Protein AF-A0A9E7KTZ8-F1 (afdb_monomer_lite)

Foldseek 3Di:
DDDDDDPDDDDDDDDDDDPPPPPPPDDDDDDDDDLVRVQVVLVVVQCCVLVVVVVVPDPDPDDPPPPCPDRDDPVRLVVVLVCCVPPNPDDDDFDKDWQAFCVVVNDPFDEDDPVPPDDPPCSNVPCPNLQNVAPLPQVDQQTQANGKGKMWAGRFAWDDQVDHDDPVVCVVVVHDDDDDDDDPPDDDDADQVRDDIDHDRGTDMDIDYHYDPLLCLVVVVVVLVVLLVVLHADSDASVSSLLSLLLVLVCCVQPNVPDPVNVVSLCQFAPPHSSLVSLVVVLVVVVVLCVLLVQQPAEDEDDPCNPVVHFQAAPGRRRTAPAKWKAFPVDPSHIHDSVCNCVSDVDGSPRMYMYGNDDSQQSVLSSVVRNPPVVSDDPVCSVSSVDDDDPVVVVVPDPPDPDPDDDDDDDDD

Structure (mmCIF, N/CA/C/O backbone):
data_AF-A0A9E7KTZ8-F1
#
_entry.id   AF-A0A9E7KTZ8-F1
#
loop_
_atom_site.group_PDB
_atom_site.id
_atom_site.type_symbol
_atom_site.label_atom_id
_atom_site.label_alt_id
_atom_site.label_comp_id
_atom_site.label_asym_id
_atom_site.label_entity_id
_atom_site.label_seq_id
_atom_site.pdbx_PDB_ins_code
_atom_site.Cartn_x
_atom_site.Cartn_y
_atom_site.Cartn_z
_atom_site.occupancy
_atom_site.B_iso_or_equiv
_atom_site.auth_seq_id
_atom_site.auth_comp_id
_atom_site.auth_asym_id
_atom_site.auth_atom_id
_atom_site.pdbx_PDB_model_num
ATOM 1 N N . MET A 1 1 ? -7.143 15.656 16.847 1.00 32.66 1 MET A N 1
ATOM 2 C CA . MET A 1 1 ? -6.149 16.078 15.829 1.00 32.66 1 MET A CA 1
ATOM 3 C C . MET A 1 1 ? -6.207 15.216 14.568 1.00 32.66 1 MET A C 1
ATOM 5 O O . MET A 1 1 ? -5.741 14.086 14.588 1.00 32.66 1 MET A O 1
ATOM 9 N N . THR A 1 2 ? -6.684 15.764 13.451 1.00 24.86 2 THR A N 1
ATOM 10 C CA . THR A 1 2 ? -6.459 15.197 12.108 1.00 24.86 2 THR A CA 1
ATOM 11 C C . THR A 1 2 ? -6.113 16.344 11.170 1.00 24.86 2 THR A C 1
ATOM 13 O O . THR A 1 2 ? -6.972 17.123 10.769 1.00 24.86 2 THR A O 1
ATOM 16 N N . ARG A 1 3 ? -4.831 16.477 10.813 1.00 25.67 3 ARG A N 1
ATOM 17 C CA . ARG A 1 3 ? -4.403 17.374 9.736 1.00 25.67 3 ARG A CA 1
ATOM 18 C C . ARG A 1 3 ? -4.077 16.524 8.519 1.00 25.67 3 ARG A C 1
ATOM 20 O O . ARG A 1 3 ? -2.969 16.015 8.376 1.00 25.67 3 ARG A O 1
ATOM 27 N N . ARG A 1 4 ? -5.057 16.394 7.622 1.00 29.83 4 ARG A N 1
ATOM 28 C CA . ARG A 1 4 ? -4.813 15.981 6.234 1.00 29.83 4 ARG A CA 1
ATOM 29 C C . ARG A 1 4 ? -3.711 16.886 5.674 1.00 29.83 4 ARG A C 1
ATOM 31 O O . ARG A 1 4 ? -3.813 18.109 5.769 1.00 29.83 4 ARG A O 1
ATOM 38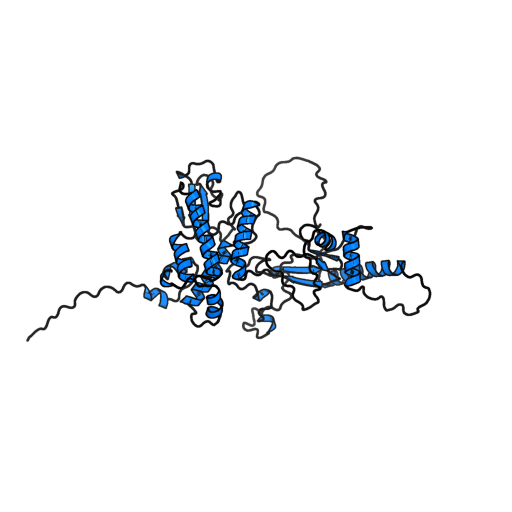 N N . ARG A 1 5 ? -2.640 16.290 5.139 1.00 27.23 5 ARG A N 1
ATOM 39 C CA . ARG A 1 5 ? -1.545 17.009 4.470 1.00 27.23 5 ARG A CA 1
ATOM 40 C C . ARG A 1 5 ? -2.126 18.015 3.472 1.00 27.23 5 ARG A C 1
ATOM 42 O O . ARG A 1 5 ? -2.857 17.628 2.563 1.00 27.23 5 ARG A O 1
ATOM 49 N N . ASN A 1 6 ? -1.763 19.286 3.639 1.00 26.58 6 ASN A N 1
ATOM 50 C CA . ASN A 1 6 ? -1.981 20.319 2.635 1.00 26.58 6 ASN A CA 1
ATOM 51 C C . ASN A 1 6 ? -1.314 19.866 1.333 1.00 26.58 6 ASN A C 1
ATOM 53 O O . ASN A 1 6 ? -0.091 19.734 1.275 1.00 26.58 6 ASN A O 1
ATOM 57 N N . ALA A 1 7 ? -2.112 19.658 0.287 1.00 28.48 7 ALA A N 1
ATOM 58 C CA . ALA A 1 7 ? -1.608 19.785 -1.066 1.00 28.48 7 ALA A CA 1
ATOM 59 C C . ALA A 1 7 ? -1.117 21.230 -1.210 1.00 28.48 7 ALA A C 1
ATOM 61 O O . ALA A 1 7 ? -1.880 22.179 -1.038 1.00 28.48 7 ALA A O 1
ATOM 62 N N . SER A 1 8 ? 0.181 21.396 -1.441 1.00 30.05 8 SER A N 1
ATOM 63 C CA . SER A 1 8 ? 0.780 22.673 -1.802 1.00 30.05 8 SER A CA 1
ATOM 64 C C . SER A 1 8 ? 0.129 23.171 -3.093 1.00 30.05 8 SER A C 1
ATOM 66 O O . SER A 1 8 ? 0.445 22.675 -4.175 1.00 30.05 8 SER A O 1
ATOM 68 N N . ALA A 1 9 ? -0.790 24.126 -2.978 1.00 28.95 9 ALA A N 1
ATOM 69 C CA . ALA A 1 9 ? -1.303 24.865 -4.116 1.00 28.95 9 ALA A CA 1
ATOM 70 C C . ALA A 1 9 ? -0.390 26.064 -4.361 1.00 28.95 9 ALA A C 1
ATOM 72 O O . ALA A 1 9 ? -0.300 26.993 -3.556 1.00 28.95 9 ALA A O 1
ATOM 73 N N . ALA A 1 10 ? 0.299 25.992 -5.496 1.00 27.09 10 ALA A N 1
ATOM 74 C CA . ALA A 1 10 ? 0.719 27.159 -6.235 1.00 27.09 10 ALA A CA 1
ATOM 75 C C . ALA A 1 10 ? -0.471 28.115 -6.419 1.00 27.09 10 ALA A C 1
ATOM 77 O O . ALA A 1 10 ? -1.625 27.696 -6.501 1.00 27.09 10 ALA A O 1
ATOM 78 N N . SER A 1 11 ? -0.148 29.401 -6.452 1.00 29.22 11 SER A N 1
ATOM 79 C CA . SER A 1 11 ? -1.066 30.506 -6.678 1.00 29.22 11 SER A CA 1
ATOM 80 C C . SER A 1 11 ? -1.941 30.292 -7.909 1.00 29.22 11 SER A C 1
ATOM 82 O O . SER A 1 11 ? -1.402 30.121 -8.997 1.00 29.22 11 SER A O 1
ATOM 84 N N . GLU A 1 12 ? -3.251 30.443 -7.758 1.00 28.06 12 GLU A N 1
ATOM 85 C CA . GLU A 1 12 ? -4.104 31.015 -8.798 1.00 28.06 12 GLU A CA 1
ATOM 86 C C . GLU A 1 12 ? -5.336 31.628 -8.124 1.00 28.06 12 GLU A C 1
ATOM 88 O O . GLU A 1 12 ? -6.202 30.955 -7.572 1.00 28.06 12 GLU A O 1
ATOM 93 N N . THR A 1 13 ? -5.333 32.956 -8.089 1.00 30.38 13 THR A N 1
ATOM 94 C CA . THR A 1 13 ? -6.441 33.813 -7.681 1.00 30.38 13 THR A CA 1
ATOM 95 C C . THR A 1 13 ? -7.567 33.703 -8.700 1.00 30.38 13 THR A C 1
ATOM 97 O O . THR A 1 13 ? -7.355 34.027 -9.868 1.00 30.38 13 THR A O 1
ATOM 100 N N . ASN A 1 14 ? -8.768 33.334 -8.260 1.00 27.38 14 ASN A N 1
ATOM 101 C CA . ASN A 1 14 ? -9.985 33.794 -8.916 1.00 27.38 14 ASN A CA 1
ATOM 102 C C . ASN A 1 14 ? -11.131 33.859 -7.902 1.00 27.38 14 ASN A C 1
ATOM 104 O O . ASN A 1 14 ? -11.622 32.839 -7.422 1.00 27.38 14 ASN A O 1
ATOM 108 N N . ASP A 1 15 ? -11.512 35.091 -7.574 1.00 31.25 15 ASP A N 1
ATOM 109 C CA . ASP A 1 15 ? -12.682 35.438 -6.781 1.00 31.25 15 ASP A CA 1
ATOM 110 C C . ASP A 1 15 ? -13.959 34.982 -7.492 1.00 31.25 15 ASP A C 1
ATOM 112 O O . ASP A 1 15 ? -14.276 35.469 -8.577 1.00 31.25 15 ASP A O 1
ATOM 116 N N . CYS A 1 16 ? -14.731 34.104 -6.854 1.00 29.17 16 CYS A N 1
ATOM 117 C CA . CYS A 1 16 ? -16.164 33.952 -7.092 1.00 29.17 16 CYS A CA 1
ATOM 118 C C . CYS A 1 16 ? -16.833 33.577 -5.765 1.00 29.17 16 CYS A C 1
ATOM 120 O O . CYS A 1 16 ? -16.740 32.446 -5.295 1.00 29.17 16 CYS A O 1
ATOM 122 N N . LEU A 1 17 ? -17.488 34.568 -5.158 1.00 37.81 17 LEU A N 1
ATOM 123 C CA . LEU A 1 17 ? -18.383 34.433 -4.012 1.00 37.81 17 LEU A CA 1
ATOM 124 C C . LEU A 1 17 ? -19.572 33.534 -4.391 1.00 37.81 17 LEU A C 1
ATOM 126 O O . LEU A 1 17 ? -20.539 33.998 -4.992 1.00 37.81 17 LEU A O 1
ATOM 130 N N . GLY A 1 18 ? -19.485 32.254 -4.040 1.00 30.06 18 GLY A N 1
ATOM 131 C CA . GLY A 1 18 ? -20.598 31.310 -4.001 1.00 30.06 18 GLY A CA 1
ATOM 132 C C . GLY A 1 18 ? -20.691 30.730 -2.593 1.00 30.06 18 GLY A C 1
ATOM 133 O O . GLY A 1 18 ? -19.709 30.207 -2.071 1.00 30.06 18 GLY A O 1
ATOM 134 N N . SER A 1 19 ? -21.841 30.890 -1.944 1.00 40.06 19 SER A N 1
ATOM 135 C CA . SER A 1 19 ? -22.131 30.330 -0.625 1.00 40.06 19 SER A CA 1
ATOM 136 C C . SER A 1 19 ? -22.322 28.812 -0.725 1.00 40.06 19 SER A C 1
ATOM 138 O O . SER A 1 19 ? -23.448 28.345 -0.876 1.00 40.06 19 SER A O 1
ATOM 140 N N . ASP A 1 20 ? -21.230 28.055 -0.646 1.00 36.09 20 ASP A N 1
ATOM 141 C CA . ASP A 1 20 ? -21.261 26.599 -0.469 1.00 36.09 20 ASP A CA 1
ATOM 142 C C . ASP A 1 20 ? -21.366 26.278 1.029 1.00 36.09 20 ASP A C 1
ATOM 144 O O . ASP A 1 20 ? -20.363 26.104 1.722 1.00 36.09 20 ASP A O 1
ATOM 148 N N . THR A 1 21 ? -22.592 26.196 1.547 1.00 42.41 21 THR A N 1
ATOM 149 C CA . THR A 1 21 ? -22.893 25.474 2.795 1.00 42.41 21 THR A CA 1
ATOM 150 C C . THR A 1 21 ? -23.325 24.044 2.472 1.00 42.41 21 THR A C 1
ATOM 152 O O . THR A 1 21 ? -24.366 23.590 2.936 1.00 42.41 21 THR A O 1
ATOM 155 N N . ASP A 1 22 ? -22.547 23.346 1.645 1.00 45.19 22 ASP A N 1
ATOM 156 C CA . ASP A 1 22 ? -22.623 21.890 1.552 1.00 45.19 22 ASP A CA 1
ATOM 157 C C . ASP A 1 22 ? -21.689 21.332 2.627 1.00 45.19 22 ASP A C 1
ATOM 159 O O . ASP A 1 22 ? -20.459 21.374 2.491 1.00 45.19 22 ASP A O 1
ATOM 163 N N . GLU A 1 23 ? -22.264 20.845 3.727 1.00 56.47 23 GLU A N 1
ATOM 164 C CA . GLU A 1 23 ? -21.538 20.065 4.727 1.00 56.47 23 GLU A CA 1
ATOM 165 C C . GLU A 1 23 ? -20.926 18.838 4.043 1.00 56.47 23 GLU A C 1
ATOM 167 O O . GLU A 1 23 ? -21.575 17.823 3.787 1.00 56.47 23 GLU A O 1
ATOM 172 N N . LYS A 1 24 ? -19.648 18.938 3.676 1.00 66.81 24 LYS A N 1
ATOM 173 C CA . LYS A 1 24 ? -18.916 17.822 3.082 1.00 66.81 24 LYS A CA 1
ATOM 174 C C . LYS A 1 24 ? -18.808 16.710 4.119 1.00 66.81 24 LYS A C 1
ATOM 176 O O . LYS A 1 24 ? -18.088 16.860 5.102 1.00 66.81 24 LYS A O 1
ATOM 181 N N . PHE A 1 25 ? -19.477 15.588 3.853 1.00 79.69 25 PHE A N 1
ATOM 182 C CA . PHE A 1 25 ? -19.383 14.371 4.656 1.00 79.69 25 PHE A CA 1
ATOM 183 C C . PHE A 1 25 ? -17.913 13.994 4.910 1.00 79.69 25 PHE A C 1
ATOM 185 O O . PHE A 1 25 ? -17.135 13.766 3.976 1.00 79.69 25 PHE A O 1
ATOM 192 N N . GLY A 1 26 ? -17.531 13.946 6.185 1.00 83.50 26 GLY A N 1
ATOM 193 C CA . GLY A 1 26 ? -16.177 13.647 6.634 1.00 83.50 26 GLY A CA 1
ATOM 194 C C . GLY A 1 26 ? -15.982 13.960 8.116 1.00 83.50 26 GLY A C 1
ATOM 195 O O . GLY 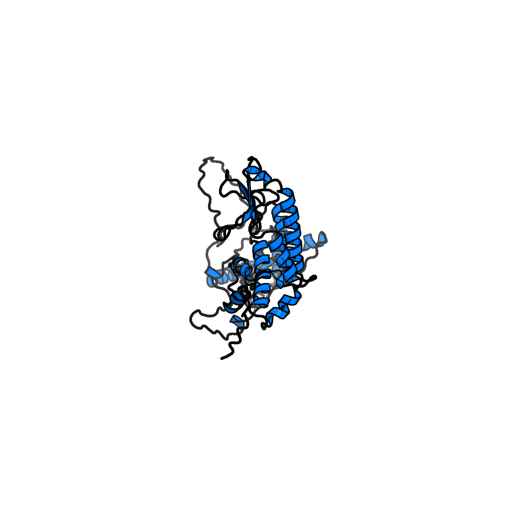A 1 26 ? -16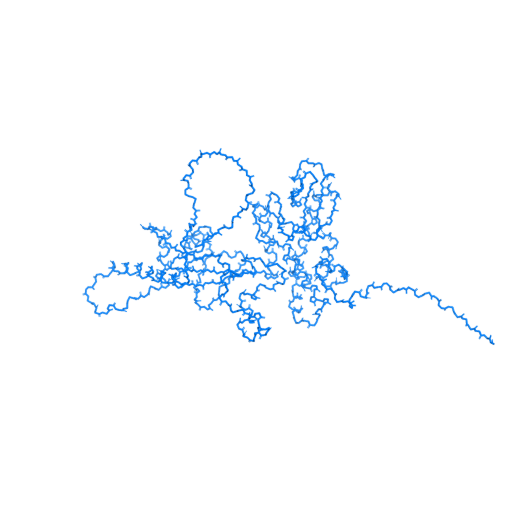.781 14.663 8.727 1.00 83.50 26 GLY A O 1
ATOM 196 N N . PHE A 1 27 ? -14.905 13.434 8.699 1.00 87.06 27 PHE A N 1
ATOM 197 C CA . PHE A 1 27 ? -14.573 13.707 10.096 1.00 87.06 27 PHE A CA 1
ATOM 198 C C . PHE A 1 27 ? -14.069 15.141 10.269 1.00 87.06 27 PHE A C 1
ATOM 200 O O . PHE A 1 27 ? -13.162 15.580 9.553 1.00 87.06 27 PHE A O 1
ATOM 207 N N . GLN A 1 28 ? -14.638 15.847 11.242 1.00 89.50 28 GLN A N 1
ATOM 208 C CA . GLN A 1 28 ? -14.207 17.186 11.621 1.00 89.50 28 GLN A CA 1
ATOM 209 C C . GLN A 1 28 ? -13.019 17.129 12.591 1.00 89.50 28 GLN A C 1
ATOM 211 O O . GLN A 1 28 ? -12.773 16.124 13.263 1.00 89.50 28 GLN A O 1
ATOM 216 N N . SER A 1 29 ? -12.254 18.218 12.659 1.00 89.56 29 SER A N 1
ATOM 217 C CA . SER A 1 29 ? -11.135 18.328 13.596 1.00 89.56 29 SER A CA 1
ATOM 218 C C . SER A 1 29 ? -11.648 18.423 15.032 1.00 89.56 29 SER A C 1
ATOM 220 O O . SER A 1 29 ? -12.210 19.441 15.418 1.00 89.56 29 SER A O 1
ATOM 222 N N . GLY A 1 30 ? -11.402 17.385 15.830 1.00 88.94 30 GLY A N 1
ATOM 223 C CA . GLY A 1 30 ? -11.607 17.427 17.280 1.00 88.94 30 GLY A CA 1
ATOM 224 C C . GLY A 1 30 ? -10.440 18.071 18.039 1.00 88.94 30 GLY A C 1
ATOM 225 O O . GLY A 1 30 ? -9.367 18.301 17.469 1.00 88.94 30 GLY A O 1
ATOM 226 N N . SER A 1 31 ? -10.648 18.289 19.339 1.00 91.00 31 SER A N 1
ATOM 227 C CA . SER A 1 31 ? -9.674 18.870 20.271 1.00 91.00 31 SER A CA 1
ATOM 228 C C . SER A 1 31 ? -8.379 18.056 20.413 1.00 91.00 31 SER A C 1
ATOM 230 O O . SER A 1 31 ? -8.281 16.884 20.027 1.00 91.00 31 SER A O 1
ATOM 232 N N . ASP A 1 32 ? -7.378 18.707 20.996 1.00 94.31 32 ASP A N 1
ATOM 233 C CA . ASP A 1 32 ? -6.067 18.140 21.291 1.00 94.31 32 ASP A CA 1
ATOM 234 C C . ASP A 1 32 ? -6.066 17.486 22.676 1.00 94.31 32 ASP A C 1
ATOM 236 O O . ASP A 1 32 ? -6.599 18.048 23.633 1.00 94.31 32 ASP A O 1
ATOM 240 N N . TYR A 1 33 ? -5.441 16.313 22.795 1.00 95.44 33 TYR A N 1
ATOM 241 C CA . TYR A 1 33 ? -5.371 15.555 24.045 1.00 95.44 33 TYR A CA 1
ATOM 242 C C . TYR A 1 33 ? -3.982 14.953 24.263 1.00 95.44 33 TYR A C 1
ATOM 244 O 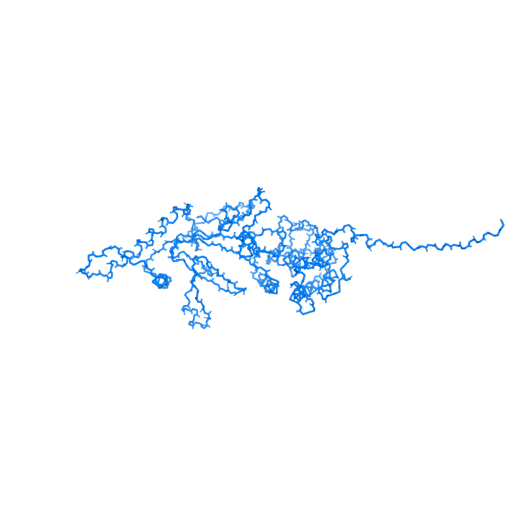O . TYR A 1 33 ? -3.259 14.656 23.310 1.00 95.44 33 TYR A O 1
ATOM 252 N N . THR A 1 34 ? -3.636 14.716 25.529 1.00 96.69 34 THR A N 1
ATOM 253 C CA . THR A 1 34 ? -2.596 13.750 25.902 1.00 96.69 34 THR A CA 1
ATOM 254 C C . THR A 1 34 ? -3.240 12.370 26.062 1.00 96.69 34 THR A C 1
ATOM 256 O O . THR A 1 34 ? -4.462 12.257 26.154 1.00 96.69 34 THR A O 1
ATOM 259 N N . LEU A 1 35 ? -2.444 11.297 26.126 1.00 96.88 35 LEU A N 1
ATOM 260 C CA . LEU A 1 35 ? -2.993 9.959 26.399 1.00 96.88 35 LEU A CA 1
ATOM 261 C C . LEU A 1 35 ? -3.736 9.901 27.742 1.00 96.88 35 LEU A C 1
ATOM 263 O O . LEU A 1 35 ? -4.757 9.231 27.844 1.00 96.88 35 LEU A O 1
ATOM 267 N N . GLU A 1 36 ? -3.234 10.618 28.748 1.00 97.56 36 GLU A N 1
ATOM 268 C CA . GLU A 1 36 ? -3.837 10.695 30.080 1.00 97.56 36 GLU A CA 1
ATOM 269 C C . GLU A 1 36 ? -5.204 11.387 30.030 1.00 97.56 36 GLU A C 1
ATOM 271 O O . GLU A 1 36 ? -6.209 10.777 30.394 1.00 97.56 36 GLU A O 1
ATOM 276 N N . THR A 1 37 ? -5.276 12.603 29.477 1.00 97.94 37 THR A N 1
ATOM 277 C CA . THR A 1 37 ? -6.542 13.350 29.421 1.00 97.94 37 THR A CA 1
ATOM 278 C C . THR A 1 37 ? -7.557 12.702 28.481 1.00 97.94 37 THR A C 1
ATOM 280 O O . THR A 1 37 ? -8.760 12.753 28.735 1.00 97.94 37 THR A O 1
ATOM 283 N N . PHE A 1 38 ? -7.097 12.048 27.407 1.00 98.19 38 PHE A N 1
ATOM 284 C CA . PHE A 1 38 ? -7.984 11.302 26.515 1.00 98.19 38 PHE A CA 1
ATOM 285 C C . PHE A 1 38 ? -8.559 10.056 27.187 1.00 98.19 38 PHE A C 1
ATOM 287 O O . PHE A 1 38 ? -9.734 9.746 26.999 1.00 98.19 38 PHE A O 1
ATOM 294 N N . LYS A 1 39 ? -7.755 9.352 27.995 1.00 98.06 39 LYS A N 1
ATOM 295 C CA . LYS A 1 39 ? -8.224 8.200 28.765 1.00 98.06 39 LYS A CA 1
ATOM 296 C C . LYS A 1 39 ? -9.308 8.599 29.760 1.00 98.06 39 LYS A C 1
ATOM 298 O O . LYS A 1 39 ? -10.340 7.938 29.813 1.00 98.06 39 LYS A O 1
ATOM 303 N N . GLU A 1 40 ? -9.089 9.671 30.516 1.00 97.81 40 GLU A N 1
ATOM 304 C CA . GLU A 1 40 ? -10.078 10.182 31.473 1.00 97.81 40 GLU A CA 1
ATOM 305 C C . GLU A 1 40 ? -11.407 10.506 30.784 1.00 97.81 40 GLU A C 1
ATOM 307 O O . GLU A 1 40 ? -12.465 10.066 31.241 1.00 97.81 40 GLU A O 1
ATOM 312 N N . TYR A 1 41 ? -11.342 11.204 29.646 1.00 97.62 41 TYR A N 1
ATOM 313 C CA . TYR A 1 41 ? -12.508 11.523 28.826 1.00 97.62 41 TYR A CA 1
ATOM 314 C C . TYR A 1 41 ? -13.219 10.264 28.307 1.00 97.62 41 TYR A C 1
ATOM 316 O O . TYR A 1 41 ? -14.432 10.133 28.453 1.00 97.62 41 TYR A O 1
ATOM 324 N N . ALA A 1 42 ? -12.474 9.317 27.733 1.00 97.50 42 ALA A N 1
ATOM 325 C CA . ALA A 1 42 ? -13.017 8.086 27.164 1.00 97.50 42 ALA A CA 1
ATOM 326 C C . ALA A 1 42 ? -13.685 7.191 28.221 1.00 97.50 42 ALA A C 1
ATOM 328 O O . ALA A 1 42 ? -14.752 6.621 27.971 1.00 97.50 42 ALA A O 1
ATOM 329 N N . ASP A 1 43 ? -13.067 7.076 29.397 1.00 95.81 43 ASP A N 1
ATOM 330 C CA . ASP A 1 43 ? -13.609 6.300 30.507 1.00 95.81 43 ASP A CA 1
ATOM 331 C C . ASP A 1 43 ? -14.878 6.964 31.070 1.00 95.81 43 ASP A C 1
ATOM 333 O O . ASP A 1 43 ? -15.849 6.269 31.375 1.00 95.81 43 ASP A O 1
ATOM 337 N N . GLU A 1 44 ? -14.906 8.298 31.186 1.00 95.38 44 GLU A N 1
ATOM 338 C CA . GLU A 1 44 ? -16.097 9.030 31.633 1.00 95.38 44 GLU A CA 1
ATOM 339 C C . GLU A 1 44 ? -17.244 8.928 30.628 1.00 95.38 44 GLU A C 1
ATOM 341 O O . GLU A 1 44 ? -18.365 8.604 31.019 1.00 95.38 44 GLU A O 1
ATOM 346 N N . TYR A 1 45 ? -16.958 9.102 29.336 1.00 95.25 45 TYR A N 1
ATOM 347 C CA . TYR A 1 45 ? -17.934 8.915 28.265 1.00 95.25 45 TYR A CA 1
ATOM 348 C C . TYR A 1 45 ? -18.600 7.536 28.355 1.00 95.25 45 TYR A C 1
ATOM 350 O O . TYR A 1 45 ? -19.826 7.429 28.387 1.00 95.25 45 TYR A O 1
ATOM 358 N N . LYS A 1 46 ? -17.798 6.467 28.466 1.00 94.50 46 LYS A N 1
ATOM 359 C CA . LYS A 1 46 ? -18.313 5.094 28.547 1.00 94.50 46 LYS A CA 1
ATOM 360 C C . LYS A 1 46 ? -19.164 4.881 29.805 1.00 94.50 46 LYS A C 1
ATOM 362 O O . LYS A 1 46 ? -20.236 4.280 29.719 1.00 94.50 46 LYS A O 1
ATOM 367 N N . ARG A 1 47 ? -18.729 5.404 30.960 1.00 91.44 47 ARG A N 1
ATOM 368 C CA . ARG A 1 47 ? -19.499 5.338 32.216 1.00 91.44 47 ARG A CA 1
ATOM 369 C C . ARG A 1 47 ? -20.841 6.054 32.116 1.00 91.44 47 ARG A C 1
ATOM 371 O O . ARG A 1 47 ? -21.828 5.531 32.630 1.00 91.44 47 ARG A O 1
ATOM 378 N N . GLN A 1 48 ? -20.883 7.232 31.499 1.00 91.38 48 GLN A N 1
ATOM 379 C CA . GLN A 1 48 ? -22.117 7.998 31.332 1.00 91.38 48 GLN A CA 1
ATOM 380 C C . GLN A 1 48 ? -23.066 7.297 30.363 1.00 91.38 48 GLN A C 1
ATOM 382 O O . GLN A 1 48 ? -24.216 7.056 30.718 1.00 91.38 48 GLN A O 1
ATOM 387 N N . TYR A 1 49 ? -22.572 6.888 29.194 1.00 91.56 49 TYR A N 1
ATOM 388 C CA . TYR A 1 49 ? -23.385 6.269 28.151 1.00 91.56 49 TYR A CA 1
ATOM 389 C C . TYR A 1 49 ? -24.123 5.015 28.654 1.00 91.56 49 TYR A C 1
ATOM 391 O O . TYR A 1 49 ? -25.354 4.949 28.645 1.00 91.56 49 TYR A O 1
ATOM 399 N N . PHE A 1 50 ? -23.381 4.041 29.190 1.00 89.69 50 PHE A N 1
ATOM 400 C CA . PHE A 1 50 ? -23.967 2.785 29.672 1.00 89.69 50 PHE A CA 1
ATOM 401 C C . PHE A 1 50 ? -24.577 2.905 31.076 1.00 89.69 50 PHE A C 1
ATOM 403 O O . PHE A 1 50 ? -25.510 2.178 31.415 1.00 89.69 50 PHE A O 1
ATOM 410 N N . GLY A 1 51 ? -24.101 3.846 31.898 1.00 79.00 51 GLY A N 1
ATOM 411 C CA . GLY A 1 51 ? -24.659 4.107 33.225 1.00 79.00 51 GLY A CA 1
ATOM 412 C C . GLY A 1 51 ? -26.025 4.796 33.198 1.00 79.00 51 GLY A C 1
ATOM 413 O O . GLY A 1 51 ? -26.806 4.602 34.130 1.00 79.00 51 GLY A O 1
ATOM 414 N N . VAL A 1 52 ? -26.319 5.578 32.154 1.00 63.41 52 VAL A N 1
ATOM 415 C CA . VAL A 1 52 ? -27.629 6.210 31.937 1.00 63.41 52 VAL A CA 1
ATOM 416 C C . VAL A 1 52 ? -28.621 5.210 31.336 1.00 63.41 52 VAL A C 1
ATOM 418 O O . VAL A 1 52 ? -29.719 5.081 31.875 1.00 63.41 52 VAL A O 1
ATOM 421 N N . LYS A 1 53 ? -28.233 4.432 30.311 1.00 58.38 53 LYS A N 1
ATOM 422 C CA . LYS A 1 53 ? -29.120 3.418 29.701 1.00 58.38 53 LYS A CA 1
ATOM 423 C C . LYS A 1 53 ? -29.508 2.283 30.661 1.00 58.38 53 LYS A C 1
ATOM 425 O O . LYS A 1 53 ? -30.665 1.870 30.688 1.00 58.38 53 LYS A O 1
ATOM 430 N N . GLY A 1 54 ? -28.589 1.827 31.517 1.00 54.00 54 GLY A N 1
ATOM 431 C CA . GLY A 1 54 ? -28.895 0.794 32.518 1.00 54.00 54 GLY A CA 1
ATOM 432 C C . GLY A 1 54 ? -29.894 1.240 33.597 1.00 54.00 54 GLY A C 1
ATOM 433 O O . GLY A 1 54 ? -30.571 0.407 34.191 1.00 54.00 54 GLY A O 1
ATOM 434 N N . ALA A 1 55 ? -30.031 2.548 33.845 1.00 52.03 55 ALA A N 1
ATOM 435 C CA . ALA A 1 55 ? -30.990 3.078 34.817 1.00 52.03 55 ALA A CA 1
ATOM 436 C C . ALA A 1 55 ? -32.431 3.134 34.274 1.00 52.03 55 ALA A C 1
ATOM 438 O O . ALA A 1 55 ? -33.377 3.115 35.061 1.00 52.03 55 ALA A O 1
ATOM 439 N N . THR A 1 56 ? -32.608 3.187 32.951 1.00 52.28 56 THR A N 1
ATOM 440 C CA . THR A 1 56 ? -33.928 3.196 32.302 1.00 52.28 56 THR A CA 1
ATOM 441 C C . THR A 1 56 ? -34.578 1.812 32.198 1.00 52.28 56 THR A C 1
ATOM 443 O O . THR A 1 56 ? -35.797 1.748 32.058 1.00 52.28 56 THR A O 1
ATOM 446 N N . GLU A 1 57 ? -33.820 0.716 32.332 1.00 50.88 57 GLU A N 1
ATOM 447 C CA . GLU A 1 57 ? -34.339 -0.655 32.155 1.00 50.88 57 GLU A CA 1
ATOM 448 C C . GLU A 1 57 ? -34.597 -1.436 33.459 1.00 50.88 57 GLU A C 1
ATOM 450 O O . GLU A 1 57 ? -35.269 -2.465 33.424 1.00 50.88 57 GLU A O 1
ATOM 455 N N . SER A 1 58 ? -34.156 -0.956 34.631 1.00 48.16 58 SER A N 1
ATOM 456 C CA . SER A 1 58 ? -34.377 -1.658 35.908 1.00 48.16 58 SER A CA 1
ATOM 457 C C . SER A 1 58 ? -34.985 -0.761 36.992 1.00 48.16 58 SER A C 1
ATOM 459 O O . SER A 1 58 ? -34.282 -0.236 37.860 1.00 48.16 58 SER A O 1
ATOM 461 N N . ILE A 1 59 ? -36.315 -0.625 36.992 1.00 43.00 59 ILE A N 1
ATOM 462 C CA . ILE A 1 59 ? -37.063 -0.235 38.197 1.00 43.00 59 ILE A CA 1
ATOM 463 C C . ILE A 1 59 ? -37.454 -1.525 38.919 1.00 43.00 59 ILE A C 1
ATOM 465 O O . ILE A 1 59 ? -38.580 -1.994 38.796 1.00 43.00 59 ILE A O 1
ATOM 469 N N . ASP A 1 60 ? -36.519 -2.090 39.681 1.00 41.19 60 ASP A N 1
ATOM 470 C CA . ASP A 1 60 ? -36.866 -3.014 40.757 1.00 41.19 60 ASP A CA 1
ATOM 471 C C . ASP A 1 60 ? -36.241 -2.506 42.059 1.00 41.19 60 ASP A C 1
ATOM 473 O O . ASP A 1 60 ? -35.025 -2.451 42.255 1.00 41.19 60 ASP A O 1
ATOM 477 N N . PHE A 1 61 ? -37.111 -2.026 42.946 1.00 45.81 61 PHE A N 1
ATOM 478 C CA . PHE A 1 61 ? -36.740 -1.532 44.262 1.00 45.81 61 PHE A CA 1
ATOM 479 C C . PHE A 1 61 ? -36.397 -2.727 45.150 1.00 45.81 61 PHE A C 1
ATOM 481 O O . PHE A 1 61 ? -37.318 -3.317 45.715 1.00 45.81 61 PHE A O 1
ATOM 488 N N . ARG A 1 62 ? -35.101 -3.048 45.286 1.00 46.81 62 ARG A N 1
ATOM 489 C CA . ARG A 1 62 ? -34.406 -3.578 46.489 1.00 46.81 62 ARG A CA 1
ATOM 490 C C . ARG A 1 62 ? -33.175 -4.396 46.080 1.00 46.81 62 ARG A C 1
ATOM 492 O O . ARG A 1 62 ? -33.268 -5.610 45.951 1.00 46.81 62 ARG A O 1
ATOM 499 N N . ASP A 1 63 ? -32.014 -3.757 45.991 1.00 41.53 63 ASP A N 1
ATOM 500 C CA . ASP A 1 63 ? -30.772 -4.422 46.398 1.00 41.53 63 ASP A CA 1
ATOM 501 C C . ASP A 1 63 ? -29.737 -3.379 46.837 1.00 41.53 63 ASP A C 1
ATOM 503 O O . ASP A 1 63 ? -29.465 -2.404 46.132 1.00 41.53 63 ASP A O 1
ATOM 507 N N . ASP A 1 64 ? -29.183 -3.567 48.031 1.00 41.44 64 ASP A N 1
ATOM 508 C CA . ASP A 1 64 ? -28.288 -2.638 48.739 1.00 41.44 64 ASP A CA 1
ATOM 509 C C . ASP A 1 64 ? -26.820 -2.795 48.277 1.00 41.44 64 ASP A C 1
ATOM 511 O O . ASP A 1 64 ? -25.870 -2.541 49.011 1.00 41.44 64 ASP A O 1
ATOM 515 N N . ASN A 1 65 ? -26.624 -3.219 47.025 1.00 43.44 65 ASN A N 1
ATOM 516 C CA . ASN A 1 65 ? -25.331 -3.579 46.435 1.00 43.44 65 ASN A CA 1
ATOM 517 C C . ASN A 1 65 ? -24.962 -2.646 45.264 1.00 43.44 65 ASN A C 1
ATOM 519 O O . ASN A 1 65 ? -24.600 -3.071 44.167 1.00 43.44 65 ASN A O 1
ATOM 523 N N . ARG A 1 66 ? -25.058 -1.331 45.498 1.00 46.38 66 ARG A N 1
ATOM 524 C CA . ARG A 1 66 ? -24.880 -0.255 44.497 1.00 46.38 66 ARG A CA 1
ATOM 525 C C . ARG A 1 66 ? -23.471 -0.109 43.886 1.00 46.38 66 ARG A C 1
ATOM 527 O O . ARG A 1 66 ? -23.237 0.852 43.160 1.00 46.38 66 ARG A O 1
ATOM 534 N N . GLU A 1 67 ? -22.544 -1.037 44.118 1.00 45.12 67 GLU A N 1
ATOM 535 C CA . GLU A 1 67 ? -21.118 -0.860 43.786 1.00 45.12 67 GLU A CA 1
ATOM 536 C C . GLU A 1 67 ? -20.552 -1.809 42.718 1.00 45.12 67 GLU A C 1
ATOM 538 O O . GLU A 1 67 ? -19.353 -1.810 42.454 1.00 45.12 67 GLU A O 1
ATOM 543 N N . LYS A 1 68 ? -21.399 -2.574 42.023 1.00 47.62 68 LYS A N 1
ATOM 544 C CA . LYS A 1 68 ? -20.997 -3.268 40.790 1.00 47.62 68 LYS A CA 1
ATOM 545 C C . LYS A 1 68 ? -21.952 -2.927 39.657 1.00 47.62 68 LYS A C 1
ATOM 547 O O . LYS A 1 68 ? -22.741 -3.763 39.231 1.00 47.62 68 LYS A O 1
ATOM 552 N N . ARG A 1 69 ? -21.862 -1.697 39.136 1.00 56.78 69 ARG A N 1
ATOM 553 C CA . ARG A 1 69 ? -22.244 -1.475 37.733 1.00 56.78 69 ARG A CA 1
ATOM 554 C C . ARG A 1 69 ? -21.370 -2.426 36.921 1.00 56.78 69 ARG A C 1
ATOM 556 O O . ARG A 1 69 ? -20.152 -2.261 36.918 1.00 56.78 69 ARG A O 1
ATOM 563 N N . LEU A 1 70 ? -21.959 -3.479 36.356 1.00 65.50 70 LEU A N 1
ATOM 564 C CA . LEU A 1 70 ? -21.213 -4.364 35.474 1.00 65.50 70 LEU A CA 1
ATOM 565 C C . LEU A 1 70 ? -20.735 -3.516 34.296 1.00 65.50 70 LEU A C 1
ATOM 567 O O . LEU A 1 70 ? -21.543 -2.901 33.605 1.00 65.50 70 LEU A O 1
ATOM 571 N N . GLU A 1 71 ? -19.419 -3.450 34.115 1.00 82.12 71 GLU A N 1
ATOM 572 C CA . GLU A 1 71 ? -18.833 -2.944 32.879 1.00 82.12 71 GLU A CA 1
ATOM 573 C C . GLU A 1 71 ? -19.488 -3.679 31.698 1.00 82.12 71 GLU A C 1
ATOM 575 O O . GLU A 1 71 ? -19.587 -4.912 31.748 1.00 82.12 71 GLU A O 1
ATOM 580 N N . PRO A 1 72 ? -19.950 -2.959 30.660 1.00 92.00 72 PRO A N 1
ATOM 581 C CA . PRO A 1 72 ? -20.625 -3.585 29.532 1.00 92.00 72 PRO A CA 1
ATOM 582 C C . PRO A 1 72 ? -19.671 -4.564 28.846 1.00 92.00 72 PRO A C 1
ATOM 584 O O . PRO A 1 72 ? -18.487 -4.264 28.633 1.00 92.00 72 PRO A O 1
ATOM 587 N N . SER A 1 73 ? -20.177 -5.748 28.508 1.00 93.88 73 SER A N 1
ATOM 588 C CA . SER A 1 73 ? -19.389 -6.757 27.811 1.00 93.88 73 SER A CA 1
ATOM 589 C C . SER A 1 73 ? -19.110 -6.327 26.368 1.00 93.88 73 SER A C 1
ATOM 591 O O . SER A 1 73 ? -19.775 -5.456 25.811 1.00 93.88 73 SER A O 1
ATOM 593 N N . VAL A 1 74 ? -18.136 -6.970 25.717 1.00 95.38 74 VAL A N 1
ATOM 594 C CA . VAL A 1 74 ? -17.843 -6.724 24.290 1.00 95.38 74 VAL A CA 1
ATOM 595 C C . VAL A 1 74 ? -19.078 -6.959 23.412 1.00 95.38 74 VAL A C 1
ATOM 597 O O . VAL A 1 74 ? -19.260 -6.256 22.425 1.00 95.38 74 VAL A O 1
ATOM 600 N N . VAL A 1 75 ? -19.926 -7.927 23.774 1.00 95.69 75 VAL A N 1
ATOM 601 C CA . VAL A 1 75 ? -21.157 -8.239 23.034 1.00 95.69 75 VAL A CA 1
ATOM 602 C C . VAL A 1 75 ? -22.189 -7.125 23.200 1.00 95.69 75 VAL A C 1
ATOM 604 O O . VAL A 1 75 ? -22.810 -6.740 22.213 1.00 95.69 75 VAL A O 1
ATOM 607 N N . ASP A 1 76 ? -22.320 -6.565 24.406 1.00 94.62 76 ASP A N 1
ATOM 608 C CA . ASP A 1 76 ? -23.248 -5.456 24.672 1.00 94.62 76 ASP A CA 1
ATOM 609 C C . ASP A 1 76 ? -22.845 -4.209 23.873 1.00 94.62 76 ASP A C 1
ATOM 611 O O . ASP A 1 76 ? -23.671 -3.594 23.204 1.00 94.62 76 ASP A O 1
ATOM 615 N N . ILE A 1 77 ? -21.548 -3.877 23.877 1.00 96.56 77 ILE A N 1
ATOM 616 C CA . ILE A 1 77 ? -21.011 -2.729 23.131 1.00 96.56 77 ILE A CA 1
ATOM 617 C C . ILE A 1 77 ? -21.162 -2.936 21.619 1.00 96.56 77 ILE A C 1
ATOM 619 O O . ILE A 1 77 ? -21.459 -1.987 20.902 1.00 96.56 77 ILE A O 1
ATOM 623 N N . GLU A 1 78 ? -20.953 -4.155 21.115 1.00 97.06 78 GLU A N 1
ATOM 624 C CA . GLU A 1 78 ? -21.112 -4.461 19.690 1.00 97.06 78 GLU A CA 1
ATOM 625 C C . GLU A 1 78 ? -22.564 -4.371 19.225 1.00 97.06 78 GLU A C 1
ATOM 627 O O . GLU A 1 78 ? -22.815 -3.814 18.156 1.00 97.06 78 GLU A O 1
ATOM 632 N N . GLY A 1 79 ? -23.510 -4.889 20.014 1.00 95.19 79 GLY A N 1
ATOM 633 C CA . GLY A 1 79 ? -24.936 -4.772 19.712 1.00 95.19 79 GLY A CA 1
ATOM 634 C C . GLY A 1 79 ? -25.376 -3.312 19.652 1.00 95.19 79 GLY A C 1
ATOM 635 O O . GLY A 1 79 ? -25.999 -2.896 18.680 1.00 95.19 79 GLY A O 1
ATOM 636 N N . GLU A 1 80 ? -24.964 -2.525 20.643 1.00 94.88 80 GLU A N 1
ATOM 637 C CA . GLU A 1 80 ? -25.234 -1.091 20.704 1.00 94.88 80 GLU A CA 1
ATOM 638 C C . GLU A 1 80 ? -24.596 -0.328 19.534 1.00 94.88 80 GLU A C 1
ATOM 640 O O . GLU A 1 80 ? -25.255 0.465 18.872 1.00 94.88 80 GLU A O 1
ATOM 645 N N . TYR A 1 81 ? -23.329 -0.606 19.214 1.00 95.94 81 TYR A N 1
ATOM 646 C CA . TYR A 1 81 ? -22.648 0.026 18.085 1.00 95.94 81 TYR A CA 1
ATOM 647 C C . TYR A 1 81 ? -23.414 -0.163 16.771 1.00 95.94 81 TYR A C 1
ATOM 649 O O . TYR A 1 81 ? -23.620 0.795 16.026 1.00 95.94 81 TYR A O 1
ATOM 657 N N . TRP A 1 82 ? -23.848 -1.393 16.480 1.00 95.62 82 TRP A N 1
ATOM 658 C CA . TRP A 1 82 ? -24.606 -1.660 15.261 1.00 95.62 82 TRP A CA 1
ATOM 659 C C . TRP A 1 82 ? -26.022 -1.094 15.315 1.00 95.62 82 TRP A C 1
ATOM 661 O O . TRP A 1 82 ? -26.494 -0.639 14.280 1.00 95.62 82 TRP A O 1
ATOM 671 N N . GLN A 1 83 ? -26.657 -1.021 16.490 1.00 93.94 83 GLN A N 1
ATOM 672 C CA . GLN A 1 83 ? -27.927 -0.308 16.650 1.00 93.94 83 GLN A CA 1
ATOM 673 C C . GLN A 1 83 ? -27.784 1.166 16.241 1.00 93.94 83 GLN A C 1
ATOM 675 O O . GLN A 1 83 ? -28.572 1.649 15.437 1.00 93.94 83 GLN A O 1
ATOM 680 N N . ILE A 1 84 ? -26.739 1.852 16.718 1.00 93.56 84 ILE A N 1
ATOM 681 C CA . ILE A 1 84 ? -26.461 3.259 16.382 1.00 93.56 84 ILE A CA 1
ATOM 682 C C . ILE A 1 84 ? -26.251 3.441 14.871 1.00 93.56 84 ILE A C 1
ATOM 684 O O . ILE A 1 84 ? -26.696 4.427 14.293 1.00 93.56 84 ILE A O 1
ATOM 688 N N . VAL A 1 85 ? -25.551 2.505 14.224 1.00 92.44 85 VAL A N 1
ATOM 689 C CA . VAL A 1 85 ? -25.233 2.591 12.790 1.00 92.44 85 VAL A CA 1
ATOM 690 C C . VAL A 1 85 ? -26.435 2.248 11.903 1.00 92.44 85 VAL A C 1
ATOM 692 O O . VAL A 1 85 ? -26.583 2.838 10.834 1.00 92.44 85 VAL A O 1
ATOM 695 N N . GLU A 1 86 ? -27.255 1.273 12.296 1.00 92.50 86 GLU A N 1
ATOM 696 C CA . GLU A 1 86 ? -28.366 0.763 11.483 1.00 92.50 86 GLU A CA 1
ATOM 697 C C . GLU A 1 86 ? -29.671 1.545 11.684 1.00 92.50 86 GLU A C 1
ATOM 699 O O . GLU A 1 86 ? -30.391 1.766 10.710 1.00 92.50 86 GLU A O 1
ATOM 704 N N . ASP A 1 87 ? -29.969 1.963 12.916 1.00 91.56 87 ASP A N 1
ATOM 705 C CA . ASP A 1 87 ? -31.207 2.654 13.293 1.00 91.56 87 ASP A CA 1
ATOM 706 C C . ASP A 1 87 ? -30.924 3.728 14.366 1.00 91.56 87 ASP A C 1
ATOM 708 O O . ASP A 1 87 ? -31.176 3.520 15.561 1.00 91.56 87 ASP A O 1
ATOM 712 N N . PRO A 1 88 ? -30.325 4.871 13.971 1.00 88.19 88 PRO A N 1
ATOM 713 C CA . PRO A 1 88 ? -29.928 5.913 14.909 1.00 88.19 88 PRO A CA 1
ATOM 714 C C . PRO A 1 88 ? -31.153 6.588 15.536 1.00 88.19 88 PRO A C 1
ATOM 716 O O . PRO A 1 88 ? -31.937 7.245 14.851 1.00 88.19 88 PRO A O 1
ATOM 719 N N . THR A 1 89 ? -31.289 6.479 16.859 1.00 87.44 89 THR A N 1
ATOM 720 C CA . THR A 1 89 ? -32.313 7.208 17.628 1.00 87.44 89 THR A CA 1
ATOM 721 C C . THR A 1 89 ? -31.854 8.605 18.027 1.00 87.44 89 THR A C 1
ATOM 723 O O . THR A 1 89 ? -32.668 9.522 18.102 1.00 87.44 89 THR A O 1
ATOM 726 N N . ASP A 1 90 ? -30.552 8.755 18.263 1.00 86.19 90 ASP A N 1
ATOM 727 C CA . ASP A 1 90 ? -29.904 9.962 18.758 1.00 86.19 90 ASP A CA 1
ATOM 728 C C . ASP A 1 90 ? -28.589 10.192 18.010 1.00 86.19 90 ASP A C 1
ATOM 730 O O . ASP A 1 90 ? -27.946 9.252 17.532 1.00 86.19 90 ASP A O 1
ATOM 734 N N . GLU A 1 91 ? -28.170 11.451 17.934 1.00 89.50 91 GLU A N 1
ATOM 735 C CA . GLU A 1 91 ? -26.862 11.804 17.394 1.00 89.50 91 GLU A CA 1
ATOM 736 C C . GLU A 1 91 ? -25.770 11.499 18.423 1.00 89.50 91 GLU A C 1
ATOM 738 O O . GLU A 1 91 ? -25.838 11.921 19.581 1.00 89.50 91 GLU A O 1
ATOM 743 N N . ILE A 1 92 ? -24.760 10.739 17.998 1.00 91.00 92 ILE A N 1
ATOM 744 C CA . ILE A 1 92 ? -23.643 10.327 18.843 1.00 91.00 92 ILE A CA 1
ATOM 745 C C . ILE A 1 92 ? -22.341 10.759 18.190 1.00 91.00 92 ILE A C 1
ATOM 747 O O . ILE A 1 92 ? -22.014 10.356 17.073 1.00 91.00 92 ILE A O 1
ATOM 751 N N . GLU A 1 93 ? -21.560 11.521 18.946 1.00 93.50 93 GLU A N 1
ATOM 752 C CA . GLU A 1 93 ? -20.231 11.961 18.554 1.00 93.50 93 GLU A CA 1
ATOM 753 C C . GLU A 1 93 ? -19.167 11.262 19.395 1.00 93.50 93 GLU A C 1
ATOM 755 O O . GLU A 1 93 ? -19.267 11.159 20.619 1.00 93.50 93 GLU A O 1
ATOM 760 N N . VAL A 1 94 ? -18.107 10.807 18.728 1.00 95.81 94 VAL A N 1
ATOM 761 C CA . VAL A 1 94 ? -16.940 10.208 19.376 1.00 95.81 94 VAL A CA 1
ATOM 762 C C . VAL A 1 94 ? -15.659 10.737 18.759 1.00 95.81 94 VAL A C 1
ATOM 764 O O . VAL A 1 94 ? -15.608 11.128 17.593 1.00 95.81 94 VAL A O 1
ATOM 767 N N . LEU A 1 95 ? -14.591 10.721 19.548 1.00 96.94 95 LEU A N 1
ATOM 768 C CA . LEU A 1 95 ? -13.276 11.175 19.122 1.00 96.94 95 LEU A CA 1
ATOM 769 C C . LEU A 1 95 ? -12.415 9.993 18.677 1.00 96.94 95 LEU A C 1
ATOM 771 O O . LEU A 1 95 ? -12.577 8.870 19.148 1.00 96.94 95 LEU A O 1
ATOM 775 N N . TYR A 1 96 ? -11.468 10.231 17.771 1.00 97.19 96 TYR A N 1
ATOM 776 C CA . TYR A 1 96 ? -10.500 9.214 17.370 1.00 97.19 96 TYR A CA 1
ATOM 777 C C . TYR A 1 96 ? -9.173 9.854 16.960 1.00 97.19 96 TYR A C 1
ATOM 779 O O . TYR A 1 96 ? -9.139 10.741 16.106 1.00 97.19 96 TYR A O 1
ATOM 787 N N . GLY A 1 97 ? -8.074 9.419 17.578 1.00 96.06 97 GLY A N 1
ATOM 788 C CA . GLY A 1 97 ? -6.722 9.818 17.194 1.00 96.06 97 GLY A CA 1
ATOM 789 C C . GLY A 1 97 ? -6.143 8.828 16.192 1.00 96.06 97 GLY A C 1
ATOM 790 O O . GLY A 1 97 ? -5.431 7.921 16.604 1.00 96.06 97 GLY A O 1
ATOM 791 N N . ALA A 1 98 ? -6.464 8.970 14.907 1.00 93.69 98 ALA A N 1
ATOM 792 C CA . ALA A 1 98 ? -5.983 8.083 13.843 1.00 93.69 98 ALA A CA 1
ATOM 793 C C . ALA A 1 98 ? -4.770 8.656 13.094 1.00 93.69 98 ALA A C 1
ATOM 795 O O . ALA A 1 98 ? -4.563 9.870 13.080 1.00 93.69 98 ALA A O 1
ATOM 796 N N . ASP A 1 99 ? -4.017 7.776 12.427 1.00 91.31 99 ASP A N 1
ATOM 797 C CA . ASP A 1 99 ? -2.903 8.120 11.533 1.00 91.31 99 ASP A CA 1
ATOM 798 C C . ASP A 1 99 ? -1.818 8.992 12.201 1.00 91.31 99 ASP A C 1
ATOM 800 O O . ASP A 1 99 ? -1.248 9.904 11.594 1.00 91.31 99 ASP A O 1
ATOM 804 N N . LEU A 1 100 ? -1.536 8.728 13.482 1.00 92.06 100 LEU A N 1
ATOM 805 C CA . LEU A 1 100 ? -0.540 9.470 14.253 1.00 92.06 100 LEU A CA 1
ATOM 806 C C . LEU A 1 100 ? 0.869 8.948 13.931 1.00 92.06 100 LEU A C 1
ATOM 808 O O . LEU A 1 100 ? 1.187 7.782 14.165 1.00 92.06 100 LEU A O 1
ATOM 812 N N . ASP A 1 101 ? 1.733 9.816 13.402 1.00 88.19 101 ASP A N 1
ATOM 813 C CA . ASP A 1 101 ? 3.081 9.432 12.969 1.00 88.19 101 ASP A CA 1
ATOM 814 C C . ASP A 1 101 ? 3.991 9.095 14.168 1.00 88.19 101 ASP A C 1
ATOM 816 O O . ASP A 1 101 ? 4.313 9.965 14.988 1.00 88.19 101 ASP A O 1
ATOM 820 N N . THR A 1 102 ? 4.462 7.845 14.250 1.00 90.12 102 THR A N 1
ATOM 821 C CA . THR A 1 102 ? 5.380 7.398 15.315 1.00 90.12 102 THR A CA 1
ATOM 822 C C . THR A 1 102 ? 6.747 8.080 15.267 1.00 90.12 102 THR A C 1
ATOM 824 O O . THR A 1 102 ? 7.466 8.070 16.268 1.00 90.12 102 THR A O 1
ATOM 827 N N . ALA A 1 103 ? 7.129 8.707 14.151 1.00 85.94 103 ALA A N 1
ATOM 828 C CA . ALA A 1 103 ? 8.312 9.561 14.100 1.00 85.94 103 ALA A CA 1
ATOM 829 C C . ALA A 1 103 ? 8.134 10.840 14.936 1.00 85.94 103 ALA A C 1
ATOM 831 O O . ALA A 1 103 ? 9.113 11.374 15.451 1.00 85.94 103 ALA A O 1
ATOM 832 N N . THR A 1 104 ? 6.892 11.312 15.093 1.00 88.12 104 THR A N 1
ATOM 833 C CA . THR A 1 104 ? 6.558 12.500 15.894 1.00 88.12 104 THR A CA 1
ATOM 834 C C . THR A 1 104 ? 6.216 12.131 17.334 1.00 88.12 104 THR A C 1
ATOM 836 O O . THR A 1 104 ? 6.721 12.753 18.264 1.00 88.12 104 THR A O 1
ATOM 839 N N . PHE A 1 105 ? 5.369 11.117 17.523 1.00 90.69 105 PHE A N 1
ATOM 840 C CA . PHE A 1 105 ? 4.814 10.767 18.836 1.00 90.69 105 PHE A CA 1
ATOM 841 C C . PHE A 1 105 ? 5.573 9.648 19.562 1.00 90.69 105 PHE A C 1
ATOM 843 O O . PHE A 1 105 ? 5.308 9.383 20.732 1.00 90.69 105 PHE A O 1
ATOM 850 N N . GLY A 1 106 ? 6.535 9.009 18.894 1.00 91.75 106 GLY A N 1
ATOM 851 C CA . GLY A 1 106 ? 7.170 7.784 19.373 1.00 91.75 106 GLY A CA 1
ATOM 852 C C . GLY A 1 106 ? 6.373 6.537 18.987 1.00 91.75 106 GLY A C 1
ATOM 853 O O . GLY A 1 106 ? 5.211 6.616 18.611 1.00 91.75 106 GLY A O 1
ATOM 854 N N . SER A 1 107 ? 7.023 5.376 19.042 1.00 92.75 107 SER A N 1
ATOM 855 C CA . SER A 1 107 ? 6.378 4.065 18.867 1.00 92.75 107 SER A CA 1
ATOM 856 C C . SER A 1 107 ? 6.061 3.480 20.243 1.00 92.75 107 SER A C 1
ATOM 858 O O . SER A 1 107 ? 6.777 3.759 21.207 1.00 92.75 107 SER A O 1
ATOM 860 N N . GLY A 1 108 ? 5.021 2.649 20.331 1.00 93.38 108 GLY A N 1
ATOM 861 C CA . GLY A 1 108 ? 4.731 1.862 21.529 1.00 93.38 108 GLY A CA 1
ATOM 862 C C . GLY A 1 108 ? 5.739 0.729 21.751 1.00 93.38 108 GLY A C 1
ATOM 863 O O . GLY A 1 108 ? 5.861 0.214 22.861 1.00 93.38 108 GLY A O 1
ATOM 864 N N . PHE A 1 109 ? 6.497 0.356 20.716 1.00 92.56 109 PHE A N 1
ATOM 865 C CA . PHE A 1 109 ? 7.580 -0.612 20.826 1.00 92.56 109 PHE A CA 1
ATOM 866 C C . PHE A 1 109 ? 8.909 0.053 21.217 1.00 92.56 109 PHE A C 1
ATOM 868 O O . PHE A 1 109 ? 9.231 1.148 20.744 1.00 92.56 109 PHE A O 1
ATOM 875 N N . PRO A 1 110 ? 9.750 -0.631 22.014 1.00 90.12 110 PRO A N 1
ATOM 876 C CA . PRO A 1 110 ? 11.043 -0.094 22.409 1.00 90.12 110 PRO A CA 1
ATOM 877 C C . PRO A 1 110 ? 11.993 0.002 21.205 1.00 90.12 110 PRO A C 1
ATOM 879 O O . PRO A 1 110 ? 12.020 -0.869 20.328 1.00 90.12 110 PRO A O 1
ATOM 882 N N . LYS A 1 111 ? 12.812 1.060 21.190 1.00 84.06 111 LYS A N 1
ATOM 883 C CA . LYS A 1 111 ? 13.877 1.305 20.204 1.00 84.06 111 LYS A CA 1
ATOM 884 C C . LYS A 1 111 ? 15.238 1.283 20.903 1.00 84.06 111 LYS A C 1
ATOM 886 O O . LYS A 1 111 ? 15.347 1.672 22.064 1.00 84.06 111 LYS A O 1
ATOM 891 N N . ALA A 1 112 ? 16.284 0.832 20.208 1.00 75.56 112 ALA A N 1
ATOM 892 C CA . ALA A 1 112 ? 17.647 0.924 20.732 1.00 75.56 112 ALA A CA 1
ATOM 893 C C . ALA A 1 112 ? 18.032 2.403 20.906 1.00 75.56 112 ALA A C 1
ATOM 895 O O . ALA A 1 112 ? 17.807 3.205 19.998 1.00 75.56 112 ALA A O 1
ATOM 896 N N . SER A 1 113 ? 18.600 2.774 22.057 1.00 67.00 113 SER A N 1
ATOM 897 C CA . SER A 1 113 ? 19.083 4.141 22.255 1.00 67.00 113 SER A CA 1
ATOM 898 C C . SER A 1 113 ? 20.319 4.394 21.390 1.00 67.00 113 SER A C 1
ATOM 900 O O . SER A 1 113 ? 21.159 3.512 21.209 1.00 67.00 113 SER A O 1
ATOM 902 N N . ALA A 1 114 ? 20.461 5.616 20.870 1.00 61.41 114 ALA A N 1
ATOM 903 C CA . ALA A 1 114 ? 21.631 6.009 20.077 1.00 61.41 114 ALA A CA 1
ATOM 904 C C . ALA A 1 114 ? 22.956 5.903 20.869 1.00 61.41 114 ALA A C 1
ATOM 906 O O . ALA A 1 114 ? 24.032 5.795 20.281 1.00 61.41 114 ALA A O 1
ATOM 907 N N . GLU A 1 115 ? 22.869 5.906 22.201 1.00 57.78 115 GLU A N 1
ATOM 908 C CA . GLU A 1 115 ? 23.994 5.885 23.138 1.00 57.78 115 GLU A CA 1
ATOM 909 C C . GLU A 1 115 ? 24.457 4.457 23.485 1.00 57.78 115 GLU A C 1
ATOM 911 O O . GLU A 1 115 ? 25.655 4.232 23.654 1.00 57.78 115 GLU A O 1
ATOM 916 N N . ASN A 1 116 ? 23.553 3.465 23.492 1.00 53.25 116 ASN A N 1
ATOM 917 C CA . ASN A 1 116 ? 23.890 2.052 23.686 1.00 53.25 116 ASN A CA 1
ATOM 918 C C . ASN A 1 116 ? 23.771 1.293 22.363 1.00 53.25 116 ASN A C 1
ATOM 920 O O . ASN A 1 116 ? 22.741 0.704 22.040 1.00 53.25 116 ASN A O 1
ATOM 924 N N . LYS A 1 117 ? 24.880 1.251 21.615 1.00 55.19 117 LYS A N 1
ATOM 925 C CA . LYS A 1 117 ? 24.984 0.610 20.288 1.00 55.19 117 LYS A CA 1
ATOM 926 C C . LYS A 1 117 ? 24.623 -0.885 20.246 1.00 55.19 117 LYS A C 1
ATOM 928 O O . LYS A 1 117 ? 24.517 -1.438 19.156 1.00 55.19 117 LYS A O 1
ATOM 933 N N . ILE A 1 118 ? 24.444 -1.546 21.392 1.00 57.56 118 ILE A N 1
ATOM 934 C CA . ILE A 1 118 ? 24.021 -2.948 21.484 1.00 57.56 118 ILE A CA 1
ATOM 935 C C . ILE A 1 118 ? 22.939 -3.051 22.564 1.00 57.56 118 ILE A C 1
ATOM 937 O O . ILE A 1 118 ? 23.237 -3.256 23.739 1.00 57.56 118 ILE A O 1
ATOM 941 N N . SER A 1 119 ? 21.673 -2.897 22.171 1.00 62.19 119 SER A N 1
ATOM 942 C CA . SER A 1 119 ? 20.558 -3.327 23.018 1.00 62.19 119 SER A CA 1
ATOM 943 C C . SER A 1 119 ? 20.390 -4.838 22.865 1.00 62.19 119 SER A C 1
ATOM 945 O O . SER A 1 119 ? 20.144 -5.322 21.762 1.00 62.19 119 SER A O 1
ATOM 947 N N . LEU A 1 120 ? 20.556 -5.580 23.962 1.00 73.75 120 LEU A N 1
ATOM 948 C CA . LEU A 1 120 ? 20.304 -7.026 24.030 1.00 73.75 120 LEU A CA 1
ATOM 949 C C . LEU A 1 120 ? 18.848 -7.346 24.402 1.00 73.75 120 LEU A C 1
ATOM 951 O O . LEU A 1 120 ? 18.521 -8.515 24.595 1.00 73.75 120 LEU A O 1
ATOM 955 N N . ASP A 1 121 ? 17.987 -6.331 24.523 1.00 83.31 121 ASP A N 1
ATOM 956 C CA . ASP A 1 121 ? 16.577 -6.529 24.841 1.00 83.31 121 ASP A CA 1
ATOM 957 C C . ASP A 1 121 ? 15.895 -7.337 23.717 1.00 83.31 121 ASP A C 1
ATOM 959 O O . ASP A 1 121 ? 15.831 -6.867 22.569 1.00 83.31 121 ASP A O 1
ATOM 963 N N . PRO A 1 122 ? 15.363 -8.540 24.018 1.00 86.38 122 PRO A N 1
ATOM 964 C CA . PRO A 1 122 ? 14.663 -9.358 23.037 1.00 86.38 122 PRO A CA 1
ATOM 965 C C . PRO A 1 122 ? 13.505 -8.625 22.349 1.00 86.38 122 PRO A C 1
ATOM 967 O O . PRO A 1 122 ? 13.261 -8.869 21.171 1.00 86.38 122 PRO A O 1
ATOM 970 N N . CYS A 1 123 ? 12.820 -7.702 23.030 1.00 85.56 123 CYS A N 1
ATOM 971 C CA . CYS A 1 123 ? 11.714 -6.922 22.471 1.00 85.56 123 CYS A CA 1
ATOM 972 C C . CYS A 1 123 ? 12.192 -5.873 21.456 1.00 85.56 123 CYS A C 1
ATOM 974 O O . CYS A 1 123 ? 11.515 -5.622 20.456 1.00 85.56 123 CYS A O 1
ATOM 976 N N . VAL A 1 124 ? 13.380 -5.294 21.662 1.00 87.75 124 VAL A N 1
ATOM 977 C CA . VAL A 1 124 ? 14.003 -4.363 20.704 1.00 87.75 124 VAL A CA 1
ATOM 978 C C . VAL A 1 124 ? 14.467 -5.103 19.450 1.00 87.75 124 VAL A C 1
ATOM 980 O O . VAL A 1 124 ? 14.338 -4.585 18.343 1.00 87.75 124 VAL A O 1
ATOM 983 N N . LEU A 1 125 ? 14.984 -6.324 19.607 1.00 84.12 125 LEU A N 1
ATOM 984 C CA . LEU A 1 125 ? 15.516 -7.134 18.504 1.00 84.12 125 LEU A CA 1
ATOM 985 C C . LEU A 1 125 ? 14.463 -8.008 17.809 1.00 84.12 125 LEU A C 1
ATOM 987 O O . LEU A 1 125 ? 14.723 -8.537 16.726 1.00 84.12 125 LEU A O 1
ATOM 991 N N . SER A 1 126 ? 13.291 -8.180 18.421 1.00 87.75 126 SER A N 1
ATOM 992 C CA . SER A 1 126 ? 12.237 -9.054 17.913 1.00 87.75 126 SER A CA 1
ATOM 993 C C . SER A 1 126 ? 11.802 -8.650 16.507 1.00 87.75 126 SER A C 1
ATOM 995 O O . SER A 1 126 ? 11.586 -7.472 16.214 1.00 87.75 126 SER A O 1
ATOM 997 N N . GLY A 1 127 ? 11.600 -9.648 15.644 1.00 84.69 127 GLY A N 1
ATOM 998 C CA . GLY A 1 127 ? 10.993 -9.446 14.329 1.00 84.69 127 GLY A CA 1
ATOM 999 C C . GLY A 1 127 ? 9.523 -9.023 14.399 1.00 84.69 127 GLY A C 1
ATOM 1000 O O . GLY A 1 127 ? 9.027 -8.483 13.425 1.00 84.69 127 GLY A O 1
ATOM 1001 N N . TRP A 1 128 ? 8.851 -9.231 15.537 1.00 89.31 128 TRP A N 1
ATOM 1002 C CA . TRP A 1 128 ? 7.465 -8.806 15.781 1.00 89.31 128 TRP A CA 1
ATOM 1003 C C . TRP A 1 128 ? 7.349 -7.384 16.341 1.00 89.31 128 TRP A C 1
ATOM 1005 O O . TRP A 1 128 ? 6.244 -6.882 16.526 1.00 89.31 128 TRP A O 1
ATOM 1015 N N . ASN A 1 129 ? 8.475 -6.716 16.595 1.00 91.06 129 ASN A N 1
ATOM 1016 C CA . ASN A 1 129 ? 8.480 -5.276 16.810 1.00 91.06 129 ASN A CA 1
ATOM 1017 C C . ASN A 1 129 ? 8.158 -4.597 15.473 1.00 91.06 129 ASN A C 1
ATOM 1019 O O . ASN A 1 129 ? 8.880 -4.799 14.493 1.00 91.06 129 ASN A O 1
ATOM 1023 N N . LEU A 1 130 ? 7.087 -3.801 15.419 1.00 90.06 130 LEU A N 1
ATOM 1024 C CA . LEU A 1 130 ? 6.601 -3.228 14.158 1.00 90.06 130 LEU A CA 1
ATOM 1025 C C . LEU A 1 130 ? 7.606 -2.275 13.495 1.00 90.06 130 LEU A C 1
ATOM 1027 O O . LEU A 1 130 ? 7.559 -2.107 12.282 1.00 90.06 130 LEU A O 1
ATOM 1031 N N . ASN A 1 131 ? 8.582 -1.743 14.237 1.00 86.88 131 ASN A N 1
ATOM 1032 C CA . ASN A 1 131 ? 9.686 -0.958 13.669 1.00 86.88 131 ASN A CA 1
ATOM 1033 C C . ASN A 1 131 ? 10.736 -1.819 12.935 1.00 86.88 131 ASN A C 1
ATOM 1035 O O . ASN A 1 131 ? 11.570 -1.299 12.196 1.00 86.88 131 ASN A O 1
ATOM 1039 N N . ASN A 1 132 ? 10.744 -3.136 13.161 1.00 82.62 132 ASN A N 1
ATOM 1040 C CA . ASN A 1 132 ? 11.678 -4.082 12.545 1.00 82.62 132 ASN A CA 1
ATOM 1041 C C . ASN A 1 132 ? 11.039 -4.911 11.421 1.00 82.62 132 ASN A C 1
ATOM 1043 O O . ASN A 1 132 ? 11.763 -5.585 10.684 1.00 82.62 132 ASN A O 1
ATOM 1047 N N . LEU A 1 133 ? 9.708 -4.910 11.323 1.00 76.75 133 LEU A N 1
ATOM 1048 C CA . LEU A 1 133 ? 8.944 -5.793 10.443 1.00 76.75 133 LEU A CA 1
ATOM 1049 C C . LEU A 1 133 ? 9.015 -5.379 8.952 1.00 76.75 133 LEU A C 1
ATOM 1051 O O . LEU A 1 133 ? 9.190 -6.266 8.108 1.00 76.75 133 LEU A O 1
ATOM 1055 N N . PRO A 1 134 ? 8.984 -4.079 8.588 1.00 64.50 134 PRO A N 1
ATOM 1056 C CA . PRO A 1 134 ? 9.186 -3.618 7.215 1.00 64.50 134 PRO A CA 1
ATOM 1057 C C . PRO A 1 134 ? 10.677 -3.667 6.861 1.00 64.50 134 PRO A C 1
ATOM 1059 O O . PRO A 1 134 ? 11.396 -2.678 6.921 1.00 64.50 134 PRO A O 1
ATOM 1062 N N . ARG A 1 135 ? 11.193 -4.860 6.555 1.00 57.31 135 ARG A N 1
ATOM 1063 C CA . ARG A 1 135 ? 12.599 -5.051 6.156 1.00 57.31 135 ARG A CA 1
ATOM 1064 C C . ARG A 1 135 ? 12.746 -5.957 4.939 1.00 57.31 135 ARG A C 1
ATOM 1066 O O . ARG A 1 135 ? 13.563 -6.876 4.926 1.00 57.31 135 ARG A O 1
ATOM 1073 N N . LEU A 1 136 ? 12.001 -5.654 3.876 1.00 50.03 136 LEU A N 1
ATOM 1074 C CA . LEU A 1 136 ? 12.721 -5.553 2.607 1.00 50.03 136 LEU A CA 1
ATOM 1075 C C . LEU A 1 136 ? 13.606 -4.307 2.753 1.00 50.03 136 LEU A C 1
ATOM 1077 O O . LEU A 1 136 ? 13.076 -3.290 3.199 1.00 50.03 136 LEU A O 1
ATOM 1081 N N . PRO A 1 137 ? 14.922 -4.368 2.501 1.00 44.97 137 PRO A N 1
ATOM 1082 C CA . PRO A 1 137 ? 15.792 -3.204 2.610 1.00 44.97 137 PRO A CA 1
ATOM 1083 C C . PRO A 1 137 ? 15.475 -2.244 1.462 1.00 44.97 137 PRO A C 1
ATOM 1085 O O . PRO A 1 137 ? 16.180 -2.177 0.466 1.00 44.97 137 PRO A O 1
ATOM 1088 N N . CYS A 1 138 ? 14.357 -1.538 1.583 1.00 39.69 138 CYS A N 1
ATOM 1089 C CA . CYS A 1 138 ? 14.033 -0.396 0.757 1.00 39.69 138 CYS A CA 1
ATOM 1090 C C . CYS A 1 138 ? 14.716 0.818 1.383 1.00 39.69 138 CYS A C 1
ATOM 1092 O O . CYS A 1 138 ? 14.618 1.051 2.583 1.00 39.69 138 CYS A O 1
ATOM 1094 N N . SER A 1 139 ? 15.428 1.577 0.556 1.00 38.12 139 SER A N 1
ATOM 1095 C CA . SER A 1 139 ? 16.295 2.685 0.980 1.00 38.12 139 SER A CA 1
ATOM 1096 C C . SER A 1 139 ? 15.536 3.956 1.418 1.00 38.12 139 SER A C 1
ATOM 1098 O O . SER A 1 139 ? 16.171 4.957 1.736 1.00 38.12 139 SER A O 1
ATOM 1100 N N . GLU A 1 140 ? 14.199 3.953 1.384 1.00 46.31 140 GLU A N 1
ATOM 1101 C CA . GLU A 1 140 ? 13.348 5.135 1.579 1.00 46.31 140 GLU A CA 1
ATOM 1102 C C . GLU A 1 140 ? 12.257 4.832 2.618 1.00 46.31 140 GLU A C 1
ATOM 1104 O O . GLU A 1 140 ? 11.447 3.934 2.402 1.00 46.31 140 GLU A O 1
ATOM 1109 N N . ASP A 1 141 ? 12.212 5.584 3.723 1.00 51.97 141 ASP A N 1
ATOM 1110 C CA . ASP A 1 141 ? 11.180 5.469 4.764 1.00 51.97 141 ASP A CA 1
ATOM 1111 C C . ASP A 1 141 ? 9.866 6.124 4.298 1.00 51.97 141 ASP A C 1
ATOM 1113 O O . ASP A 1 141 ? 9.680 7.339 4.379 1.00 51.97 141 ASP A O 1
ATOM 1117 N N . ILE A 1 142 ? 8.919 5.323 3.805 1.00 56.81 142 ILE A N 1
ATOM 1118 C CA . ILE A 1 142 ? 7.583 5.805 3.422 1.00 56.81 142 ILE A CA 1
ATOM 1119 C C . ILE A 1 142 ? 6.668 5.776 4.659 1.00 56.81 142 ILE A C 1
ATOM 1121 O O . ILE A 1 142 ? 6.295 4.701 5.133 1.00 56.81 142 ILE A O 1
ATOM 1125 N N . SER A 1 143 ? 6.290 6.946 5.191 1.00 47.44 143 SER A N 1
ATOM 1126 C CA . SER A 1 143 ? 5.398 7.054 6.367 1.00 47.44 143 SER A CA 1
ATOM 1127 C C . SER A 1 143 ? 4.058 6.339 6.136 1.00 47.44 143 SER A C 1
ATOM 1129 O O . SER A 1 143 ? 3.450 6.485 5.074 1.00 47.44 143 SER A O 1
ATOM 1131 N N . GLY A 1 144 ? 3.631 5.516 7.100 1.00 54.41 144 GLY A N 1
ATOM 1132 C CA . GLY A 1 144 ? 2.418 4.687 7.030 1.00 54.41 144 GLY A CA 1
ATOM 1133 C C . GLY A 1 144 ? 2.575 3.393 6.227 1.00 54.41 144 GLY A C 1
ATOM 1134 O O . GLY A 1 144 ? 1.733 2.499 6.313 1.00 54.41 144 GLY A O 1
ATOM 1135 N N . VAL A 1 145 ? 3.660 3.248 5.461 1.00 65.50 145 VAL A N 1
ATOM 1136 C CA . VAL A 1 145 ? 3.979 2.020 4.718 1.00 65.50 145 VAL A CA 1
ATOM 1137 C C . VAL A 1 145 ? 5.132 1.270 5.382 1.00 65.50 145 VAL A C 1
ATOM 1139 O O . VAL A 1 145 ? 5.028 0.070 5.600 1.00 65.50 145 VAL A O 1
ATOM 1142 N N . LEU A 1 146 ? 6.203 1.981 5.733 1.00 70.94 146 LEU A N 1
ATOM 1143 C CA . LEU A 1 146 ? 7.423 1.450 6.348 1.00 70.94 146 LEU A CA 1
ATOM 1144 C C . LEU A 1 146 ? 7.654 1.999 7.763 1.00 70.94 146 LEU A C 1
ATOM 1146 O O . LEU A 1 146 ? 8.306 1.348 8.572 1.00 70.94 146 LEU A O 1
ATOM 1150 N N . VAL A 1 147 ? 7.081 3.163 8.078 1.00 80.56 147 VAL A N 1
ATOM 1151 C CA . VAL A 1 147 ? 7.048 3.714 9.441 1.00 80.56 147 VAL A CA 1
ATOM 1152 C C . VAL A 1 147 ? 5.667 3.435 10.040 1.00 80.56 147 VAL A C 1
ATOM 1154 O O . VAL A 1 147 ? 4.675 3.818 9.410 1.00 80.56 147 VAL A O 1
ATOM 1157 N N . PRO A 1 148 ? 5.570 2.782 11.214 1.00 88.12 148 PRO A N 1
ATOM 1158 C CA . PRO A 1 148 ? 4.282 2.491 11.832 1.00 88.12 148 PRO A CA 1
ATOM 1159 C C . PRO A 1 148 ? 3.493 3.754 12.197 1.00 88.12 148 PRO A C 1
ATOM 1161 O O . PRO A 1 148 ? 4.075 4.799 12.502 1.00 88.12 148 PRO A O 1
ATOM 1164 N N . TRP A 1 149 ? 2.167 3.642 12.214 1.00 92.12 149 TRP A N 1
ATOM 1165 C CA . TRP A 1 149 ? 1.247 4.678 12.695 1.00 92.12 149 TRP A CA 1
ATOM 1166 C C . TRP A 1 149 ? 0.531 4.229 13.964 1.00 92.12 149 TRP A C 1
ATOM 1168 O O . TRP A 1 149 ? 0.234 3.044 14.125 1.00 92.12 149 TRP A O 1
ATOM 1178 N N . LEU A 1 150 ? 0.244 5.191 14.840 1.00 95.19 150 LEU A N 1
ATOM 1179 C CA . LEU A 1 150 ? -0.516 5.005 16.070 1.00 95.19 150 LEU A CA 1
ATOM 1180 C C . LEU A 1 150 ? -1.985 5.386 15.890 1.00 95.19 150 LEU A C 1
ATOM 1182 O O . LEU A 1 150 ? -2.327 6.318 15.157 1.00 95.19 150 LEU A O 1
ATOM 1186 N N . TYR A 1 151 ? -2.831 4.676 16.628 1.00 97.25 151 TYR A N 1
ATOM 1187 C CA . TYR A 1 151 ? -4.274 4.849 16.664 1.00 97.25 151 TYR A CA 1
ATOM 1188 C C . TYR A 1 151 ? -4.737 4.834 18.118 1.00 97.25 151 TYR A C 1
ATOM 1190 O O . TYR A 1 151 ? -4.557 3.838 18.816 1.00 97.25 151 TYR A O 1
ATOM 1198 N N . VAL A 1 152 ? -5.327 5.931 18.580 1.00 97.94 152 VAL A N 1
ATOM 1199 C CA . VAL A 1 152 ? -5.820 6.089 19.953 1.00 97.94 152 VAL A CA 1
ATOM 1200 C C . VAL A 1 152 ? -7.341 6.167 19.919 1.00 97.94 152 VAL A C 1
ATOM 1202 O O . VAL A 1 152 ? -7.908 7.158 19.451 1.00 97.94 152 VAL A O 1
ATOM 1205 N N . GLY A 1 153 ? -7.993 5.096 20.369 1.00 97.69 153 GLY A N 1
ATOM 1206 C CA . GLY A 1 153 ? -9.444 4.926 20.342 1.00 97.69 153 GLY A CA 1
ATOM 1207 C C . GLY A 1 153 ? -10.116 5.192 21.683 1.00 97.69 153 GLY A C 1
ATOM 1208 O O . GLY A 1 153 ? -9.487 5.108 22.735 1.00 97.69 153 GLY A O 1
ATOM 1209 N N . MET A 1 154 ? -11.412 5.491 21.629 1.00 98.00 154 MET A N 1
ATOM 1210 C CA . MET A 1 154 ? -12.368 5.444 22.737 1.00 98.00 154 MET A CA 1
ATOM 1211 C C . MET A 1 154 ? -13.556 4.547 22.353 1.00 98.00 154 MET A C 1
ATOM 1213 O O . MET A 1 154 ? -13.578 3.956 21.275 1.00 98.00 154 MET A O 1
ATOM 1217 N N . CYS A 1 155 ? -14.556 4.413 23.228 1.00 97.56 155 CYS A N 1
ATOM 1218 C CA . CYS A 1 155 ? -15.746 3.623 22.905 1.00 97.56 155 CYS A CA 1
ATOM 1219 C C . CYS A 1 155 ? -16.410 4.137 21.614 1.00 97.56 155 CYS A C 1
ATOM 1221 O O . CYS A 1 155 ? -16.599 5.339 21.464 1.00 97.56 155 CYS A O 1
ATOM 1223 N N . PHE A 1 156 ? -16.735 3.223 20.698 1.00 97.19 156 PHE A N 1
ATOM 1224 C CA . PHE A 1 156 ? -17.321 3.464 19.371 1.00 97.19 156 PHE A CA 1
ATOM 1225 C C . PHE A 1 156 ? -16.436 4.189 18.338 1.00 97.19 156 PHE A C 1
ATOM 1227 O O . PHE A 1 156 ? -16.847 4.313 17.180 1.00 97.19 156 PHE A O 1
ATOM 1234 N N . SER A 1 157 ? -15.200 4.595 18.669 1.00 97.06 157 SER A N 1
ATOM 1235 C CA . SER A 1 157 ? -14.259 5.115 17.661 1.00 97.06 157 SER A CA 1
ATOM 1236 C C . SER A 1 157 ? -14.080 4.093 16.543 1.00 97.06 157 SER A C 1
ATOM 1238 O O . SER A 1 157 ? -13.752 2.939 16.823 1.00 97.06 157 SER A O 1
ATOM 1240 N N . SER A 1 158 ? -14.281 4.509 15.294 1.00 94.81 158 SER A N 1
ATOM 1241 C CA . SER A 1 158 ? -14.442 3.603 14.151 1.00 94.81 158 SER A CA 1
ATOM 1242 C C . SER A 1 158 ? -13.365 3.791 13.085 1.00 94.81 158 SER A C 1
ATOM 1244 O O . SER A 1 158 ? -12.919 4.908 12.828 1.00 94.81 158 SER A O 1
ATOM 1246 N N . PHE A 1 159 ? -13.002 2.700 12.410 1.00 90.56 159 PHE A N 1
ATOM 1247 C CA . PHE A 1 159 ? -12.235 2.714 11.164 1.00 90.56 159 PHE A CA 1
ATOM 1248 C C . PHE A 1 159 ? -13.031 1.991 10.073 1.00 90.56 159 PHE A C 1
ATOM 1250 O O . PHE A 1 159 ? -13.460 0.846 10.239 1.00 90.56 159 PHE A O 1
ATOM 1257 N N . CYS A 1 160 ? -13.268 2.692 8.964 1.00 86.25 160 CYS A N 1
ATOM 1258 C CA . CYS A 1 160 ? -14.297 2.334 7.988 1.00 86.25 160 CYS A CA 1
ATOM 1259 C C . CYS A 1 160 ? -13.710 1.895 6.641 1.00 86.25 160 CYS A C 1
ATOM 1261 O O . CYS A 1 160 ? -12.589 2.242 6.279 1.00 86.25 160 CYS A O 1
ATOM 1263 N N . TRP A 1 161 ? -14.539 1.208 5.856 1.00 67.12 161 TRP A N 1
ATOM 1264 C CA . TRP A 1 161 ? -14.290 0.848 4.458 1.00 67.12 161 TRP A CA 1
ATOM 1265 C C . TRP A 1 161 ? -14.120 2.068 3.545 1.00 67.12 161 TRP A C 1
ATOM 1267 O O . TRP A 1 161 ? -13.115 2.233 2.858 1.00 67.12 161 TRP A O 1
ATOM 1277 N N . VAL A 1 162 ? -15.166 2.891 3.554 1.00 61.31 162 VAL A N 1
ATOM 1278 C CA . VAL A 1 162 ? -15.367 4.205 2.923 1.00 61.31 162 VAL A CA 1
ATOM 1279 C C . VAL A 1 162 ? -16.483 4.884 3.730 1.00 61.31 162 VAL A C 1
ATOM 1281 O O . VAL A 1 162 ? -16.323 5.995 4.219 1.00 61.31 162 VAL A O 1
ATOM 1284 N N . THR A 1 163 ? -17.549 4.122 3.982 1.00 65.69 163 THR A N 1
ATOM 1285 C CA . THR A 1 163 ? -18.599 4.316 4.992 1.00 65.69 163 THR A CA 1
ATOM 1286 C C . THR A 1 163 ? -18.775 2.999 5.752 1.00 65.69 163 THR A C 1
ATOM 1288 O O . THR A 1 163 ? -18.353 1.947 5.259 1.00 65.69 163 THR A O 1
ATOM 1291 N N . GLN A 1 164 ? -19.332 3.034 6.965 1.00 82.00 164 GLN A N 1
ATOM 1292 C CA . GLN A 1 164 ? -19.583 1.802 7.711 1.00 82.00 164 GLN A CA 1
ATOM 1293 C C . GLN A 1 164 ? -20.831 1.105 7.156 1.00 82.00 164 GLN A C 1
ATOM 1295 O O . GLN A 1 164 ? -21.861 1.741 6.960 1.00 82.00 164 GLN A O 1
ATOM 1300 N N . LEU A 1 165 ? -20.721 -0.198 6.887 1.00 87.31 165 LEU A N 1
ATOM 1301 C CA . LEU A 1 165 ? -21.832 -1.046 6.458 1.00 87.31 165 LEU A CA 1
ATOM 1302 C C . LEU A 1 165 ? -21.890 -2.269 7.365 1.00 87.31 165 LEU A C 1
ATOM 1304 O O . LEU A 1 165 ? -20.859 -2.895 7.627 1.00 87.31 165 LEU A O 1
ATOM 1308 N N . SER A 1 166 ? -23.094 -2.610 7.818 1.00 91.81 166 SER A N 1
ATOM 1309 C CA . SER A 1 166 ? -23.300 -3.741 8.714 1.00 91.81 166 SER A CA 1
ATOM 1310 C C . SER A 1 166 ? -22.855 -5.075 8.098 1.00 91.81 166 SER A C 1
ATOM 1312 O O . SER A 1 166 ? -23.232 -5.398 6.962 1.00 91.81 166 SER A O 1
ATOM 1314 N N . PRO A 1 167 ? -22.119 -5.913 8.856 1.00 93.81 167 PRO A N 1
ATOM 1315 C CA . PRO A 1 167 ? -21.845 -7.301 8.507 1.00 93.81 167 PRO A CA 1
ATOM 1316 C C . PRO A 1 167 ? -23.095 -8.113 8.160 1.00 93.81 167 PRO A C 1
ATOM 1318 O O . PRO A 1 167 ? -23.001 -9.039 7.356 1.00 93.81 167 PRO A O 1
ATOM 1321 N N . SER A 1 168 ? -24.249 -7.792 8.753 1.00 92.56 168 SER A N 1
ATOM 1322 C CA . SER A 1 168 ? -25.515 -8.489 8.498 1.00 92.56 168 SER A CA 1
ATOM 1323 C C . SER A 1 168 ? -26.003 -8.259 7.069 1.00 92.56 168 SER A C 1
ATOM 1325 O O . SER A 1 168 ? -26.395 -9.217 6.403 1.00 92.56 168 SER A O 1
ATOM 1327 N N . VAL A 1 169 ? -25.875 -7.025 6.567 1.00 93.25 169 VAL A N 1
ATOM 1328 C CA . VAL A 1 169 ? -26.203 -6.667 5.177 1.00 93.25 169 VAL A CA 1
ATOM 1329 C C . VAL A 1 169 ? -25.251 -7.362 4.202 1.00 93.25 169 VAL A C 1
ATOM 1331 O O . VAL A 1 169 ? -25.670 -7.940 3.206 1.00 93.25 169 VAL A O 1
ATOM 1334 N N . LEU A 1 170 ? -23.953 -7.389 4.507 1.00 93.94 170 LEU A N 1
ATOM 1335 C CA . LEU A 1 170 ? -22.980 -8.107 3.677 1.00 93.94 170 LEU A CA 1
ATOM 1336 C C . LEU A 1 170 ? -23.296 -9.610 3.602 1.00 93.94 170 LEU A C 1
ATOM 1338 O O . LEU A 1 170 ? -23.260 -10.201 2.523 1.00 93.94 170 LEU A O 1
ATOM 1342 N N . LYS A 1 171 ? -23.649 -10.228 4.734 1.00 95.25 171 LYS A N 1
ATOM 1343 C CA . LYS A 1 171 ? -24.030 -11.644 4.779 1.00 95.25 171 LYS A CA 1
ATOM 1344 C C . LYS A 1 171 ? -25.320 -11.932 4.012 1.00 95.25 171 LYS A C 1
ATOM 1346 O O . LYS A 1 171 ? -25.377 -12.975 3.361 1.00 95.25 171 LYS A O 1
ATOM 1351 N N . SER A 1 172 ? -26.328 -11.053 4.060 1.00 96.38 172 SER A N 1
ATOM 1352 C CA . SER A 1 172 ? -27.563 -11.240 3.280 1.00 96.38 172 SER A CA 1
ATOM 1353 C C . SER A 1 172 ? -27.312 -11.178 1.773 1.00 96.38 172 SER A C 1
ATOM 1355 O O . SER A 1 172 ? -27.954 -11.906 1.024 1.00 96.38 172 SER A O 1
ATOM 1357 N N . GLU A 1 173 ? -26.316 -10.399 1.347 1.00 96.81 173 GLU A N 1
ATOM 1358 C CA . GLU A 1 173 ? -25.836 -10.335 -0.042 1.00 96.81 173 GLU A CA 1
ATOM 1359 C C . GLU A 1 173 ? -24.842 -11.462 -0.404 1.00 96.81 173 GLU A C 1
ATOM 1361 O O . GLU A 1 173 ? -24.239 -11.463 -1.478 1.00 96.81 173 GLU A O 1
ATOM 1366 N N . GLY A 1 174 ? -24.638 -12.442 0.483 1.00 96.69 174 GLY A N 1
ATOM 1367 C CA . GLY A 1 174 ? -23.763 -13.592 0.239 1.00 96.69 174 GLY A CA 1
ATOM 1368 C C . GLY A 1 174 ? -22.262 -13.296 0.340 1.00 96.69 174 GLY A C 1
ATOM 1369 O O . GLY A 1 174 ? -21.445 -14.123 -0.072 1.00 96.69 174 GLY A O 1
ATOM 1370 N N . ILE A 1 175 ? -21.871 -12.146 0.897 1.00 96.44 175 ILE A N 1
ATOM 1371 C CA . ILE A 1 175 ? -20.467 -11.775 1.101 1.00 96.44 175 ILE A CA 1
ATOM 1372 C C . ILE A 1 175 ? -19.969 -12.403 2.415 1.00 96.44 175 ILE A C 1
ATOM 1374 O O . ILE A 1 175 ? -20.567 -12.190 3.473 1.00 96.44 175 ILE A O 1
ATOM 1378 N N . PRO A 1 176 ? -18.865 -13.176 2.398 1.00 96.50 176 PRO A N 1
ATOM 1379 C CA . PRO A 1 176 ? -18.341 -13.797 3.606 1.00 96.50 176 PRO A CA 1
ATOM 1380 C C . PRO A 1 176 ? -17.721 -12.746 4.533 1.00 96.50 176 PRO A C 1
ATOM 1382 O O . PRO A 1 176 ? -16.777 -12.052 4.156 1.00 96.50 176 PRO A O 1
ATOM 1385 N N . VAL A 1 177 ? -18.218 -12.680 5.769 1.00 96.19 177 VAL A N 1
ATOM 1386 C CA . VAL A 1 177 ? -17.700 -11.789 6.816 1.00 96.19 177 VAL A CA 1
ATOM 1387 C C . VAL A 1 177 ? -17.265 -12.601 8.028 1.00 96.19 177 VAL A C 1
ATOM 1389 O O . VAL A 1 177 ? -18.013 -13.448 8.524 1.00 96.19 177 VAL A O 1
ATOM 1392 N N . TYR A 1 178 ? -16.065 -12.302 8.520 1.00 96.38 178 TYR A N 1
ATOM 1393 C CA . TYR A 1 178 ? -15.466 -12.918 9.699 1.00 96.38 178 TYR A CA 1
ATOM 1394 C C . TYR A 1 178 ? -15.255 -11.861 10.780 1.00 96.38 178 TYR A C 1
ATOM 1396 O O . TYR A 1 178 ? -14.970 -10.705 10.477 1.00 96.38 178 TYR A O 1
ATOM 1404 N N . ARG A 1 179 ? -15.394 -12.271 12.042 1.00 95.94 179 ARG A N 1
ATOM 1405 C CA . ARG A 1 179 ? -15.268 -11.405 13.217 1.00 95.94 179 ARG A CA 1
ATOM 1406 C C . ARG A 1 179 ? -14.036 -11.803 14.026 1.00 95.94 179 ARG A C 1
ATOM 1408 O O . ARG A 1 179 ? -13.835 -12.991 14.273 1.00 95.94 179 ARG A O 1
ATOM 1415 N N . ALA A 1 180 ? -13.267 -10.815 14.474 1.00 97.12 180 ALA A N 1
ATOM 1416 C CA . ALA A 1 180 ? -12.151 -10.980 15.400 1.00 97.12 180 ALA A CA 1
ATOM 1417 C C . ALA A 1 180 ? -12.253 -9.937 16.523 1.00 97.12 180 ALA A C 1
ATOM 1419 O O . ALA A 1 180 ? -12.675 -8.810 16.275 1.00 97.12 180 ALA A O 1
ATOM 1420 N N . VAL A 1 181 ? -11.873 -10.317 17.744 1.00 97.88 181 VAL A N 1
ATOM 1421 C CA . VAL A 1 181 ? -11.753 -9.406 18.893 1.00 97.88 181 VAL A CA 1
ATOM 1422 C C . VAL A 1 181 ? -10.281 -9.348 19.251 1.00 97.88 181 VAL A C 1
ATOM 1424 O O . VAL A 1 181 ? -9.707 -10.388 19.556 1.00 97.88 181 VAL A O 1
ATOM 1427 N N . GLN A 1 182 ? -9.686 -8.160 19.179 1.00 98.19 182 GLN A N 1
ATOM 1428 C CA . GLN A 1 182 ? -8.286 -7.942 19.528 1.00 98.19 182 GLN A CA 1
ATOM 1429 C C . GLN A 1 182 ? -8.183 -7.415 20.961 1.00 98.19 182 GLN A C 1
ATOM 1431 O O . GLN A 1 182 ? -8.694 -6.336 21.266 1.00 98.19 182 GLN A O 1
ATOM 1436 N N . ASN A 1 183 ? -7.497 -8.158 21.824 1.00 97.94 183 ASN A N 1
ATOM 1437 C CA . ASN A 1 183 ? -7.178 -7.761 23.193 1.00 97.94 183 ASN A CA 1
ATOM 1438 C C . ASN A 1 183 ? -5.764 -7.152 23.290 1.00 97.94 183 ASN A C 1
ATOM 1440 O O . ASN A 1 183 ? -4.937 -7.331 22.388 1.00 97.94 183 ASN A O 1
ATOM 1444 N N . PRO A 1 184 ? -5.441 -6.438 24.387 1.00 97.50 184 PRO A N 1
ATOM 1445 C CA . PRO A 1 184 ? -4.097 -5.912 24.608 1.00 97.50 184 PRO A CA 1
ATOM 1446 C C . PRO A 1 184 ? -3.023 -7.006 24.528 1.00 97.50 184 PRO A C 1
ATOM 1448 O O . PRO A 1 184 ? -3.128 -8.043 25.179 1.00 97.50 184 PRO A O 1
ATOM 1451 N N . GLY A 1 185 ? -1.972 -6.753 23.744 1.00 96.12 185 GLY A N 1
ATOM 1452 C CA . GLY A 1 185 ? -0.877 -7.704 23.514 1.00 96.12 185 GLY A CA 1
ATOM 1453 C C . GLY A 1 185 ? -1.094 -8.674 22.346 1.00 96.12 185 GLY A C 1
ATOM 1454 O O . GLY A 1 185 ? -0.197 -9.461 22.050 1.00 96.12 185 GLY A O 1
ATOM 1455 N N . GLU A 1 186 ? -2.235 -8.611 21.656 1.00 97.88 186 GLU A N 1
ATOM 1456 C CA . GLU A 1 186 ? -2.525 -9.438 20.481 1.00 97.88 186 GLU A CA 1
ATOM 1457 C C . GLU A 1 186 ? -2.252 -8.699 19.162 1.00 97.88 186 GLU A C 1
ATOM 1459 O O . GLU A 1 186 ? -2.390 -7.477 19.060 1.00 97.88 186 GLU A O 1
ATOM 1464 N N . PHE A 1 187 ? -1.914 -9.461 18.119 1.00 96.88 187 PHE A N 1
ATOM 1465 C CA . PHE A 1 187 ? -1.753 -8.959 16.753 1.00 96.88 187 PHE A CA 1
ATOM 1466 C C . PHE A 1 187 ? -2.950 -9.346 15.882 1.00 96.88 187 PHE A C 1
ATOM 1468 O O . PHE A 1 187 ? -3.448 -10.469 15.960 1.00 96.88 187 PHE A O 1
ATOM 1475 N N . VAL A 1 188 ? -3.336 -8.450 14.973 1.00 96.94 188 VAL A N 1
ATOM 1476 C CA . VAL A 1 188 ? -4.265 -8.732 13.871 1.00 96.94 188 VAL A CA 1
ATOM 1477 C C . VAL A 1 188 ? -3.503 -8.605 12.557 1.00 96.94 188 VAL A C 1
ATOM 1479 O O . VAL A 1 188 ? -2.818 -7.611 12.325 1.00 96.94 188 VAL A O 1
ATOM 1482 N N . LEU A 1 189 ? -3.606 -9.620 11.694 1.00 94.38 189 LEU A N 1
ATOM 1483 C CA . LEU A 1 189 ? -2.981 -9.623 10.372 1.00 94.38 189 LEU A CA 1
ATOM 1484 C C . LEU A 1 189 ? -4.041 -9.479 9.279 1.00 94.38 189 LEU A C 1
ATOM 1486 O O . LEU A 1 189 ? -4.911 -10.339 9.133 1.00 94.38 189 LEU A O 1
ATOM 1490 N N . THR A 1 190 ? -3.905 -8.441 8.458 1.00 93.56 190 THR A N 1
ATOM 1491 C CA . THR A 1 190 ? -4.752 -8.216 7.282 1.00 93.56 190 THR A CA 1
ATOM 1492 C C . THR A 1 190 ? -4.029 -8.664 6.016 1.00 93.56 190 THR A C 1
ATOM 1494 O O . THR A 1 190 ? -2.932 -8.200 5.707 1.00 93.56 190 THR A O 1
ATOM 1497 N N . PHE A 1 191 ? -4.655 -9.558 5.248 1.00 90.69 191 PHE A N 1
ATOM 1498 C CA . PHE A 1 191 ? -4.093 -10.054 3.991 1.00 90.69 191 PHE A CA 1
ATOM 1499 C C . PHE A 1 191 ? -4.315 -9.083 2.814 1.00 90.69 191 PHE A C 1
ATOM 1501 O O . PHE A 1 191 ? -5.230 -8.260 2.835 1.00 90.69 191 PHE A O 1
ATOM 1508 N N . PRO A 1 192 ? -3.523 -9.176 1.730 1.00 86.12 192 PRO A N 1
ATOM 1509 C CA . PRO A 1 192 ? -3.707 -8.327 0.555 1.00 86.12 192 PRO A CA 1
ATOM 1510 C C . PRO A 1 192 ? -5.115 -8.441 -0.046 1.00 86.12 192 PRO A C 1
ATOM 1512 O O . PRO A 1 192 ? -5.578 -9.544 -0.336 1.00 86.12 192 PRO A O 1
ATOM 1515 N N . ARG A 1 193 ? -5.768 -7.295 -0.293 1.00 86.19 193 ARG A N 1
ATOM 1516 C CA . ARG A 1 193 ? -7.180 -7.192 -0.729 1.00 86.19 193 ARG A CA 1
ATOM 1517 C C . ARG A 1 193 ? -8.189 -7.801 0.257 1.00 86.19 193 ARG A C 1
ATOM 1519 O O . ARG A 1 193 ? -9.361 -7.920 -0.093 1.00 86.19 193 ARG A O 1
ATOM 1526 N N . ALA A 1 194 ? -7.760 -8.157 1.471 1.00 91.81 194 ALA A N 1
ATOM 1527 C CA . ALA A 1 194 ? -8.667 -8.434 2.567 1.00 91.81 194 ALA A CA 1
ATOM 1528 C C . ALA A 1 194 ? -9.163 -7.095 3.083 1.00 91.81 194 ALA A C 1
ATOM 1530 O O . ALA A 1 194 ? -8.510 -6.345 3.811 1.00 91.81 194 ALA A O 1
ATOM 1531 N N . TYR A 1 195 ? -10.345 -6.797 2.606 1.00 93.56 195 TYR A N 1
ATOM 1532 C CA . TYR A 1 195 ? -11.160 -5.773 3.160 1.00 93.56 195 TYR A CA 1
ATOM 1533 C C . TYR A 1 195 ? -11.267 -6.013 4.717 1.00 93.56 195 TYR A C 1
ATOM 1535 O O . TYR A 1 195 ? -11.550 -7.137 5.131 1.00 93.56 195 TYR A O 1
ATOM 1543 N N . HIS A 1 196 ? -11.077 -4.981 5.571 1.00 95.00 196 HIS A N 1
ATOM 1544 C CA . HIS A 1 196 ? -11.443 -4.943 7.006 1.00 95.00 196 HIS A CA 1
ATOM 1545 C C . HIS A 1 196 ? -12.088 -3.600 7.462 1.00 95.00 196 HIS A C 1
ATOM 1547 O O . HIS A 1 196 ? -11.782 -2.546 6.907 1.00 95.00 196 HIS A O 1
ATOM 1553 N N . SER A 1 197 ? -12.926 -3.638 8.507 1.00 95.88 197 SER A N 1
ATOM 1554 C CA . SER A 1 197 ? -13.399 -2.475 9.286 1.00 95.88 197 SER A CA 1
ATOM 1555 C C . SER A 1 197 ? -13.588 -2.854 10.759 1.00 95.88 197 SER A C 1
ATOM 1557 O O . SER A 1 197 ? -13.485 -4.033 11.112 1.00 95.88 197 SER A O 1
ATOM 1559 N N . GLY A 1 198 ? -13.846 -1.873 11.626 1.00 96.12 198 GLY A N 1
ATOM 1560 C CA . GLY A 1 198 ? -14.108 -2.137 13.037 1.00 96.12 198 GLY A CA 1
ATOM 1561 C C . GLY A 1 198 ? -14.304 -0.881 13.876 1.00 96.12 198 GLY A C 1
ATOM 1562 O O . GLY A 1 198 ? -14.300 0.243 13.369 1.00 96.12 198 GLY A O 1
ATOM 1563 N N . PHE A 1 199 ? -14.485 -1.100 15.174 1.00 97.50 199 PHE A N 1
ATOM 1564 C CA . PHE A 1 199 ? -14.652 -0.060 16.181 1.00 97.50 199 PHE A CA 1
ATOM 1565 C C . PHE A 1 199 ? -13.988 -0.478 17.499 1.00 97.50 199 PHE A C 1
ATOM 1567 O O . PHE A 1 199 ? -13.648 -1.644 17.704 1.00 97.50 199 PHE A O 1
ATOM 1574 N N . ASN A 1 200 ? -13.796 0.485 18.396 1.00 98.25 200 ASN A N 1
ATOM 1575 C CA . ASN A 1 200 ? -13.122 0.285 19.675 1.00 98.25 200 ASN A CA 1
ATOM 1576 C C . ASN A 1 200 ? -14.137 0.159 20.827 1.00 98.25 200 ASN A C 1
ATOM 1578 O O . ASN A 1 200 ? -15.136 0.874 20.876 1.00 98.25 200 ASN A O 1
ATOM 1582 N N . CYS A 1 201 ? -13.877 -0.737 21.786 1.00 97.88 201 CYS A N 1
ATOM 1583 C CA . CYS A 1 201 ? -14.764 -0.988 22.938 1.00 97.88 201 CYS A CA 1
ATOM 1584 C C . CYS A 1 201 ? -14.495 -0.074 24.158 1.00 97.88 201 CYS A C 1
ATOM 1586 O O . CYS A 1 201 ? -15.068 -0.260 25.237 1.00 97.88 201 CYS A O 1
ATOM 1588 N N . GLY A 1 202 ? -13.572 0.878 24.032 1.00 97.50 202 GLY A N 1
ATOM 1589 C CA . GLY A 1 202 ? -13.111 1.740 25.118 1.00 97.50 202 GLY A CA 1
ATOM 1590 C C . GLY A 1 202 ? -11.780 2.398 24.776 1.00 97.50 202 GLY A C 1
ATOM 1591 O O . GLY A 1 202 ? -11.336 2.325 23.631 1.00 97.50 202 GLY A O 1
ATOM 1592 N N . PHE A 1 203 ? -11.151 3.027 25.772 1.00 98.31 203 PHE A N 1
ATOM 1593 C CA . PHE A 1 203 ? -9.821 3.607 25.605 1.00 98.31 203 PHE A CA 1
ATOM 1594 C C . PHE A 1 203 ? -8.791 2.541 25.207 1.00 98.31 203 PHE A C 1
ATOM 1596 O O . PHE A 1 203 ? -8.626 1.544 25.915 1.00 98.31 203 PHE A O 1
ATOM 1603 N N . ASN A 1 204 ? -8.067 2.768 24.113 1.00 98.12 204 ASN A N 1
ATOM 1604 C CA . ASN A 1 204 ? -6.930 1.942 23.721 1.00 98.12 204 ASN A CA 1
ATOM 1605 C C . ASN A 1 204 ? -5.888 2.725 22.908 1.00 98.12 204 ASN A C 1
ATOM 1607 O O . ASN A 1 204 ? -6.099 3.869 22.510 1.00 98.12 204 ASN A O 1
ATOM 1611 N N . CYS A 1 205 ? -4.746 2.078 22.678 1.00 97.88 205 CYS A N 1
ATOM 1612 C CA . CYS A 1 205 ? -3.694 2.551 21.792 1.00 97.88 205 CYS A CA 1
ATOM 1613 C C . CYS A 1 205 ? -3.192 1.362 20.966 1.00 97.88 205 CYS A C 1
ATOM 1615 O O . CYS A 1 205 ? -2.748 0.360 21.531 1.00 97.88 205 CYS A O 1
ATOM 1617 N N . ALA A 1 206 ? -3.298 1.460 19.646 1.00 97.56 206 ALA A N 1
ATOM 1618 C CA . ALA A 1 206 ? -2.850 0.457 18.693 1.00 97.56 206 ALA A CA 1
ATOM 1619 C C . ALA A 1 206 ? -1.772 1.042 17.778 1.00 97.56 206 ALA A C 1
ATOM 1621 O O . ALA A 1 206 ? -1.754 2.239 17.502 1.00 97.56 206 ALA A O 1
ATOM 1622 N N . GLU A 1 207 ? -0.888 0.186 17.278 1.00 96.12 207 GLU A N 1
ATOM 1623 C CA . GLU A 1 207 ? 0.132 0.543 16.294 1.00 96.12 207 GLU A CA 1
ATOM 1624 C C . GLU A 1 207 ? -0.001 -0.393 15.092 1.00 96.12 207 GLU A C 1
ATOM 1626 O O . GLU A 1 207 ? -0.185 -1.600 15.266 1.00 96.12 207 GLU A O 1
ATOM 1631 N N . ALA A 1 208 ? 0.069 0.146 13.875 1.00 94.00 208 ALA A N 1
ATOM 1632 C CA . ALA A 1 208 ? -0.046 -0.639 12.650 1.00 94.00 208 ALA A CA 1
ATOM 1633 C C . ALA A 1 208 ? 1.019 -0.250 11.626 1.00 94.00 208 ALA A C 1
ATOM 1635 O O . ALA A 1 208 ? 1.441 0.904 11.543 1.00 94.00 208 ALA A O 1
ATOM 1636 N N . VAL A 1 209 ? 1.432 -1.223 10.814 1.00 90.75 209 VAL A N 1
ATOM 1637 C CA . VAL A 1 209 ? 2.382 -1.024 9.718 1.00 90.75 209 VAL A CA 1
ATOM 1638 C C . VAL A 1 209 ? 2.041 -1.943 8.549 1.00 90.75 209 VAL A C 1
ATOM 1640 O O . VAL A 1 209 ? 1.541 -3.052 8.748 1.00 90.75 209 VAL A O 1
ATOM 1643 N N . ASN A 1 210 ? 2.312 -1.489 7.327 1.00 88.38 210 ASN A N 1
ATOM 1644 C CA . ASN A 1 210 ? 2.126 -2.303 6.133 1.00 88.38 210 ASN A CA 1
ATOM 1645 C C . ASN A 1 210 ? 3.345 -3.191 5.870 1.00 88.38 210 ASN A C 1
ATOM 1647 O O . ASN A 1 210 ? 4.476 -2.863 6.218 1.00 88.38 210 ASN A O 1
ATOM 1651 N N . LEU A 1 211 ? 3.106 -4.324 5.208 1.00 83.69 211 LEU A N 1
ATOM 1652 C CA . LEU A 1 211 ? 4.147 -5.265 4.808 1.00 83.69 211 LEU A CA 1
ATOM 1653 C C . LEU A 1 211 ? 4.020 -5.593 3.327 1.00 83.69 211 LEU A C 1
ATOM 1655 O O . LEU A 1 211 ? 2.926 -5.827 2.818 1.00 83.69 211 LEU A O 1
ATOM 1659 N N . ALA A 1 212 ? 5.166 -5.678 2.662 1.00 83.25 212 ALA A N 1
ATOM 1660 C CA . ALA A 1 212 ? 5.276 -6.076 1.266 1.00 83.25 212 ALA A CA 1
ATOM 1661 C C . ALA A 1 212 ? 6.217 -7.286 1.150 1.00 83.25 212 ALA A C 1
ATOM 1663 O O . ALA A 1 212 ? 7.353 -7.135 0.709 1.00 83.25 212 ALA A O 1
ATOM 1664 N N . PRO A 1 213 ? 5.812 -8.490 1.593 1.00 83.81 213 PRO A N 1
ATOM 1665 C CA . PRO A 1 213 ? 6.623 -9.686 1.381 1.00 83.81 213 PRO A CA 1
ATOM 1666 C C . PRO A 1 213 ? 6.751 -9.997 -0.124 1.00 83.81 213 PRO A C 1
ATOM 1668 O O . PRO A 1 213 ? 5.998 -9.489 -0.950 1.00 83.81 213 PRO A O 1
ATOM 1671 N N . VAL A 1 214 ? 7.716 -10.829 -0.522 1.00 84.88 214 VAL A N 1
ATOM 1672 C CA . VAL A 1 214 ? 8.007 -11.066 -1.955 1.00 84.88 214 VAL A CA 1
ATOM 1673 C C . VAL A 1 214 ? 6.797 -11.627 -2.722 1.00 84.88 214 VAL A C 1
ATOM 1675 O O . VAL A 1 214 ? 6.587 -11.311 -3.891 1.00 84.88 214 VAL A O 1
ATOM 1678 N N . ASP A 1 215 ? 5.954 -12.412 -2.057 1.00 86.62 215 ASP A N 1
ATOM 1679 C CA . ASP A 1 215 ? 4.704 -12.960 -2.590 1.00 86.62 215 ASP A CA 1
ATOM 1680 C C . ASP A 1 215 ? 3.578 -11.926 -2.766 1.00 86.62 215 ASP A C 1
ATOM 1682 O O . ASP A 1 215 ? 2.597 -12.194 -3.465 1.00 86.62 215 ASP A O 1
ATOM 1686 N N . TRP A 1 216 ? 3.731 -10.719 -2.216 1.00 90.31 216 TRP A N 1
ATOM 1687 C CA . TRP A 1 216 ? 2.847 -9.592 -2.503 1.00 90.31 216 TRP A CA 1
ATOM 1688 C C . TRP A 1 216 ? 3.111 -8.968 -3.881 1.00 90.31 216 TRP A C 1
ATOM 1690 O O . TRP A 1 216 ? 2.171 -8.435 -4.473 1.00 90.31 216 TRP A O 1
ATOM 1700 N N . LEU A 1 217 ? 4.326 -9.070 -4.444 1.00 91.00 217 LEU A N 1
ATOM 1701 C CA . LEU A 1 217 ? 4.707 -8.368 -5.682 1.00 91.00 217 LEU A CA 1
ATOM 1702 C C . LEU A 1 217 ? 3.710 -8.543 -6.845 1.00 91.00 217 LEU A C 1
ATOM 1704 O O . LEU A 1 217 ? 3.350 -7.527 -7.444 1.00 91.00 217 LEU A O 1
ATOM 1708 N N . PRO A 1 218 ? 3.194 -9.752 -7.159 1.00 93.50 218 PRO A N 1
ATOM 1709 C CA . PRO A 1 218 ? 2.199 -9.905 -8.222 1.00 93.50 218 PRO A CA 1
ATOM 1710 C C . PRO A 1 218 ? 0.887 -9.163 -7.931 1.00 93.50 218 PRO A C 1
ATOM 1712 O O . PRO A 1 218 ? 0.275 -8.601 -8.834 1.00 93.50 218 PRO A O 1
ATOM 1715 N N . ARG A 1 219 ? 0.451 -9.132 -6.665 1.00 92.50 219 ARG A N 1
ATOM 1716 C CA . ARG A 1 219 ? -0.772 -8.424 -6.254 1.00 92.50 219 ARG A CA 1
ATOM 1717 C C . ARG A 1 219 ? -0.574 -6.914 -6.278 1.00 92.50 219 ARG A C 1
ATOM 1719 O O . ARG A 1 219 ? -1.487 -6.208 -6.696 1.00 92.50 219 ARG A O 1
ATOM 1726 N N . GLY A 1 220 ? 0.602 -6.446 -5.860 1.00 92.44 220 GLY A N 1
ATOM 1727 C CA . GLY A 1 220 ? 1.004 -5.047 -5.965 1.00 92.44 220 GLY A CA 1
ATOM 1728 C C . GLY A 1 220 ? 0.956 -4.557 -7.412 1.00 92.44 220 GLY A C 1
ATOM 1729 O O . GLY A 1 220 ? 0.351 -3.525 -7.671 1.00 92.44 220 GLY A O 1
ATOM 1730 N N . LEU A 1 221 ? 1.466 -5.355 -8.358 1.00 94.19 221 LEU A N 1
ATOM 1731 C CA . LEU A 1 221 ? 1.432 -5.018 -9.783 1.00 94.19 221 LEU A CA 1
ATOM 1732 C C . LEU A 1 221 ? -0.010 -4.881 -10.290 1.00 94.19 221 LEU A C 1
ATOM 1734 O O . LEU A 1 221 ? -0.355 -3.872 -10.897 1.00 94.19 221 LEU A O 1
ATOM 1738 N N . CYS A 1 222 ? -0.882 -5.848 -9.979 1.00 94.44 222 CYS A N 1
ATOM 1739 C CA . CYS A 1 222 ? -2.302 -5.759 -10.333 1.00 94.44 222 CYS A CA 1
ATOM 1740 C C . CYS A 1 222 ? -2.984 -4.516 -9.737 1.00 94.44 222 CYS A C 1
ATOM 1742 O O . CYS A 1 222 ? -3.838 -3.919 -10.388 1.00 94.44 222 CYS A O 1
ATOM 1744 N N . ALA A 1 223 ? -2.633 -4.131 -8.506 1.00 94.31 223 ALA A N 1
ATOM 1745 C CA . ALA A 1 223 ? -3.180 -2.936 -7.871 1.00 94.31 223 ALA A CA 1
ATOM 1746 C C . ALA A 1 223 ? -2.718 -1.654 -8.581 1.00 94.31 223 ALA A C 1
ATOM 1748 O O . ALA A 1 223 ? -3.541 -0.780 -8.833 1.00 94.31 223 ALA A O 1
ATOM 1749 N N . THR A 1 224 ? -1.439 -1.558 -8.955 1.00 94.19 224 THR A N 1
ATOM 1750 C CA . THR A 1 224 ? -0.899 -0.409 -9.697 1.00 94.19 224 THR A CA 1
ATOM 1751 C C . THR A 1 224 ? -1.564 -0.250 -11.068 1.00 94.19 224 THR A C 1
ATOM 1753 O O . THR A 1 224 ? -1.909 0.868 -11.451 1.00 94.19 224 THR A O 1
ATOM 1756 N N . GLU A 1 225 ? -1.808 -1.348 -11.786 1.00 96.12 225 GLU A N 1
ATOM 1757 C CA . GLU A 1 225 ? -2.539 -1.311 -13.061 1.00 96.12 225 GLU A CA 1
ATOM 1758 C C . GLU A 1 225 ? -3.988 -0.842 -12.872 1.00 96.12 225 GLU A C 1
ATOM 1760 O O . GLU A 1 225 ? -4.427 0.079 -13.559 1.00 96.12 225 GLU A O 1
ATOM 1765 N N . LEU A 1 226 ? -4.698 -1.388 -11.878 1.00 95.69 226 LEU A N 1
ATOM 1766 C CA . LEU A 1 226 ? -6.065 -0.972 -11.551 1.00 95.69 226 LEU A CA 1
ATOM 1767 C C . LEU A 1 226 ? -6.137 0.513 -11.162 1.00 95.69 226 LEU A C 1
ATOM 1769 O O . LEU A 1 226 ? -7.055 1.222 -11.568 1.00 95.69 226 LEU A O 1
ATOM 1773 N N . TYR A 1 227 ? -5.169 1.010 -10.390 1.00 96.38 227 TYR A N 1
ATOM 1774 C CA . TYR A 1 227 ? -5.098 2.427 -10.036 1.00 96.38 227 TYR A CA 1
ATOM 1775 C C . TYR A 1 227 ? -4.846 3.314 -11.256 1.00 96.38 227 TYR A C 1
ATOM 1777 O O . TYR A 1 227 ? -5.437 4.388 -11.343 1.00 96.38 227 TYR A O 1
ATOM 1785 N N . SER A 1 228 ? -4.061 2.843 -12.231 1.00 96.12 228 SER A N 1
ATOM 1786 C CA . SER A 1 228 ? -3.912 3.516 -13.527 1.00 96.12 228 SER A CA 1
ATOM 1787 C C . SER A 1 228 ? -5.255 3.678 -14.237 1.00 96.12 228 SER A C 1
ATOM 1789 O O . SER A 1 228 ? -5.594 4.771 -14.686 1.00 96.12 228 SER A O 1
ATOM 1791 N N . GLU A 1 229 ? -6.040 2.601 -14.314 1.00 96.44 229 GLU A N 1
ATOM 1792 C CA . GLU A 1 229 ? -7.362 2.601 -14.955 1.00 96.44 229 GLU A CA 1
ATOM 1793 C C . GLU A 1 229 ? -8.352 3.526 -14.233 1.00 96.44 229 GLU A C 1
ATOM 1795 O O . GLU A 1 229 ? -9.190 4.164 -14.863 1.00 96.44 229 GLU A O 1
ATOM 1800 N N . GLN A 1 230 ? -8.225 3.636 -12.909 1.00 96.31 230 GLN A N 1
ATOM 1801 C CA . GLN A 1 230 ? -9.064 4.484 -12.061 1.00 96.31 230 GLN A CA 1
ATOM 1802 C C . GLN A 1 230 ? -8.569 5.931 -11.943 1.00 96.31 230 GLN A C 1
ATOM 1804 O O . GLN A 1 230 ? -9.198 6.721 -11.241 1.00 96.31 230 GLN A O 1
ATOM 1809 N N . HIS A 1 231 ? -7.447 6.286 -12.579 1.00 95.19 231 HIS A N 1
ATOM 1810 C CA . HIS A 1 231 ? -6.786 7.585 -12.404 1.00 95.19 231 HIS A CA 1
ATOM 1811 C C . HIS A 1 231 ? -6.502 7.920 -10.927 1.00 95.19 231 HIS A C 1
ATOM 1813 O O . HIS A 1 231 ? -6.617 9.065 -10.488 1.00 95.19 231 HIS A O 1
ATOM 1819 N N . ARG A 1 232 ? -6.157 6.895 -10.140 1.00 93.38 232 ARG A N 1
ATOM 1820 C CA . ARG A 1 232 ? -5.932 6.994 -8.700 1.00 93.38 232 ARG A CA 1
ATOM 1821 C C . ARG A 1 232 ? -4.439 7.065 -8.397 1.00 93.38 232 ARG A C 1
ATOM 1823 O O . ARG A 1 232 ? -3.668 6.212 -8.825 1.00 93.38 232 ARG A O 1
ATOM 1830 N N . LYS A 1 233 ? -4.049 8.047 -7.582 1.00 91.94 233 LYS A N 1
ATOM 1831 C CA . LYS A 1 233 ? -2.674 8.201 -7.094 1.00 91.94 233 LYS A CA 1
ATOM 1832 C C . LYS A 1 233 ? -2.234 7.000 -6.248 1.00 91.94 233 LYS A C 1
ATOM 1834 O O . LYS A 1 233 ? -2.982 6.539 -5.380 1.00 91.94 233 LYS A O 1
ATOM 1839 N N . THR A 1 234 ? -1.017 6.520 -6.480 1.00 88.75 234 THR A N 1
ATOM 1840 C CA . THR A 1 234 ? -0.363 5.479 -5.675 1.00 88.75 234 THR A CA 1
ATOM 1841 C C . THR A 1 234 ? 0.291 6.066 -4.423 1.00 88.75 234 THR A C 1
ATOM 1843 O O . THR A 1 234 ? 0.748 7.201 -4.433 1.00 88.75 234 THR A O 1
ATOM 1846 N N . SER A 1 235 ? 0.369 5.284 -3.344 1.00 86.19 235 SER A N 1
ATOM 1847 C CA . SER A 1 235 ? 1.072 5.679 -2.106 1.00 86.19 235 SER A CA 1
ATOM 1848 C C . SER A 1 235 ? 2.549 5.269 -2.075 1.00 86.19 235 SER A C 1
ATOM 1850 O O . SER A 1 235 ? 3.259 5.641 -1.150 1.00 86.19 235 SER A O 1
ATOM 1852 N N . LEU A 1 236 ? 2.978 4.440 -3.030 1.00 87.25 236 LEU A N 1
ATOM 1853 C CA . LEU A 1 236 ? 4.350 3.967 -3.187 1.00 87.25 236 LEU A CA 1
ATOM 1854 C C . LEU A 1 236 ? 4.599 3.583 -4.649 1.00 87.25 236 LEU A C 1
ATOM 1856 O O . LEU A 1 236 ? 3.665 3.194 -5.359 1.00 87.25 236 LEU A O 1
ATOM 1860 N N . SER A 1 237 ? 5.862 3.601 -5.071 1.00 90.50 237 SER A N 1
ATOM 1861 C CA . SER A 1 237 ? 6.284 3.055 -6.366 1.00 90.50 237 SER A CA 1
ATOM 1862 C C . SER A 1 237 ? 6.466 1.535 -6.292 1.00 90.50 237 SER A C 1
ATOM 1864 O O . SER A 1 237 ? 7.372 1.028 -5.626 1.00 90.50 237 SER A O 1
ATOM 1866 N N . HIS A 1 238 ? 5.612 0.785 -6.998 1.00 92.50 238 HIS A N 1
ATOM 1867 C CA . HIS A 1 238 ? 5.724 -0.680 -7.076 1.00 92.50 238 HIS A CA 1
ATOM 1868 C C . HIS A 1 238 ? 7.018 -1.111 -7.775 1.00 92.50 238 HIS A C 1
ATOM 1870 O O . HIS A 1 238 ? 7.705 -2.013 -7.291 1.00 92.50 238 HIS A O 1
ATOM 1876 N N . ASP A 1 239 ? 7.392 -0.411 -8.851 1.00 92.38 239 ASP A N 1
ATOM 1877 C CA . ASP A 1 239 ? 8.620 -0.681 -9.598 1.00 92.38 239 ASP A CA 1
ATOM 1878 C C . ASP A 1 239 ? 9.870 -0.441 -8.719 1.00 92.38 239 ASP A C 1
ATOM 1880 O O . ASP A 1 239 ? 10.819 -1.226 -8.804 1.00 92.38 239 ASP A O 1
ATOM 1884 N N . LYS A 1 240 ? 9.868 0.555 -7.808 1.00 88.62 240 LYS A N 1
ATOM 1885 C CA . LYS A 1 240 ? 10.936 0.720 -6.795 1.00 88.62 240 LYS A CA 1
ATOM 1886 C C . LYS A 1 240 ? 11.016 -0.487 -5.857 1.00 88.62 240 LYS A C 1
ATOM 1888 O O . LYS A 1 240 ? 12.103 -1.020 -5.658 1.00 88.62 240 LYS A O 1
ATOM 1893 N N . VAL A 1 241 ? 9.889 -0.946 -5.304 1.00 87.62 241 VAL A N 1
ATOM 1894 C CA . VAL A 1 241 ? 9.870 -2.095 -4.374 1.00 87.62 241 VAL A CA 1
ATOM 1895 C C . VAL A 1 241 ? 10.356 -3.373 -5.061 1.00 87.62 241 VAL A C 1
ATOM 1897 O O . VAL A 1 241 ? 11.168 -4.111 -4.501 1.00 87.62 241 VAL A O 1
ATOM 1900 N N . ALA A 1 242 ? 9.911 -3.623 -6.295 1.00 89.62 242 ALA A N 1
ATOM 1901 C CA . ALA A 1 242 ? 10.390 -4.751 -7.087 1.00 89.62 242 ALA A CA 1
ATOM 1902 C C . ALA A 1 242 ? 11.904 -4.655 -7.340 1.00 89.62 242 ALA A C 1
ATOM 1904 O O . ALA A 1 242 ? 12.613 -5.649 -7.179 1.00 89.62 242 ALA A O 1
ATOM 1905 N N . ARG A 1 243 ? 12.416 -3.462 -7.674 1.00 87.25 243 ARG A N 1
ATOM 1906 C CA . ARG A 1 243 ? 13.851 -3.215 -7.871 1.00 87.25 243 ARG A CA 1
ATOM 1907 C C . ARG A 1 243 ? 14.667 -3.502 -6.611 1.00 87.25 243 ARG A C 1
ATOM 1909 O O . ARG A 1 243 ? 15.689 -4.172 -6.718 1.00 87.25 243 ARG A O 1
ATOM 1916 N N . GLU A 1 244 ? 14.226 -3.049 -5.438 1.00 83.38 244 GLU A N 1
ATOM 1917 C CA . GLU A 1 244 ? 14.931 -3.309 -4.173 1.00 83.38 244 GLU A CA 1
ATOM 1918 C C . GLU A 1 244 ? 14.923 -4.807 -3.813 1.00 83.38 244 GLU A C 1
ATOM 1920 O O . GLU A 1 244 ? 15.932 -5.330 -3.347 1.00 83.38 244 GLU A O 1
ATOM 1925 N N . ALA A 1 245 ? 13.848 -5.542 -4.119 1.00 85.12 245 ALA A N 1
ATOM 1926 C CA . ALA A 1 245 ? 13.825 -6.996 -3.935 1.00 85.12 245 ALA A CA 1
ATOM 1927 C C . ALA A 1 245 ? 14.829 -7.728 -4.850 1.00 85.12 245 ALA A C 1
ATOM 1929 O O . ALA A 1 245 ? 15.505 -8.660 -4.415 1.00 85.12 245 ALA A O 1
ATOM 1930 N N . VAL A 1 246 ? 14.958 -7.303 -6.113 1.00 86.69 246 VAL A N 1
ATOM 1931 C CA . VAL A 1 246 ? 15.974 -7.844 -7.037 1.00 86.69 246 VAL A CA 1
ATOM 1932 C C . VAL A 1 246 ? 17.380 -7.500 -6.553 1.00 86.69 246 VAL A C 1
ATOM 1934 O O . VAL A 1 246 ? 18.253 -8.364 -6.527 1.00 86.69 246 VAL A O 1
ATOM 1937 N N . LYS A 1 247 ? 17.588 -6.248 -6.142 1.00 82.38 247 LYS A N 1
ATOM 1938 C CA . LYS A 1 247 ? 18.853 -5.738 -5.616 1.00 82.38 247 LYS A CA 1
ATOM 1939 C C . LYS A 1 247 ? 19.336 -6.558 -4.416 1.00 82.38 247 LYS A C 1
ATOM 1941 O O . LYS A 1 247 ? 20.449 -7.068 -4.466 1.00 82.38 247 LYS A O 1
ATOM 1946 N N . GLU A 1 248 ? 18.488 -6.760 -3.407 1.00 79.44 248 GLU A N 1
ATOM 1947 C CA . GLU A 1 248 ? 18.806 -7.561 -2.212 1.00 79.44 248 GLU A CA 1
ATOM 1948 C C . GLU A 1 248 ? 19.227 -8.990 -2.580 1.00 79.44 248 GLU A C 1
ATOM 1950 O O . GLU A 1 248 ? 20.220 -9.509 -2.072 1.00 79.44 248 GLU A O 1
ATOM 1955 N N . GLN A 1 249 ? 18.520 -9.630 -3.517 1.00 79.56 249 GLN A N 1
ATOM 1956 C CA . GLN A 1 249 ? 18.892 -10.969 -3.969 1.00 79.56 249 GLN A CA 1
ATOM 1957 C C . GLN A 1 249 ? 20.276 -10.998 -4.636 1.00 79.56 249 GLN A C 1
ATOM 1959 O O . GLN A 1 249 ? 21.061 -11.921 -4.400 1.00 79.56 249 GLN A O 1
ATOM 1964 N N . LEU A 1 250 ? 20.584 -10.003 -5.472 1.00 80.06 250 LEU A N 1
ATOM 1965 C CA . LEU A 1 250 ? 21.891 -9.899 -6.120 1.00 80.06 250 LEU A CA 1
ATOM 1966 C C . LEU A 1 250 ? 22.999 -9.599 -5.096 1.00 80.06 250 LEU A C 1
ATOM 1968 O O . LEU A 1 250 ? 24.065 -10.208 -5.174 1.00 80.06 250 LEU A O 1
ATOM 1972 N N . GLU A 1 251 ? 22.751 -8.736 -4.105 1.00 77.81 251 GLU A N 1
ATOM 1973 C CA . GLU A 1 251 ? 23.688 -8.475 -3.000 1.00 77.81 251 GLU A CA 1
ATOM 1974 C C . GLU A 1 251 ? 24.018 -9.740 -2.218 1.00 77.81 251 GLU A C 1
ATOM 1976 O O . GLU A 1 251 ? 25.193 -10.063 -2.023 1.00 77.81 251 GLU A O 1
ATOM 1981 N N . LEU A 1 252 ? 22.991 -10.480 -1.792 1.00 76.44 252 LEU A N 1
ATOM 1982 C CA . LEU A 1 252 ? 23.174 -11.718 -1.042 1.00 76.44 252 LEU A CA 1
ATOM 1983 C C . LEU A 1 252 ? 24.002 -12.727 -1.834 1.00 76.44 252 LEU A C 1
ATOM 1985 O O . LEU A 1 252 ? 24.845 -13.410 -1.258 1.00 76.44 252 LEU A O 1
ATOM 1989 N N . TYR A 1 253 ? 23.807 -12.799 -3.151 1.00 74.31 253 TYR A N 1
ATOM 1990 C CA . TYR A 1 253 ? 24.581 -13.704 -3.986 1.00 74.31 253 TYR A CA 1
ATOM 1991 C C . TYR A 1 253 ? 26.044 -13.266 -4.144 1.00 74.31 253 TYR A C 1
ATOM 1993 O O . TYR A 1 253 ? 26.955 -14.054 -3.888 1.00 74.31 253 TYR A O 1
ATOM 2001 N N . PHE A 1 254 ? 26.283 -12.026 -4.583 1.00 74.12 254 PHE A N 1
ATOM 2002 C CA . PHE A 1 254 ? 27.625 -11.568 -4.958 1.00 74.12 254 PHE A CA 1
ATOM 2003 C C . PHE A 1 254 ? 28.497 -11.192 -3.759 1.00 74.12 254 PHE A C 1
ATOM 2005 O O . PHE A 1 254 ? 29.716 -11.343 -3.823 1.00 74.12 254 PHE A O 1
ATOM 2012 N N . LEU A 1 255 ? 27.896 -10.682 -2.683 1.00 70.69 255 LEU A N 1
ATOM 2013 C CA . LEU A 1 255 ? 28.621 -10.081 -1.561 1.00 70.69 255 LEU A CA 1
ATOM 2014 C C . LEU A 1 255 ? 28.566 -10.925 -0.294 1.00 70.69 255 LEU A C 1
ATOM 2016 O O . LEU A 1 255 ? 29.464 -10.840 0.541 1.00 70.69 255 LEU A O 1
ATOM 2020 N N . GLN A 1 256 ? 27.509 -11.720 -0.131 1.00 70.56 256 GLN A N 1
ATOM 2021 C CA . GLN A 1 256 ? 27.222 -12.411 1.123 1.00 70.56 256 GLN A CA 1
ATOM 2022 C C . GLN A 1 256 ? 26.810 -13.869 0.894 1.00 70.56 256 GLN A C 1
ATOM 2024 O O . GLN A 1 256 ? 25.871 -14.357 1.518 1.00 70.56 256 GLN A O 1
ATOM 2029 N N . SER A 1 257 ? 27.531 -14.588 0.029 1.00 66.19 257 SER A N 1
ATOM 2030 C CA . SER A 1 257 ? 27.191 -15.962 -0.377 1.00 66.19 257 SER A CA 1
ATOM 2031 C C . SER A 1 257 ? 27.052 -16.962 0.786 1.00 66.19 257 SER A C 1
ATOM 2033 O O . SER A 1 257 ? 26.337 -17.954 0.664 1.00 66.19 257 SER A O 1
ATOM 2035 N N . ASN A 1 258 ? 27.673 -16.682 1.938 1.00 67.88 258 ASN A N 1
ATOM 2036 C CA . ASN A 1 258 ? 27.570 -17.482 3.166 1.00 67.88 258 ASN A CA 1
ATOM 2037 C C . ASN A 1 258 ? 26.437 -17.038 4.120 1.00 67.88 258 ASN A C 1
ATOM 2039 O O . ASN A 1 258 ? 26.317 -17.573 5.222 1.00 67.88 258 ASN A O 1
ATOM 2043 N N . ASN A 1 259 ? 25.621 -16.047 3.752 1.00 71.12 259 ASN A N 1
ATOM 2044 C CA . ASN A 1 259 ? 24.549 -15.531 4.601 1.00 71.12 259 ASN A CA 1
ATOM 2045 C C . ASN A 1 259 ? 23.351 -16.505 4.613 1.00 71.12 259 ASN A C 1
ATOM 2047 O O . ASN A 1 259 ? 22.796 -16.792 3.551 1.00 71.12 259 ASN A O 1
ATOM 2051 N N . PRO A 1 260 ? 22.867 -16.961 5.786 1.00 68.62 260 PRO A N 1
ATOM 2052 C CA . PRO A 1 260 ? 21.695 -17.838 5.885 1.00 68.62 260 PRO A CA 1
ATOM 2053 C C . PRO A 1 260 ? 20.429 -17.286 5.210 1.00 68.62 260 PRO A C 1
ATOM 2055 O O . PRO A 1 260 ? 19.555 -18.055 4.805 1.00 68.62 260 PRO A O 1
ATOM 2058 N N . ARG A 1 261 ? 20.320 -15.956 5.051 1.00 69.44 261 ARG A N 1
ATOM 2059 C CA . ARG A 1 261 ? 19.227 -15.307 4.310 1.00 69.44 261 ARG A CA 1
ATOM 2060 C C . ARG A 1 261 ? 19.198 -15.712 2.838 1.00 69.44 261 ARG A C 1
ATOM 2062 O O . ARG A 1 261 ? 18.106 -15.795 2.282 1.00 69.44 261 ARG A O 1
ATOM 2069 N N . LEU A 1 262 ? 20.343 -16.029 2.233 1.00 69.56 262 LEU A N 1
ATOM 2070 C CA . LEU A 1 262 ? 20.425 -16.450 0.834 1.00 69.56 262 LEU A CA 1
ATOM 2071 C C . LEU A 1 262 ? 19.538 -17.674 0.562 1.00 69.56 262 LEU A C 1
ATOM 2073 O O . LEU A 1 262 ? 18.783 -17.682 -0.405 1.00 69.56 262 LEU A O 1
ATOM 2077 N N . LEU A 1 263 ? 19.541 -18.668 1.458 1.00 70.38 263 LEU A N 1
ATOM 2078 C CA . LEU A 1 263 ? 18.697 -19.866 1.336 1.00 70.38 263 LEU A CA 1
ATOM 2079 C C . LEU A 1 263 ? 17.199 -19.536 1.363 1.00 70.38 263 LEU A C 1
ATOM 2081 O O . LEU A 1 263 ? 16.394 -20.198 0.706 1.00 70.38 263 LEU A O 1
ATOM 2085 N N . ARG A 1 264 ? 16.801 -18.510 2.128 1.00 72.44 264 ARG A N 1
ATOM 2086 C CA . ARG A 1 264 ? 15.411 -18.040 2.166 1.00 72.44 264 ARG A CA 1
ATOM 2087 C C . ARG A 1 264 ? 15.029 -17.384 0.842 1.00 72.44 264 ARG A C 1
ATOM 2089 O O . ARG A 1 264 ? 13.949 -17.666 0.333 1.00 72.44 264 ARG A O 1
ATOM 2096 N N . TRP A 1 265 ? 15.906 -16.551 0.291 1.00 76.81 265 TRP A N 1
ATOM 2097 C CA . TRP A 1 265 ? 15.638 -15.823 -0.944 1.00 76.81 265 TRP A CA 1
ATOM 2098 C C . TRP A 1 265 ? 15.714 -16.681 -2.210 1.00 76.81 265 TRP A C 1
ATOM 2100 O O . TRP A 1 265 ? 14.942 -16.457 -3.144 1.00 76.81 265 TRP A O 1
ATOM 2110 N N . GLN A 1 266 ? 16.544 -17.728 -2.220 1.00 77.25 266 GLN A N 1
ATOM 2111 C CA . GLN A 1 266 ? 16.588 -18.710 -3.309 1.00 77.25 266 GLN A CA 1
ATOM 2112 C C . GLN A 1 266 ? 15.211 -19.321 -3.605 1.00 77.25 266 GLN A C 1
ATOM 2114 O O . GLN A 1 266 ? 14.898 -19.573 -4.765 1.00 77.25 266 GLN A O 1
ATOM 2119 N N . LYS A 1 267 ? 14.347 -19.483 -2.591 1.00 83.94 267 LYS A N 1
ATOM 2120 C CA . LYS A 1 267 ? 12.971 -19.990 -2.764 1.00 83.94 267 LYS A CA 1
ATOM 2121 C C . LYS A 1 267 ? 12.078 -19.067 -3.595 1.00 83.94 267 LYS A C 1
ATOM 2123 O O . LYS A 1 267 ? 11.091 -19.526 -4.162 1.00 83.94 267 LYS A O 1
ATOM 2128 N N . PHE A 1 268 ? 12.391 -17.774 -3.645 1.00 86.75 268 PHE A N 1
ATOM 2129 C CA . PHE A 1 268 ? 11.652 -16.800 -4.449 1.00 86.75 268 PHE A CA 1
ATOM 2130 C C . PHE A 1 268 ? 12.214 -16.648 -5.864 1.00 86.75 268 PHE A C 1
ATOM 2132 O O . PHE A 1 268 ? 11.587 -15.978 -6.685 1.00 86.75 268 PHE A O 1
ATOM 2139 N N . CYS A 1 269 ? 13.358 -17.271 -6.146 1.00 87.81 269 CYS A N 1
ATOM 2140 C CA . CYS A 1 269 ? 14.078 -17.197 -7.412 1.00 87.81 269 CYS A CA 1
ATOM 2141 C C . CYS A 1 269 ? 13.964 -18.521 -8.192 1.00 87.81 269 CYS A C 1
ATOM 2143 O O . CYS A 1 269 ? 13.214 -19.424 -7.819 1.00 87.81 269 CYS A O 1
ATOM 2145 N N . GLY A 1 270 ? 14.679 -18.634 -9.310 1.00 89.19 270 GLY A N 1
ATOM 2146 C CA . GLY A 1 270 ? 14.529 -19.717 -10.279 1.00 89.19 270 GLY A CA 1
ATOM 2147 C C . GLY A 1 270 ? 13.343 -19.485 -11.217 1.00 89.19 270 GLY A C 1
ATOM 2148 O O . GLY A 1 270 ? 12.547 -18.566 -11.018 1.00 89.19 270 GLY A O 1
ATOM 2149 N N . LYS A 1 271 ? 13.208 -20.327 -12.247 1.00 91.12 271 LYS A N 1
ATOM 2150 C CA . LYS A 1 271 ? 12.152 -20.201 -13.276 1.00 91.12 271 LYS A CA 1
ATOM 2151 C C . LYS A 1 271 ? 10.738 -20.160 -12.695 1.00 91.12 271 LYS A C 1
ATOM 2153 O O . LYS A 1 271 ? 9.864 -19.485 -13.238 1.00 91.12 271 LYS A O 1
ATOM 2158 N N . ASP A 1 272 ? 10.532 -20.854 -11.578 1.00 92.06 272 ASP A N 1
ATOM 2159 C CA . ASP A 1 272 ? 9.243 -20.924 -10.899 1.00 92.06 272 ASP A CA 1
ATOM 2160 C C . ASP A 1 272 ? 9.082 -19.990 -9.703 1.00 92.06 272 ASP A C 1
ATOM 2162 O O . ASP A 1 272 ? 7.971 -19.885 -9.174 1.00 92.06 272 ASP A O 1
ATOM 2166 N N . GLY A 1 273 ? 10.148 -19.285 -9.326 1.00 92.12 273 GLY A N 1
ATOM 2167 C CA . GLY A 1 273 ? 10.171 -18.363 -8.203 1.00 92.12 273 GLY A CA 1
ATOM 2168 C C . GLY A 1 273 ? 9.253 -17.161 -8.401 1.00 92.12 273 GLY A C 1
ATOM 2169 O O . GLY A 1 273 ? 9.115 -16.624 -9.503 1.00 92.12 273 GLY A O 1
ATOM 2170 N N . VAL A 1 274 ? 8.616 -16.722 -7.314 1.00 92.81 274 VAL A N 1
ATOM 2171 C CA . VAL A 1 274 ? 7.644 -15.620 -7.352 1.00 92.81 274 VAL A CA 1
ATOM 2172 C C . VAL A 1 274 ? 8.292 -14.290 -7.746 1.00 92.81 274 VAL A C 1
ATOM 2174 O O . VAL A 1 274 ? 7.697 -13.555 -8.532 1.00 92.81 274 VAL A O 1
ATOM 2177 N N . LEU A 1 275 ? 9.515 -14.002 -7.282 1.00 90.81 275 LEU A N 1
ATOM 2178 C CA . LEU A 1 275 ? 10.249 -12.788 -7.660 1.00 90.81 275 LEU A CA 1
ATOM 2179 C C . LEU A 1 275 ? 10.574 -12.792 -9.157 1.00 90.81 275 LEU A C 1
ATOM 2181 O O . LEU A 1 275 ? 10.303 -11.814 -9.853 1.00 90.81 275 LEU A O 1
ATOM 2185 N N . THR A 1 276 ? 11.081 -13.920 -9.666 1.00 94.50 276 THR A N 1
ATOM 2186 C CA . THR A 1 276 ? 11.388 -14.105 -11.090 1.00 94.50 276 THR A CA 1
ATOM 2187 C C . THR A 1 276 ? 10.142 -13.923 -11.951 1.00 94.50 276 THR A C 1
ATOM 2189 O O . THR A 1 276 ? 10.167 -13.172 -12.924 1.00 94.50 276 THR A O 1
ATOM 2192 N N . LYS A 1 277 ? 9.027 -14.571 -11.583 1.00 95.94 277 LYS A N 1
ATOM 2193 C CA . LYS A 1 277 ? 7.751 -14.465 -12.305 1.00 95.94 277 LYS A CA 1
ATOM 2194 C C . LYS A 1 277 ? 7.208 -13.037 -12.288 1.00 95.94 277 LYS A C 1
ATOM 2196 O O . LYS A 1 277 ? 6.755 -12.563 -13.329 1.00 95.94 277 LYS A O 1
ATOM 2201 N N . ALA A 1 278 ? 7.285 -12.348 -11.148 1.00 95.38 278 ALA A N 1
ATOM 2202 C CA . ALA A 1 278 ? 6.848 -10.960 -11.022 1.00 95.38 278 ALA A CA 1
ATOM 2203 C C . ALA A 1 278 ? 7.666 -10.024 -11.925 1.00 95.38 278 ALA A C 1
ATOM 2205 O O . ALA A 1 278 ? 7.082 -9.281 -12.716 1.00 95.38 278 ALA A O 1
ATOM 2206 N N . LEU A 1 279 ? 9.003 -10.108 -11.878 1.00 95.50 279 LEU A N 1
ATOM 2207 C CA . LEU A 1 279 ? 9.868 -9.302 -12.740 1.00 95.50 279 LEU A CA 1
ATOM 2208 C C . LEU A 1 279 ? 9.621 -9.623 -14.217 1.00 95.50 279 LEU A C 1
ATOM 2210 O O . LEU A 1 279 ? 9.391 -8.720 -15.012 1.00 95.50 279 LEU A O 1
ATOM 2214 N N . LYS A 1 280 ? 9.584 -10.906 -14.589 1.00 96.81 280 LYS A N 1
ATOM 2215 C CA . LYS A 1 280 ? 9.346 -11.344 -15.971 1.00 96.81 280 LYS A CA 1
ATOM 2216 C C . LYS A 1 280 ? 8.018 -10.827 -16.524 1.00 96.81 280 LYS A C 1
ATOM 2218 O O . LYS A 1 280 ? 7.984 -10.327 -17.647 1.00 96.81 280 LYS A O 1
ATOM 2223 N N . ALA A 1 281 ? 6.942 -10.887 -15.738 1.00 97.25 281 ALA A N 1
ATOM 2224 C CA . ALA A 1 281 ? 5.653 -10.310 -16.116 1.00 97.25 281 ALA A CA 1
ATOM 2225 C C . ALA A 1 281 ? 5.765 -8.797 -16.364 1.00 97.25 281 ALA A C 1
ATOM 2227 O O . ALA A 1 281 ? 5.295 -8.302 -17.391 1.00 97.25 281 ALA A O 1
ATOM 2228 N N . ARG A 1 282 ? 6.463 -8.075 -15.478 1.00 97.19 282 ARG A N 1
ATOM 2229 C CA . ARG A 1 282 ? 6.693 -6.634 -15.612 1.00 97.19 282 ARG A CA 1
ATOM 2230 C C . ARG A 1 282 ? 7.527 -6.273 -16.847 1.00 97.19 282 ARG A C 1
ATOM 2232 O O . ARG A 1 282 ? 7.198 -5.292 -17.514 1.00 97.19 282 ARG A O 1
ATOM 2239 N N . VAL A 1 283 ? 8.550 -7.063 -17.184 1.00 97.00 283 VAL A N 1
ATOM 2240 C CA . VAL A 1 283 ? 9.374 -6.884 -18.398 1.00 97.00 283 VAL A CA 1
ATOM 2241 C C . VAL A 1 283 ? 8.552 -7.118 -19.665 1.00 97.00 283 VAL A C 1
ATOM 2243 O O . VAL A 1 283 ? 8.635 -6.329 -20.603 1.00 97.00 283 VAL A O 1
ATOM 2246 N N . ILE A 1 284 ? 7.699 -8.147 -19.687 1.00 97.62 284 ILE A N 1
ATOM 2247 C CA . ILE A 1 284 ? 6.781 -8.398 -20.811 1.00 97.62 284 ILE A CA 1
ATOM 2248 C C . ILE A 1 284 ? 5.828 -7.211 -21.010 1.00 97.62 284 ILE A C 1
ATOM 2250 O O . ILE A 1 284 ? 5.587 -6.799 -22.146 1.00 97.62 284 ILE A O 1
ATOM 2254 N N . MET A 1 285 ? 5.287 -6.651 -19.922 1.00 96.88 285 MET A N 1
ATOM 2255 C CA . MET A 1 285 ? 4.440 -5.454 -19.984 1.00 96.88 285 MET A CA 1
ATOM 2256 C C . MET A 1 285 ? 5.204 -4.248 -20.529 1.00 96.88 285 MET A C 1
ATOM 2258 O O . MET A 1 285 ? 4.674 -3.527 -21.372 1.00 96.88 285 MET A O 1
ATOM 2262 N N . GLU A 1 286 ? 6.445 -4.050 -20.083 1.00 96.88 286 GLU A N 1
ATOM 2263 C CA . GLU A 1 286 ? 7.295 -2.961 -20.560 1.00 96.88 286 GLU A CA 1
ATOM 2264 C C . GLU A 1 286 ? 7.565 -3.080 -22.060 1.00 96.88 286 GLU A C 1
ATOM 2266 O O . GLU A 1 286 ? 7.356 -2.116 -22.790 1.00 96.88 286 GLU A O 1
ATOM 2271 N N . ASN A 1 287 ? 7.930 -4.273 -22.540 1.00 96.81 287 ASN A N 1
ATOM 2272 C CA . ASN A 1 287 ? 8.167 -4.517 -23.962 1.00 96.81 287 ASN A CA 1
ATOM 2273 C C . ASN A 1 287 ? 6.932 -4.174 -24.811 1.00 96.81 287 ASN A C 1
ATOM 2275 O O . ASN A 1 287 ? 7.024 -3.397 -25.758 1.00 96.81 287 ASN A O 1
ATOM 2279 N N . LYS A 1 288 ? 5.751 -4.665 -24.412 1.00 96.94 288 LYS A N 1
ATOM 2280 C CA . LYS A 1 288 ? 4.487 -4.347 -25.099 1.00 96.94 288 LYS A CA 1
ATOM 2281 C C . LYS A 1 288 ? 4.200 -2.845 -25.115 1.00 96.94 288 LYS A C 1
ATOM 2283 O O . LYS A 1 288 ? 3.739 -2.305 -26.116 1.00 96.94 288 LYS A O 1
ATOM 2288 N N . ARG A 1 289 ? 4.461 -2.149 -24.007 1.00 96.19 289 ARG A N 1
ATOM 2289 C CA . ARG A 1 289 ? 4.267 -0.696 -23.911 1.00 96.19 289 ARG A CA 1
ATOM 2290 C C . ARG A 1 289 ? 5.252 0.072 -24.791 1.00 96.19 289 ARG A C 1
ATOM 2292 O O . ARG A 1 289 ? 4.848 1.045 -25.421 1.00 96.19 289 ARG A O 1
ATOM 2299 N N . MET A 1 290 ? 6.501 -0.380 -24.880 1.00 95.31 290 MET A N 1
ATOM 2300 C CA . MET A 1 290 ? 7.521 0.196 -25.760 1.00 95.31 290 MET A CA 1
ATOM 2301 C C . MET A 1 290 ? 7.153 0.043 -27.242 1.00 95.31 290 MET A C 1
ATOM 2303 O O . MET A 1 290 ? 7.313 0.989 -28.010 1.00 95.31 290 MET A O 1
ATOM 2307 N N . GLU A 1 291 ? 6.569 -1.091 -27.642 1.00 94.62 291 GLU A N 1
ATOM 2308 C CA . GLU A 1 291 ? 6.072 -1.305 -29.011 1.00 94.62 291 GLU A CA 1
ATOM 2309 C C . GLU A 1 291 ? 4.994 -0.275 -29.411 1.00 94.62 291 GLU A C 1
ATOM 2311 O O . GLU A 1 291 ? 5.026 0.260 -30.524 1.00 94.62 291 GLU A O 1
ATOM 2316 N N . ILE A 1 292 ? 4.089 0.085 -28.488 1.00 92.19 292 ILE A N 1
ATOM 2317 C CA . ILE A 1 292 ? 3.027 1.094 -28.707 1.00 92.19 292 ILE A CA 1
ATOM 2318 C C . ILE A 1 292 ? 3.607 2.485 -29.020 1.00 92.19 292 ILE A C 1
ATOM 2320 O O . ILE A 1 292 ? 2.998 3.273 -29.761 1.00 92.19 292 ILE A O 1
ATOM 2324 N N . VAL A 1 293 ? 4.774 2.794 -28.450 1.00 94.50 293 VAL A N 1
ATOM 2325 C CA . VAL A 1 293 ? 5.466 4.085 -28.583 1.00 94.50 293 VAL A CA 1
ATOM 2326 C C . VAL A 1 293 ? 6.677 4.027 -29.514 1.00 94.50 293 VAL A C 1
ATOM 2328 O O . VAL A 1 293 ? 7.452 4.978 -29.550 1.00 94.50 293 VAL A O 1
ATOM 2331 N N . SER A 1 294 ? 6.795 2.976 -30.330 1.00 93.06 294 SER A N 1
ATOM 2332 C CA . SER A 1 294 ? 7.888 2.765 -31.297 1.00 93.06 294 SER A CA 1
ATOM 2333 C C . SER A 1 294 ? 8.110 3.922 -32.281 1.00 93.06 294 SER A C 1
ATOM 2335 O O . SER A 1 294 ? 9.209 4.089 -32.803 1.00 93.06 294 SER A O 1
ATOM 2337 N N . SER A 1 295 ? 7.102 4.774 -32.500 1.00 92.69 295 SER A N 1
ATOM 2338 C CA . SER A 1 295 ? 7.229 6.005 -33.291 1.00 92.69 295 SER A CA 1
ATOM 2339 C C . SER A 1 295 ? 8.129 7.077 -32.653 1.00 92.69 295 SER A C 1
ATOM 2341 O O . SER A 1 295 ? 8.492 8.037 -33.326 1.00 92.69 295 SER A O 1
ATOM 2343 N N . ILE A 1 296 ? 8.430 6.974 -31.354 1.00 94.06 296 ILE A N 1
ATOM 2344 C CA . ILE A 1 296 ? 9.306 7.895 -30.621 1.00 94.06 296 ILE A CA 1
ATOM 2345 C C . ILE A 1 296 ? 10.691 7.246 -30.537 1.00 94.06 296 ILE A C 1
ATOM 2347 O O . ILE A 1 296 ? 10.931 6.380 -29.701 1.00 94.06 296 ILE A O 1
ATOM 2351 N N . SER A 1 297 ? 11.610 7.663 -31.407 1.00 91.75 297 SER A N 1
ATOM 2352 C CA . SER A 1 297 ? 12.958 7.081 -31.495 1.00 91.75 297 SER A CA 1
ATOM 2353 C C . SER A 1 297 ? 13.945 7.637 -30.464 1.00 91.75 297 SER A C 1
ATOM 2355 O O . SER A 1 297 ? 14.972 7.016 -30.196 1.00 91.75 297 SER A O 1
ATOM 2357 N N . ASN A 1 298 ? 13.656 8.803 -29.880 1.00 94.94 298 ASN A N 1
ATOM 2358 C CA . ASN A 1 298 ? 14.528 9.450 -28.905 1.00 94.94 298 ASN A CA 1
ATOM 2359 C C . ASN A 1 298 ? 14.365 8.809 -27.520 1.00 94.94 298 ASN A C 1
ATOM 2361 O O . ASN A 1 298 ? 13.567 9.269 -26.703 1.00 94.94 298 ASN A O 1
ATOM 2365 N N . VAL A 1 299 ? 15.109 7.733 -27.272 1.00 95.94 299 VAL A N 1
ATOM 2366 C CA . VAL A 1 299 ? 15.164 7.048 -25.976 1.00 95.94 299 VAL A CA 1
ATOM 2367 C C . VAL A 1 299 ? 16.405 7.503 -25.216 1.00 95.94 299 VAL A C 1
ATOM 2369 O O . VAL A 1 299 ? 17.523 7.404 -25.718 1.00 95.94 299 VAL A O 1
ATOM 2372 N N . ARG A 1 300 ? 16.210 7.996 -23.994 1.00 95.00 300 ARG A N 1
ATOM 2373 C CA . ARG A 1 300 ? 17.255 8.520 -23.111 1.00 95.00 300 ARG A CA 1
ATOM 2374 C C . ARG A 1 300 ? 17.250 7.734 -21.801 1.00 95.00 300 ARG A C 1
ATOM 2376 O O . ARG A 1 300 ? 16.202 7.276 -21.342 1.00 95.00 300 ARG A O 1
ATOM 2383 N N . LYS A 1 301 ? 18.420 7.583 -21.184 1.00 93.69 301 LYS A N 1
ATOM 2384 C CA . LYS A 1 301 ? 18.522 7.032 -19.829 1.00 93.69 301 LYS A CA 1
ATOM 2385 C C . LYS A 1 301 ? 17.986 8.068 -18.835 1.00 93.69 301 LYS A C 1
ATOM 2387 O O . LYS A 1 301 ? 18.202 9.260 -19.032 1.00 93.69 301 LYS A O 1
ATOM 2392 N N . MET A 1 302 ? 17.273 7.623 -17.804 1.00 93.81 302 MET A N 1
ATOM 2393 C CA . MET A 1 302 ? 16.875 8.493 -16.694 1.00 93.81 302 MET A CA 1
ATOM 2394 C C . MET A 1 302 ? 18.095 8.955 -15.899 1.00 93.81 302 MET A C 1
ATOM 2396 O O . MET A 1 302 ? 18.971 8.146 -15.586 1.00 93.81 302 MET A O 1
ATOM 2400 N N . ASP A 1 303 ? 18.103 10.231 -15.519 1.00 89.38 303 ASP A N 1
ATOM 2401 C CA . ASP A 1 303 ? 19.059 10.753 -14.549 1.00 89.38 303 ASP A CA 1
ATOM 2402 C C . ASP A 1 303 ? 18.828 10.119 -13.170 1.00 89.38 303 ASP A C 1
ATOM 2404 O O . ASP A 1 303 ? 17.713 9.714 -12.821 1.00 89.38 303 ASP A O 1
ATOM 2408 N N . LYS A 1 304 ? 19.895 10.018 -12.367 1.00 82.94 304 LYS A N 1
ATOM 2409 C CA . LYS A 1 304 ? 19.839 9.359 -11.050 1.00 82.94 304 LYS A CA 1
ATOM 2410 C C . LYS A 1 304 ? 18.862 10.041 -10.092 1.00 82.94 304 LYS A C 1
ATOM 2412 O O . LYS A 1 304 ? 18.310 9.362 -9.237 1.00 82.94 304 LYS A O 1
ATOM 2417 N N . ASP A 1 305 ? 18.654 11.344 -10.246 1.00 85.44 305 ASP A N 1
ATOM 2418 C CA . ASP A 1 305 ? 17.819 12.203 -9.407 1.00 85.44 305 ASP A CA 1
ATOM 2419 C C . ASP A 1 305 ? 16.386 12.405 -9.913 1.00 85.44 305 ASP A C 1
ATOM 2421 O O . ASP A 1 305 ? 15.607 13.100 -9.258 1.00 85.44 305 ASP A O 1
ATOM 2425 N N . PHE A 1 306 ? 16.014 11.759 -11.025 1.00 89.75 306 PHE A N 1
ATOM 2426 C CA . PHE A 1 306 ? 14.724 11.932 -11.701 1.00 89.75 306 PHE A CA 1
ATOM 2427 C C . PHE A 1 306 ? 13.511 11.903 -10.753 1.00 89.75 306 PHE A C 1
ATOM 2429 O O . PHE A 1 306 ? 12.610 12.742 -10.872 1.00 89.75 306 PHE A O 1
ATOM 2436 N N . ASP A 1 307 ? 13.517 10.959 -9.812 1.00 85.81 307 ASP A N 1
ATOM 2437 C CA . ASP A 1 307 ? 12.464 10.678 -8.835 1.00 85.81 307 ASP A CA 1
ATOM 2438 C C . ASP A 1 307 ? 12.994 10.556 -7.389 1.00 85.81 307 ASP A C 1
ATOM 2440 O O . ASP A 1 307 ? 12.361 9.907 -6.552 1.00 85.81 307 ASP A O 1
ATOM 2444 N N . LEU A 1 308 ? 14.159 11.159 -7.095 1.00 79.88 308 LEU A N 1
ATOM 2445 C CA . LEU A 1 308 ? 14.738 11.179 -5.740 1.00 79.88 308 LEU A CA 1
ATOM 2446 C C . LEU A 1 308 ? 14.073 12.222 -4.835 1.00 79.88 308 LEU A C 1
ATOM 2448 O O . LEU A 1 308 ? 13.813 11.957 -3.668 1.00 79.88 308 LEU A O 1
ATOM 2452 N N . SER A 1 309 ? 13.832 13.431 -5.352 1.00 76.44 309 SER A N 1
ATOM 2453 C CA . SER A 1 309 ? 13.278 14.542 -4.559 1.00 76.44 309 SER A CA 1
ATOM 2454 C C . SER A 1 309 ? 11.754 14.571 -4.552 1.00 76.44 309 SER A C 1
ATOM 2456 O O . SER A 1 309 ? 11.135 15.031 -3.596 1.00 76.44 309 SER A O 1
ATOM 2458 N N . THR A 1 310 ? 11.147 14.117 -5.645 1.00 81.12 310 THR A N 1
ATOM 2459 C CA . THR A 1 310 ? 9.702 14.127 -5.857 1.00 81.12 310 THR A CA 1
ATOM 2460 C C . THR A 1 310 ? 9.318 12.908 -6.673 1.00 81.12 310 THR A C 1
ATOM 2462 O O . THR A 1 310 ? 9.931 12.637 -7.706 1.00 81.12 310 THR A O 1
ATOM 2465 N N . GLU A 1 311 ? 8.291 12.190 -6.224 1.00 85.38 311 GLU A N 1
ATOM 2466 C CA . GLU A 1 311 ? 7.699 11.111 -7.009 1.00 85.38 311 GLU A CA 1
ATOM 2467 C C . GLU A 1 311 ? 7.231 11.655 -8.366 1.00 85.38 311 GLU A C 1
ATOM 2469 O O . GLU A 1 311 ? 6.711 12.773 -8.477 1.00 85.38 311 GLU A O 1
ATOM 2474 N N . ARG A 1 312 ? 7.467 10.874 -9.422 1.00 93.06 312 ARG A N 1
ATOM 2475 C CA . ARG A 1 312 ? 7.105 11.234 -10.792 1.00 93.06 312 ARG A CA 1
ATOM 2476 C C . ARG A 1 312 ? 5.926 10.397 -11.220 1.00 93.06 312 ARG A C 1
ATOM 2478 O O . ARG A 1 312 ? 5.989 9.176 -11.202 1.00 93.06 312 ARG A O 1
ATOM 2485 N N . GLU A 1 313 ? 4.876 11.069 -11.660 1.00 95.94 313 GLU A N 1
ATOM 2486 C CA . GLU A 1 313 ? 3.606 10.429 -11.966 1.00 95.94 313 GLU A CA 1
ATOM 2487 C C . GLU A 1 313 ? 3.133 10.818 -13.358 1.00 95.94 313 GLU A C 1
ATOM 2489 O O . GLU A 1 313 ? 3.393 11.919 -13.855 1.00 95.94 313 GLU A O 1
ATOM 2494 N N . CYS A 1 314 ? 2.408 9.909 -14.002 1.00 97.75 314 CYS A N 1
ATOM 2495 C CA . CYS A 1 314 ? 1.734 10.220 -15.245 1.00 97.75 314 CYS A CA 1
ATOM 2496 C C . CYS A 1 314 ? 0.728 11.346 -15.009 1.00 97.75 314 CYS A C 1
ATOM 2498 O O . CYS A 1 314 ? -0.192 11.200 -14.210 1.00 97.75 314 CYS A O 1
ATOM 2500 N N . PHE A 1 315 ? 0.825 12.410 -15.806 1.00 96.88 315 PHE A N 1
ATOM 2501 C CA . PHE A 1 315 ? -0.076 13.565 -15.740 1.00 96.88 315 PHE A CA 1
ATOM 2502 C C . PHE A 1 315 ? -1.572 13.220 -15.843 1.00 96.88 315 PHE A C 1
ATOM 2504 O O . PHE A 1 315 ? -2.410 14.064 -15.542 1.00 96.88 315 PHE A O 1
ATOM 2511 N N . LEU A 1 316 ? -1.904 12.039 -16.376 1.00 96.69 316 LEU A N 1
ATOM 2512 C CA . LEU A 1 316 ? -3.271 11.634 -16.665 1.00 96.69 316 LEU A CA 1
ATOM 2513 C C . LEU A 1 316 ? -3.796 10.595 -15.680 1.00 96.69 316 LEU A C 1
ATOM 2515 O O . LEU A 1 316 ? -4.898 10.751 -15.179 1.00 96.69 316 LEU A O 1
ATOM 2519 N N . CYS A 1 317 ? -3.061 9.504 -15.465 1.00 97.25 317 CYS A N 1
ATOM 2520 C CA . CYS A 1 317 ? -3.526 8.386 -14.640 1.00 97.25 317 CYS A CA 1
ATOM 2521 C C . CYS A 1 317 ? -2.820 8.266 -13.293 1.00 97.25 317 CYS A C 1
ATOM 2523 O O . CYS A 1 317 ? -3.053 7.295 -12.585 1.00 97.25 317 CYS A O 1
ATOM 2525 N N . SER A 1 318 ? -1.928 9.203 -12.965 1.00 96.62 318 SER A N 1
ATOM 2526 C CA . SER A 1 318 ? -1.121 9.183 -11.740 1.00 96.62 318 SER A CA 1
ATOM 2527 C C . SER A 1 318 ? -0.270 7.919 -11.554 1.00 96.62 318 SER A C 1
ATOM 2529 O O . SER A 1 318 ? 0.211 7.656 -10.460 1.00 96.62 318 SER A O 1
ATOM 2531 N N . TYR A 1 319 ? -0.056 7.141 -12.621 1.00 96.88 319 TYR A N 1
ATOM 2532 C CA . TYR A 1 319 ? 0.819 5.971 -12.609 1.00 96.88 319 TYR A CA 1
ATOM 2533 C C . TYR A 1 319 ? 2.264 6.395 -12.331 1.00 96.88 319 TYR A C 1
ATOM 2535 O O . TYR A 1 319 ? 2.767 7.294 -13.009 1.00 96.88 319 TYR A O 1
ATOM 2543 N N . ASP A 1 320 ? 2.915 5.739 -11.373 1.00 96.06 320 ASP A N 1
ATOM 2544 C CA . ASP A 1 320 ? 4.314 5.979 -11.015 1.00 96.06 320 ASP A CA 1
ATOM 2545 C C . ASP A 1 320 ? 5.267 5.742 -12.200 1.00 96.06 320 ASP A C 1
ATOM 2547 O O . ASP A 1 320 ? 5.143 4.776 -12.952 1.00 96.06 320 ASP A O 1
ATOM 2551 N N . LEU A 1 321 ? 6.231 6.640 -12.375 1.00 96.69 321 LEU A N 1
ATOM 2552 C CA . LEU A 1 321 ? 7.124 6.679 -13.531 1.00 96.69 321 LEU A CA 1
ATOM 2553 C C . LEU A 1 321 ? 8.556 6.260 -13.187 1.00 96.69 321 LEU A C 1
ATOM 2555 O O . LEU A 1 321 ? 9.493 6.683 -13.865 1.00 96.69 321 LEU A O 1
ATOM 2559 N N . HIS A 1 322 ? 8.750 5.440 -12.148 1.00 94.69 322 HIS A N 1
ATOM 2560 C CA . HIS A 1 322 ? 10.086 5.012 -11.738 1.00 94.69 322 HIS A CA 1
ATOM 2561 C C . HIS A 1 322 ? 10.839 4.271 -12.851 1.00 94.69 322 HIS A C 1
ATOM 2563 O O . HIS A 1 322 ? 12.040 4.494 -13.021 1.00 94.69 322 HIS A O 1
ATOM 2569 N N . LEU A 1 323 ? 10.166 3.382 -13.596 1.00 94.94 323 LEU A N 1
ATOM 2570 C CA . LEU A 1 323 ? 10.817 2.560 -14.622 1.00 94.94 323 LEU A CA 1
ATOM 2571 C C . LEU A 1 323 ? 10.932 3.272 -15.976 1.00 94.94 323 LEU A C 1
ATOM 2573 O O . LEU A 1 323 ? 11.999 3.242 -16.598 1.00 94.94 323 LEU A O 1
ATOM 2577 N N . SER A 1 324 ? 9.847 3.900 -16.429 1.00 97.12 324 SER A N 1
ATOM 2578 C CA . SER A 1 324 ? 9.790 4.612 -17.704 1.00 97.12 324 SER A CA 1
ATOM 2579 C C . SER A 1 324 ? 8.836 5.800 -17.685 1.00 97.12 324 SER A C 1
ATOM 2581 O O . SER A 1 324 ? 7.795 5.798 -17.027 1.00 97.12 324 SER A O 1
ATOM 2583 N N . ALA A 1 325 ? 9.190 6.822 -18.460 1.00 97.69 325 ALA A N 1
ATOM 2584 C CA . ALA A 1 325 ? 8.402 8.031 -18.635 1.00 97.69 325 ALA A CA 1
ATOM 2585 C C . ALA A 1 325 ? 8.460 8.500 -20.091 1.00 97.69 325 ALA A C 1
ATOM 2587 O O . ALA A 1 325 ? 9.450 8.305 -20.788 1.00 97.69 325 ALA A O 1
ATOM 2588 N N . ALA A 1 326 ? 7.416 9.178 -20.545 1.00 97.81 326 ALA A N 1
ATOM 2589 C CA . ALA A 1 326 ? 7.388 9.882 -21.816 1.00 97.81 326 ALA A CA 1
ATOM 2590 C C . ALA A 1 326 ? 7.291 11.386 -21.568 1.00 97.81 326 ALA A C 1
ATOM 2592 O O . ALA A 1 326 ? 6.465 11.834 -20.769 1.00 97.81 326 ALA A O 1
ATOM 2593 N N . GLY A 1 327 ? 8.113 12.161 -22.268 1.00 97.00 327 GLY A N 1
ATOM 2594 C CA . GLY A 1 327 ? 8.170 13.615 -22.164 1.00 97.00 327 GLY A CA 1
ATOM 2595 C C . GLY A 1 327 ? 8.249 14.297 -23.528 1.00 97.00 327 GLY A C 1
ATOM 2596 O O . GLY A 1 327 ? 8.339 13.654 -24.578 1.00 97.00 327 GLY A O 1
ATOM 2597 N N . CYS A 1 328 ? 8.201 15.626 -23.513 1.00 96.75 328 CYS A N 1
ATOM 2598 C CA . CYS A 1 328 ? 8.423 16.463 -24.685 1.00 96.75 328 CYS A CA 1
ATOM 2599 C C . CYS A 1 328 ? 9.131 17.752 -24.277 1.00 96.75 328 CYS A C 1
ATOM 2601 O O . CYS A 1 328 ? 8.849 18.310 -23.219 1.00 96.75 328 CYS A O 1
ATOM 2603 N N . GLU A 1 329 ? 10.011 18.252 -25.141 1.00 92.88 329 GLU A N 1
ATOM 2604 C CA . GLU A 1 329 ? 10.756 19.495 -24.904 1.00 92.88 329 GLU A CA 1
ATOM 2605 C C . GLU A 1 329 ? 9.843 20.727 -24.794 1.00 92.88 329 GLU A C 1
ATOM 2607 O O . GLU A 1 329 ? 10.210 21.704 -24.152 1.00 92.88 329 GLU A O 1
ATOM 2612 N N . CYS A 1 330 ? 8.624 20.678 -25.347 1.00 95.81 330 CYS A N 1
ATOM 2613 C CA . CYS A 1 330 ? 7.654 21.771 -25.222 1.00 95.81 330 CYS A CA 1
ATOM 2614 C C . CYS A 1 330 ? 7.032 21.900 -23.822 1.00 95.81 330 CYS A C 1
ATOM 2616 O O . CYS A 1 330 ? 6.397 22.909 -23.532 1.00 95.81 330 CYS A O 1
ATOM 2618 N N . SER A 1 331 ? 7.130 20.862 -22.988 1.00 93.62 331 SER A N 1
ATOM 2619 C CA . SER A 1 331 ? 6.500 20.804 -21.667 1.00 93.62 331 SER A CA 1
ATOM 2620 C C . SER A 1 331 ? 7.482 20.215 -20.652 1.00 93.62 331 SER A C 1
ATOM 2622 O O . SER A 1 331 ? 7.312 19.063 -20.229 1.00 93.62 331 SER A O 1
ATOM 2624 N N . PRO A 1 332 ? 8.529 20.975 -20.278 1.00 84.56 332 PRO A N 1
ATOM 2625 C CA . PRO A 1 332 ? 9.454 20.547 -19.240 1.00 84.56 332 PRO A CA 1
ATOM 2626 C C . PRO A 1 332 ? 8.660 20.305 -17.949 1.00 84.56 332 PRO A C 1
ATOM 2628 O O . PRO A 1 332 ? 7.760 21.071 -17.616 1.00 84.56 332 PRO A O 1
ATOM 2631 N N . HIS A 1 333 ? 8.956 19.210 -17.249 1.00 85.62 333 HIS A N 1
ATOM 2632 C CA . HIS A 1 333 ? 8.280 18.760 -16.017 1.00 85.62 333 HIS A CA 1
ATOM 2633 C C . HIS A 1 333 ? 6.899 18.101 -16.169 1.00 85.62 333 HIS A C 1
ATOM 2635 O O . HIS A 1 333 ? 6.336 17.661 -15.168 1.00 85.62 333 HIS A O 1
ATOM 2641 N N . ARG A 1 334 ? 6.367 17.942 -17.389 1.00 94.88 334 ARG A N 1
ATOM 2642 C CA . ARG A 1 334 ? 5.152 17.147 -17.628 1.00 94.88 334 ARG A CA 1
ATOM 2643 C C . ARG A 1 334 ? 5.508 15.800 -18.249 1.00 94.88 334 ARG A C 1
ATOM 2645 O O . ARG A 1 334 ? 6.001 15.746 -19.374 1.00 94.88 334 ARG A O 1
ATOM 2652 N N . TYR A 1 335 ? 5.185 14.721 -17.540 1.00 97.19 335 TYR A N 1
ATOM 2653 C CA . TYR A 1 335 ? 5.485 13.357 -17.968 1.00 97.19 335 TYR A CA 1
ATOM 2654 C C . TYR A 1 335 ? 4.229 12.491 -18.057 1.00 97.19 335 TYR A C 1
ATOM 2656 O O . TYR A 1 335 ? 3.270 12.670 -17.307 1.00 97.19 335 TYR A O 1
ATOM 2664 N N . GLY A 1 336 ? 4.224 11.540 -18.988 1.00 97.56 336 GLY A N 1
ATOM 2665 C CA . GLY A 1 336 ? 3.207 10.495 -19.103 1.00 97.56 336 GLY A CA 1
ATOM 2666 C C . GLY A 1 336 ? 3.812 9.105 -18.942 1.00 97.56 336 GLY A C 1
ATOM 2667 O O . GLY A 1 336 ? 4.992 8.913 -19.221 1.00 97.56 336 GLY A O 1
ATOM 2668 N N . CYS A 1 337 ? 3.006 8.119 -18.547 1.00 97.81 337 CYS A N 1
ATOM 2669 C CA . CYS A 1 337 ? 3.398 6.719 -18.709 1.00 97.81 337 CYS A CA 1
ATOM 2670 C C . CYS A 1 337 ? 3.423 6.356 -20.203 1.00 97.81 337 CYS A C 1
ATOM 2672 O O . CYS A 1 337 ? 2.862 7.074 -21.038 1.00 97.81 337 CYS A O 1
ATOM 2674 N N . LEU A 1 338 ? 4.029 5.222 -20.556 1.00 97.31 338 LEU A N 1
ATOM 2675 C CA . LEU A 1 338 ? 4.155 4.796 -21.955 1.00 97.31 338 LEU A CA 1
ATOM 2676 C C . LEU A 1 338 ? 2.794 4.657 -22.666 1.00 97.31 338 LEU A C 1
ATOM 2678 O O . LEU A 1 338 ? 2.647 5.099 -23.804 1.00 97.31 338 LEU A O 1
ATOM 2682 N N . SER A 1 339 ? 1.762 4.166 -21.972 1.00 96.31 339 SER A N 1
ATOM 2683 C CA . SER A 1 339 ? 0.393 4.078 -22.509 1.00 96.31 339 SER A CA 1
ATOM 2684 C C . SER A 1 339 ? -0.216 5.450 -22.840 1.00 96.31 339 SER A C 1
ATOM 2686 O O . SER A 1 339 ? -1.052 5.569 -23.734 1.00 96.31 339 SER A O 1
ATOM 2688 N N . HIS A 1 340 ? 0.222 6.508 -22.153 1.00 96.25 340 HIS A N 1
ATOM 2689 C CA . HIS A 1 340 ? -0.264 7.879 -22.327 1.00 96.25 340 HIS A CA 1
ATOM 2690 C C . HIS A 1 340 ? 0.753 8.810 -23.002 1.00 96.25 340 HIS A C 1
ATOM 2692 O O . HIS A 1 340 ? 0.498 10.010 -23.124 1.00 96.25 340 HIS A O 1
ATOM 2698 N N . ALA A 1 341 ? 1.862 8.277 -23.523 1.00 96.00 341 ALA A N 1
ATOM 2699 C CA . ALA A 1 341 ? 2.942 9.047 -24.141 1.00 96.00 341 ALA A CA 1
ATOM 2700 C C . ALA A 1 341 ? 2.459 9.956 -25.283 1.00 96.00 341 ALA A C 1
ATOM 2702 O O . ALA A 1 341 ? 2.859 11.116 -25.409 1.00 96.00 341 ALA A O 1
ATOM 2703 N N . LYS A 1 342 ? 1.526 9.459 -26.103 1.00 92.38 342 LYS A N 1
ATOM 2704 C CA . LYS A 1 342 ? 0.954 10.227 -27.219 1.00 92.38 342 LYS A CA 1
ATOM 2705 C C . LYS A 1 342 ? 0.153 11.443 -26.741 1.00 92.38 342 LYS A C 1
ATOM 2707 O O . LYS A 1 342 ? 0.105 12.428 -27.467 1.00 92.38 342 LYS A O 1
ATOM 2712 N N . ARG A 1 343 ? -0.392 11.406 -25.519 1.00 94.12 343 ARG A N 1
ATOM 2713 C CA . ARG A 1 343 ? -1.269 12.435 -24.936 1.00 94.12 343 ARG A CA 1
ATOM 2714 C C . ARG A 1 343 ? -0.531 13.483 -24.095 1.00 94.12 343 ARG A C 1
ATOM 2716 O O . ARG A 1 343 ? -1.177 14.413 -23.627 1.00 94.12 343 ARG A O 1
ATOM 2723 N N . VAL A 1 344 ? 0.788 13.358 -23.905 1.00 94.94 344 VAL A N 1
ATOM 2724 C CA . VAL A 1 344 ? 1.592 14.323 -23.121 1.00 94.94 344 VAL A CA 1
ATOM 2725 C C . VAL A 1 344 ? 1.437 15.748 -23.662 1.00 94.94 344 VAL A C 1
ATOM 2727 O O . VAL A 1 344 ? 1.222 16.680 -22.888 1.00 94.94 344 VAL A O 1
ATOM 2730 N N . CYS A 1 345 ? 1.494 15.888 -24.989 1.00 95.19 345 CYS A N 1
ATOM 2731 C CA . CYS A 1 345 ? 1.278 17.122 -25.739 1.00 95.19 345 CYS A CA 1
ATOM 2732 C C . CYS A 1 345 ? 0.898 16.808 -27.201 1.00 95.19 345 CYS A C 1
ATOM 2734 O O . CYS A 1 345 ? 1.007 15.659 -27.648 1.00 95.19 345 CYS A O 1
ATOM 2736 N N . SER A 1 346 ? 0.531 17.842 -27.962 1.00 95.56 346 SER A N 1
ATOM 2737 C CA . SER A 1 346 ? 0.159 17.742 -29.383 1.00 95.56 346 SER A CA 1
ATOM 2738 C C . SER A 1 346 ? 1.345 17.774 -30.359 1.00 95.56 346 SER A C 1
ATOM 2740 O O . SER A 1 346 ? 1.131 17.749 -31.567 1.00 95.56 346 SER A O 1
ATOM 2742 N N . CYS A 1 347 ? 2.591 17.849 -29.877 1.00 95.94 347 CYS A N 1
ATOM 2743 C CA . CYS A 1 347 ? 3.763 17.849 -30.754 1.00 95.94 347 CYS A CA 1
ATOM 2744 C C . CYS A 1 347 ? 3.946 16.511 -31.485 1.00 95.94 347 CYS A C 1
ATOM 2746 O O . CYS A 1 347 ? 3.545 15.448 -30.997 1.00 95.94 347 CYS A O 1
ATOM 2748 N N . GLU A 1 348 ? 4.618 16.575 -32.635 1.00 93.81 348 GLU A N 1
ATOM 2749 C CA . GLU A 1 348 ? 5.011 15.402 -33.414 1.00 93.81 348 GLU A CA 1
ATOM 2750 C C . GLU A 1 348 ? 5.900 14.436 -32.605 1.00 93.81 348 GLU A C 1
ATOM 2752 O O . GLU A 1 348 ? 6.658 14.884 -31.735 1.00 93.81 348 GLU A O 1
ATOM 2757 N N . PRO A 1 349 ? 5.868 13.119 -32.900 1.00 93.06 349 PRO A N 1
ATOM 2758 C CA . PRO A 1 349 ? 6.686 12.120 -32.204 1.00 93.06 349 PRO A CA 1
ATOM 2759 C C . PRO A 1 349 ? 8.191 12.421 -32.199 1.00 93.06 349 PRO A C 1
ATOM 2761 O O . PRO A 1 349 ? 8.869 12.084 -31.235 1.00 93.06 349 PRO A O 1
ATOM 2764 N N . SER A 1 350 ? 8.695 13.104 -33.230 1.00 92.06 350 SER A N 1
ATOM 2765 C CA . SER A 1 350 ? 10.097 13.525 -33.366 1.00 92.06 350 SER A CA 1
ATOM 2766 C C . SER A 1 350 ? 10.566 14.490 -32.269 1.00 92.06 350 SER A C 1
ATOM 2768 O O . SER A 1 350 ? 11.752 14.517 -31.950 1.00 92.06 350 SER A O 1
ATOM 2770 N N . LYS A 1 351 ? 9.647 15.260 -31.668 1.00 94.12 351 LYS A N 1
ATOM 2771 C CA . LYS A 1 351 ? 9.925 16.204 -30.566 1.00 94.12 351 LYS A CA 1
ATOM 2772 C C . LYS A 1 351 ? 9.712 15.593 -29.179 1.00 94.12 351 LYS A C 1
ATOM 2774 O O . LYS A 1 351 ? 9.926 16.258 -28.162 1.00 94.12 351 LYS A O 1
ATOM 2779 N N . LYS A 1 352 ? 9.224 14.354 -29.121 1.00 95.94 352 LYS A N 1
ATOM 2780 C CA . LYS A 1 352 ? 9.000 13.612 -27.879 1.00 95.94 352 LYS A CA 1
ATOM 2781 C C . LYS A 1 352 ? 10.225 12.764 -27.564 1.00 95.94 352 LYS A C 1
ATOM 2783 O O . LYS A 1 352 ? 10.997 12.409 -28.452 1.00 95.94 352 LYS A O 1
ATOM 2788 N N . PHE A 1 353 ? 10.393 12.435 -26.293 1.00 96.69 353 PHE A N 1
ATOM 2789 C CA . PHE A 1 353 ? 11.440 11.534 -25.834 1.00 96.69 353 PHE A CA 1
ATOM 2790 C C . PHE A 1 353 ? 10.885 10.549 -24.810 1.00 96.69 353 PHE A C 1
ATOM 2792 O O . PHE A 1 353 ? 9.917 10.838 -24.102 1.00 96.69 353 PHE A O 1
ATOM 2799 N N . LEU A 1 354 ? 11.512 9.382 -24.743 1.00 97.56 354 LEU A N 1
ATOM 2800 C CA . LEU A 1 354 ? 11.277 8.380 -23.715 1.00 97.56 354 LEU A CA 1
ATOM 2801 C C . LEU A 1 354 ? 12.444 8.420 -22.738 1.00 97.56 354 LEU A C 1
ATOM 2803 O O . LEU A 1 354 ? 13.600 8.465 -23.152 1.00 97.56 354 LEU A O 1
ATOM 2807 N N . LEU A 1 355 ? 12.140 8.399 -21.452 1.00 96.88 355 LEU A N 1
ATOM 2808 C CA . LEU A 1 355 ? 13.103 8.168 -20.392 1.00 96.88 355 LEU A CA 1
ATOM 2809 C C . LEU A 1 355 ? 12.939 6.725 -19.932 1.00 96.88 355 LEU A C 1
ATOM 2811 O O . LEU A 1 355 ? 11.820 6.297 -19.647 1.00 96.88 355 LEU A O 1
ATOM 2815 N N . VAL A 1 356 ? 14.040 5.987 -19.851 1.00 95.69 356 VAL A N 1
ATOM 2816 C CA . VAL A 1 356 ? 14.059 4.617 -19.330 1.00 95.69 356 VAL A CA 1
ATOM 2817 C C . VAL A 1 356 ? 15.120 4.486 -18.251 1.00 95.69 356 VAL A C 1
ATOM 2819 O O . VAL A 1 356 ? 16.248 4.956 -18.414 1.00 95.69 356 VAL A O 1
ATOM 2822 N N . ARG A 1 357 ? 14.780 3.828 -17.142 1.00 92.81 357 ARG A N 1
ATOM 2823 C CA . ARG A 1 357 ? 15.768 3.496 -16.111 1.00 92.81 357 ARG A CA 1
ATOM 2824 C C . ARG A 1 357 ? 16.625 2.313 -16.518 1.00 92.81 357 ARG A C 1
ATOM 2826 O O . ARG A 1 357 ? 17.822 2.326 -16.266 1.00 92.81 357 ARG A O 1
ATOM 2833 N N . TYR A 1 358 ? 16.039 1.331 -17.194 1.00 90.62 358 TYR A N 1
ATOM 2834 C CA . TYR A 1 358 ? 16.727 0.163 -17.737 1.00 90.62 358 TYR A CA 1
ATOM 2835 C C . TYR A 1 358 ? 16.243 -0.088 -19.161 1.00 90.62 358 TYR A C 1
ATOM 2837 O O . TYR A 1 358 ? 15.049 0.031 -19.433 1.00 90.62 358 TYR A O 1
ATOM 2845 N N . ASN A 1 359 ? 17.154 -0.418 -20.076 1.00 90.31 359 ASN A N 1
ATOM 2846 C CA . ASN A 1 359 ? 16.740 -0.915 -21.387 1.00 90.31 359 ASN A CA 1
ATOM 2847 C C . ASN A 1 359 ? 16.230 -2.366 -21.276 1.00 90.31 359 ASN A C 1
ATOM 2849 O O . ASN A 1 359 ? 16.403 -3.032 -20.253 1.00 90.31 359 ASN A O 1
ATOM 2853 N N . LEU A 1 360 ? 15.574 -2.861 -22.327 1.00 91.38 360 LEU A N 1
ATOM 2854 C CA . LEU A 1 360 ? 14.981 -4.201 -22.307 1.00 91.38 360 LEU A CA 1
ATOM 2855 C C . LEU A 1 360 ? 16.026 -5.311 -22.142 1.00 91.38 360 LEU A C 1
ATOM 2857 O O . LEU A 1 360 ? 15.746 -6.294 -21.462 1.00 91.38 360 LEU A O 1
ATOM 2861 N N . ASP A 1 361 ? 17.229 -5.159 -22.696 1.00 91.19 361 ASP A N 1
ATOM 2862 C CA . ASP A 1 361 ? 18.300 -6.151 -22.539 1.00 91.19 361 ASP A CA 1
ATOM 2863 C C . ASP A 1 361 ? 18.787 -6.222 -21.087 1.00 91.19 361 ASP A C 1
ATOM 2865 O O . ASP A 1 361 ? 18.990 -7.308 -20.548 1.00 91.19 361 ASP A O 1
ATOM 2869 N N . GLU A 1 362 ? 18.919 -5.071 -20.422 1.00 90.56 362 GLU A N 1
ATOM 2870 C CA . GLU A 1 362 ? 19.237 -4.973 -18.995 1.00 90.56 362 GLU A CA 1
ATOM 2871 C C . GLU A 1 362 ? 18.162 -5.648 -18.145 1.00 90.56 362 GLU A C 1
ATOM 2873 O O . GLU A 1 362 ? 18.483 -6.462 -17.283 1.00 90.56 362 GLU A O 1
ATOM 2878 N N . LEU A 1 363 ? 16.887 -5.363 -18.414 1.00 92.62 363 LEU A N 1
ATOM 2879 C CA . LEU A 1 363 ? 15.771 -5.977 -17.699 1.00 92.62 363 LEU A CA 1
ATOM 2880 C C . LEU A 1 363 ? 15.715 -7.499 -17.895 1.00 92.62 363 LEU A C 1
ATOM 2882 O O . LEU A 1 363 ? 15.511 -8.240 -16.933 1.00 92.62 363 LEU A O 1
ATOM 2886 N N . ASN A 1 364 ? 15.931 -7.980 -19.120 1.00 94.00 364 ASN A N 1
ATOM 2887 C CA . ASN A 1 364 ? 15.981 -9.412 -19.409 1.00 94.00 364 ASN A CA 1
ATOM 2888 C C . ASN A 1 364 ? 17.183 -10.093 -18.741 1.00 94.00 364 ASN A C 1
ATOM 2890 O O . ASN A 1 364 ? 17.039 -11.199 -18.223 1.00 94.00 364 ASN A O 1
ATOM 2894 N N . ALA A 1 365 ? 18.342 -9.432 -18.682 1.00 91.81 365 ALA A N 1
ATOM 2895 C CA . ALA A 1 365 ? 19.512 -9.953 -17.979 1.00 91.81 365 ALA A CA 1
ATOM 2896 C C . ALA A 1 365 ? 19.238 -10.180 -16.482 1.00 91.81 365 ALA A C 1
ATOM 2898 O O . ALA A 1 365 ? 19.674 -11.188 -15.929 1.00 91.81 365 ALA A O 1
ATOM 2899 N N . LEU A 1 366 ? 18.460 -9.303 -15.834 1.00 91.38 366 LEU A N 1
ATOM 2900 C CA . LEU A 1 366 ? 18.033 -9.502 -14.442 1.00 91.38 366 LEU A CA 1
ATOM 2901 C C . LEU A 1 366 ? 17.136 -10.728 -14.287 1.00 91.38 366 LEU A C 1
ATOM 2903 O O . LEU A 1 366 ? 17.297 -11.487 -13.336 1.00 91.38 366 LEU A O 1
ATOM 2907 N N . VAL A 1 367 ? 16.202 -10.943 -15.219 1.00 94.06 367 VAL A N 1
ATOM 2908 C CA . VAL A 1 367 ? 15.346 -12.138 -15.207 1.00 94.06 367 VAL A CA 1
ATOM 2909 C C . VAL A 1 367 ? 16.201 -13.398 -15.326 1.00 94.06 367 VAL A C 1
ATOM 2911 O O . VAL A 1 367 ? 16.025 -14.321 -14.537 1.00 94.06 367 VAL A O 1
ATOM 2914 N N . VAL A 1 368 ? 17.161 -13.423 -16.254 1.00 93.06 368 VAL A N 1
ATOM 2915 C CA . VAL A 1 368 ? 18.076 -14.560 -16.448 1.00 93.06 368 VAL A CA 1
ATOM 2916 C C . VAL A 1 368 ? 18.937 -14.814 -15.202 1.00 93.06 368 VAL A C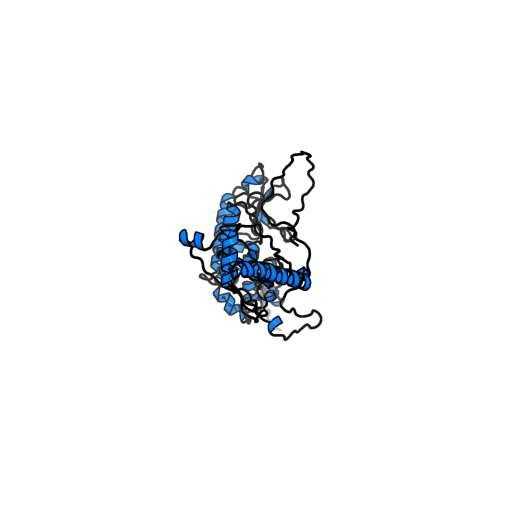 1
ATOM 2918 O O . VAL A 1 368 ? 19.075 -15.961 -14.773 1.00 93.06 368 VAL A O 1
ATOM 2921 N N . ALA A 1 369 ? 19.428 -13.756 -14.556 1.00 89.88 369 ALA A N 1
ATOM 2922 C CA . ALA A 1 369 ? 20.144 -13.861 -13.287 1.00 89.88 369 ALA A CA 1
ATOM 2923 C C . ALA A 1 369 ? 19.286 -14.464 -12.169 1.00 89.88 369 ALA A C 1
ATOM 2925 O O . ALA A 1 369 ? 19.743 -15.360 -11.461 1.00 89.88 369 ALA A O 1
ATOM 2926 N N . LEU A 1 370 ? 18.026 -14.038 -12.040 1.00 90.44 370 LEU A N 1
ATOM 2927 C CA . LEU A 1 370 ? 17.089 -14.635 -11.085 1.00 90.44 370 LEU A CA 1
ATOM 2928 C C . LEU A 1 370 ? 16.729 -16.085 -11.439 1.00 90.44 370 LEU A C 1
ATOM 2930 O O . LEU A 1 370 ? 16.444 -16.871 -10.538 1.00 90.44 370 LEU A O 1
ATOM 2934 N N . GLU A 1 371 ? 16.753 -16.464 -12.720 1.00 93.00 371 GLU A N 1
ATOM 2935 C CA . GLU A 1 371 ? 16.573 -17.852 -13.169 1.00 93.00 371 GLU A CA 1
ATOM 2936 C C . GLU A 1 371 ? 17.790 -18.749 -12.862 1.00 93.00 371 GLU A C 1
ATOM 2938 O O . GLU A 1 371 ? 17.651 -19.974 -12.897 1.00 93.00 371 GLU A O 1
ATOM 2943 N N . GLY A 1 372 ? 18.937 -18.163 -12.496 1.00 86.44 372 GLY A N 1
ATOM 2944 C CA . GLY A 1 372 ? 20.128 -18.861 -12.001 1.00 86.44 372 GLY A CA 1
ATOM 2945 C C . GLY A 1 372 ? 21.405 -18.624 -12.811 1.00 86.44 372 GLY A C 1
ATOM 2946 O O . GLY A 1 372 ? 22.464 -19.087 -12.391 1.00 86.44 372 GLY A O 1
ATOM 2947 N N . ASP A 1 373 ? 21.341 -17.907 -13.938 1.00 86.56 373 ASP A N 1
ATOM 2948 C CA . ASP A 1 373 ? 22.528 -17.554 -14.726 1.00 86.56 373 ASP A CA 1
ATOM 2949 C C . ASP A 1 373 ? 22.993 -16.132 -14.410 1.00 86.56 373 ASP A C 1
ATOM 2951 O O . ASP A 1 373 ? 22.626 -15.138 -15.039 1.00 86.56 373 ASP A O 1
ATOM 2955 N N . LEU A 1 374 ? 23.835 -16.046 -13.389 1.00 76.50 374 LEU A N 1
ATOM 2956 C CA . LEU A 1 374 ? 24.320 -14.779 -12.850 1.00 76.50 374 LEU A CA 1
ATOM 2957 C C . LEU A 1 374 ? 25.408 -14.142 -13.714 1.00 76.50 374 LEU A C 1
ATOM 2959 O O . LEU A 1 374 ? 25.696 -12.961 -13.537 1.00 76.50 374 LEU A O 1
ATOM 2963 N N . GLY A 1 375 ? 25.953 -14.880 -14.689 1.00 75.38 375 GLY A N 1
ATOM 2964 C CA . GLY A 1 375 ? 26.839 -14.326 -15.711 1.00 75.38 375 GLY A CA 1
ATOM 2965 C C . GLY A 1 375 ? 26.123 -13.359 -16.659 1.00 75.38 375 GLY A C 1
ATOM 2966 O O . GLY A 1 375 ? 26.780 -12.558 -17.324 1.00 75.38 375 GLY A O 1
ATOM 2967 N N . ALA A 1 376 ? 24.785 -13.383 -16.689 1.00 81.38 376 ALA A N 1
ATOM 2968 C CA . ALA A 1 376 ? 23.982 -12.448 -17.470 1.00 81.38 376 ALA A CA 1
ATOM 2969 C C . ALA A 1 376 ? 24.076 -10.998 -16.961 1.00 81.38 376 ALA A C 1
ATOM 2971 O O . ALA A 1 376 ? 23.965 -10.058 -17.753 1.00 81.38 376 ALA A O 1
ATOM 2972 N N . VAL A 1 377 ? 24.313 -10.793 -15.659 1.00 77.75 377 VAL A N 1
ATOM 2973 C CA . VAL A 1 377 ? 24.456 -9.458 -15.061 1.00 77.75 377 VAL A CA 1
ATOM 2974 C C . VAL A 1 377 ? 25.937 -9.127 -14.916 1.00 77.75 377 VAL A C 1
ATOM 2976 O O . VAL A 1 377 ? 26.656 -9.733 -14.127 1.00 77.75 377 VAL A O 1
ATOM 2979 N N . LYS A 1 378 ? 26.406 -8.129 -15.671 1.00 69.81 378 LYS A N 1
ATOM 2980 C CA . LYS A 1 378 ? 27.794 -7.654 -15.569 1.00 69.81 378 LYS A CA 1
ATOM 2981 C C . LYS A 1 378 ? 28.022 -6.930 -14.239 1.00 69.81 378 LYS A C 1
ATOM 2983 O O . LYS A 1 378 ? 27.200 -6.101 -13.852 1.00 69.81 378 LYS A O 1
ATOM 2988 N N . LEU A 1 379 ? 29.157 -7.183 -13.582 1.00 61.09 379 LEU A N 1
ATOM 2989 C CA . LEU A 1 379 ? 29.458 -6.667 -12.239 1.00 61.09 379 LEU A CA 1
ATOM 2990 C C . LEU A 1 379 ? 29.453 -5.131 -12.196 1.00 61.09 379 LEU A C 1
ATOM 2992 O O . LEU A 1 379 ? 28.802 -4.560 -11.331 1.00 61.09 379 LEU A O 1
ATOM 2996 N N . HIS A 1 380 ? 30.057 -4.438 -13.166 1.00 57.75 380 HIS A N 1
ATOM 2997 C CA . HIS A 1 380 ? 30.033 -2.963 -13.213 1.00 57.75 380 HIS A CA 1
ATOM 2998 C C . HIS A 1 380 ? 28.619 -2.353 -13.287 1.00 57.75 380 HIS A C 1
ATOM 3000 O O . HIS A 1 380 ? 28.439 -1.191 -12.944 1.00 57.75 380 HIS A O 1
ATOM 3006 N N . ARG A 1 381 ? 27.600 -3.124 -13.696 1.00 62.25 381 ARG A N 1
ATOM 3007 C CA . ARG A 1 381 ? 26.196 -2.675 -13.736 1.00 62.25 381 ARG A CA 1
ATOM 3008 C C . ARG A 1 381 ? 25.477 -2.807 -12.396 1.00 62.25 381 ARG A C 1
ATOM 3010 O O . ARG A 1 381 ? 24.384 -2.275 -12.246 1.00 62.25 381 ARG A O 1
ATOM 3017 N N . LEU A 1 382 ? 26.070 -3.481 -11.412 1.00 61.75 382 LEU A N 1
ATOM 3018 C CA . LEU A 1 382 ? 25.536 -3.530 -10.048 1.00 61.75 382 LEU A CA 1
ATOM 3019 C C . LEU A 1 382 ? 25.602 -2.137 -9.392 1.00 61.75 382 LEU A C 1
ATOM 3021 O O . LEU A 1 382 ? 24.727 -1.785 -8.605 1.00 61.75 382 LEU A O 1
ATOM 3025 N N . GLU A 1 383 ? 26.551 -1.287 -9.797 1.00 60.38 383 GLU A N 1
ATOM 3026 C CA . GLU A 1 383 ? 26.628 0.109 -9.342 1.00 60.38 383 GLU A CA 1
ATOM 3027 C C . GLU A 1 383 ? 25.407 0.945 -9.783 1.00 60.38 383 GLU A C 1
ATOM 3029 O O . GLU A 1 383 ? 24.969 1.827 -9.041 1.00 60.38 383 GLU A O 1
ATOM 3034 N N . ASP A 1 384 ? 24.776 0.618 -10.921 1.00 60.38 384 ASP A N 1
ATOM 3035 C CA . ASP A 1 384 ? 23.521 1.241 -11.387 1.00 60.38 384 ASP A CA 1
ATOM 3036 C C . ASP A 1 384 ? 22.290 0.803 -10.567 1.00 60.38 384 ASP A C 1
ATOM 3038 O O . ASP A 1 384 ? 21.249 1.461 -10.593 1.00 60.38 384 ASP A O 1
ATOM 3042 N N . PHE A 1 385 ? 22.403 -0.287 -9.801 1.00 57.00 385 PHE A N 1
ATOM 3043 C CA . PHE A 1 385 ? 21.431 -0.684 -8.773 1.00 57.00 385 PHE A CA 1
ATOM 3044 C C . PHE A 1 385 ? 21.703 -0.022 -7.415 1.00 57.00 385 PHE A C 1
ATOM 3046 O O . PHE A 1 385 ? 20.980 -0.279 -6.452 1.00 57.00 385 PHE A O 1
ATOM 3053 N N . GLY A 1 386 ? 22.724 0.836 -7.320 1.00 56.47 386 GLY A N 1
ATOM 3054 C CA . GLY A 1 386 ? 23.173 1.420 -6.058 1.00 56.47 386 GLY A CA 1
ATOM 3055 C C . GLY A 1 386 ? 23.949 0.432 -5.184 1.00 56.47 386 GLY A C 1
ATOM 3056 O O . GLY A 1 386 ? 24.005 0.621 -3.971 1.00 56.47 386 GLY A O 1
ATOM 3057 N N . LEU A 1 387 ? 24.514 -0.629 -5.776 1.00 59.06 387 LEU A N 1
ATOM 3058 C CA . LEU A 1 387 ? 25.318 -1.626 -5.068 1.00 59.06 387 LEU A CA 1
ATOM 3059 C C . LEU A 1 387 ? 26.767 -1.178 -4.954 1.00 59.06 387 LEU A C 1
ATOM 3061 O O . LEU A 1 387 ? 27.426 -0.901 -5.955 1.00 59.06 387 LEU A O 1
ATOM 3065 N N . VAL A 1 388 ? 27.287 -1.163 -3.728 1.00 56.00 388 VAL A N 1
ATOM 3066 C CA . VAL A 1 388 ? 28.706 -0.906 -3.473 1.00 56.00 388 VAL A CA 1
ATOM 3067 C C . VAL A 1 388 ? 29.460 -2.232 -3.536 1.00 56.00 388 VAL A C 1
ATOM 3069 O O . VAL A 1 388 ? 29.422 -3.032 -2.603 1.00 56.00 388 VAL A O 1
ATOM 3072 N N . LEU A 1 389 ? 30.156 -2.474 -4.647 1.00 55.78 389 LEU A N 1
ATOM 3073 C CA . LEU A 1 389 ? 30.969 -3.679 -4.814 1.00 55.78 389 LEU A CA 1
ATOM 3074 C C . LEU A 1 389 ? 32.308 -3.578 -4.053 1.00 55.78 389 LEU A C 1
ATOM 3076 O O . LEU A 1 389 ? 33.016 -2.577 -4.206 1.00 55.78 389 LEU A O 1
ATOM 3080 N N . PRO A 1 390 ? 32.722 -4.625 -3.310 1.00 55.97 390 PRO A N 1
ATOM 3081 C CA . PRO A 1 390 ? 34.073 -4.772 -2.778 1.00 55.97 390 PRO A CA 1
ATOM 3082 C C . PRO A 1 390 ? 35.127 -4.626 -3.882 1.00 55.97 390 PRO A C 1
ATOM 3084 O O . PRO A 1 390 ? 34.991 -5.211 -4.958 1.00 55.97 390 PRO A O 1
ATOM 3087 N N . MET A 1 391 ? 36.224 -3.909 -3.604 1.00 50.06 391 MET A N 1
ATOM 3088 C CA . MET A 1 391 ? 37.315 -3.672 -4.572 1.00 50.06 391 MET A CA 1
ATOM 3089 C C . MET A 1 391 ? 37.864 -4.959 -5.215 1.00 50.06 391 MET A C 1
ATOM 3091 O O . MET A 1 391 ? 38.299 -4.933 -6.361 1.00 50.06 391 MET A O 1
ATOM 3095 N N . GLN A 1 392 ? 37.809 -6.090 -4.508 1.00 50.97 392 GLN A N 1
ATOM 3096 C CA . GLN A 1 392 ? 38.278 -7.393 -4.992 1.00 50.97 392 GLN A CA 1
ATOM 3097 C C . GLN A 1 392 ? 37.457 -7.936 -6.176 1.00 50.97 392 GLN A C 1
ATOM 3099 O O . GLN A 1 392 ? 38.023 -8.590 -7.047 1.00 50.97 392 GLN A O 1
ATOM 3104 N N . LEU A 1 393 ? 36.155 -7.632 -6.251 1.00 52.19 393 LEU A N 1
ATOM 3105 C CA . LEU A 1 393 ? 35.298 -8.023 -7.378 1.00 52.19 393 LEU A CA 1
ATOM 3106 C C . LEU A 1 393 ? 35.507 -7.119 -8.604 1.00 52.19 393 LEU A C 1
ATOM 3108 O O . LEU A 1 393 ? 35.363 -7.584 -9.731 1.00 52.19 393 LEU A O 1
ATOM 3112 N N . LYS A 1 394 ? 35.918 -5.858 -8.400 1.00 47.28 394 LYS A N 1
ATOM 3113 C CA . LYS A 1 394 ? 36.226 -4.904 -9.485 1.00 47.28 394 LYS A CA 1
ATOM 3114 C C . LYS A 1 394 ? 37.481 -5.286 -10.282 1.00 47.28 394 LYS A C 1
ATOM 3116 O O . LYS A 1 394 ? 37.572 -4.977 -11.463 1.00 47.28 394 LYS A O 1
ATOM 3121 N N . LEU A 1 395 ? 38.428 -5.985 -9.653 1.00 44.81 395 LEU A N 1
ATOM 3122 C CA . LEU A 1 395 ? 39.699 -6.405 -10.263 1.00 44.81 395 LEU A CA 1
ATOM 3123 C C . LEU A 1 395 ? 39.586 -7.661 -11.148 1.00 44.81 395 LEU A C 1
ATOM 3125 O O . LEU A 1 395 ? 40.510 -7.961 -11.898 1.00 44.81 395 LEU A O 1
ATOM 3129 N N . LEU A 1 396 ? 38.471 -8.399 -11.085 1.00 47.16 396 LEU A N 1
ATOM 3130 C CA . LEU A 1 396 ? 38.245 -9.593 -11.913 1.00 47.16 396 LEU A CA 1
ATOM 3131 C C . LEU A 1 396 ? 37.874 -9.264 -13.375 1.00 47.16 396 LEU A C 1
ATOM 3133 O O . LEU A 1 396 ? 37.882 -10.171 -14.206 1.00 47.16 396 LEU A O 1
ATOM 3137 N N . GLU A 1 397 ? 37.584 -7.996 -13.698 1.00 44.16 397 GLU A N 1
ATOM 3138 C CA . GLU A 1 397 ? 37.251 -7.527 -15.056 1.00 44.16 397 GLU A CA 1
ATOM 3139 C C . GLU A 1 397 ? 38.424 -6.854 -15.803 1.00 44.16 397 GLU A C 1
ATOM 3141 O O . GLU A 1 397 ? 38.241 -6.470 -16.960 1.00 44.16 397 GLU A O 1
ATOM 3146 N N . GLU A 1 398 ? 39.637 -6.732 -15.236 1.00 32.66 398 GLU A N 1
ATOM 3147 C CA . GLU A 1 398 ? 40.760 -6.240 -16.050 1.00 32.66 398 GLU A CA 1
ATOM 3148 C C . GLU A 1 398 ? 41.087 -7.256 -17.162 1.00 32.66 398 GLU A C 1
ATOM 3150 O O . GLU A 1 398 ? 41.364 -8.429 -16.875 1.00 32.66 398 GLU A O 1
ATOM 3155 N N . PRO A 1 399 ? 41.072 -6.851 -18.449 1.00 33.97 399 PRO A N 1
ATOM 3156 C CA . PRO A 1 399 ? 41.433 -7.753 -19.526 1.00 33.97 399 PRO A CA 1
ATOM 3157 C C . PRO A 1 399 ? 42.893 -8.151 -19.329 1.00 33.97 399 PRO A C 1
ATOM 3159 O O . PRO A 1 399 ? 43.791 -7.311 -19.405 1.00 33.97 399 PRO A O 1
ATOM 3162 N N . LYS A 1 400 ? 43.145 -9.444 -19.089 1.00 36.47 400 LYS A N 1
ATOM 3163 C CA . LYS A 1 400 ? 44.503 -9.995 -19.111 1.00 36.47 400 LYS A CA 1
ATOM 3164 C C . LYS A 1 400 ? 45.131 -9.631 -20.456 1.00 36.47 400 LYS A C 1
ATOM 3166 O O . LYS A 1 400 ? 44.767 -10.187 -21.491 1.00 36.47 400 LYS A O 1
ATOM 3171 N N . ILE A 1 401 ? 46.058 -8.677 -20.422 1.00 32.75 401 ILE A N 1
ATOM 3172 C CA . ILE A 1 401 ? 46.889 -8.268 -21.552 1.00 32.75 401 ILE A CA 1
ATOM 3173 C C . ILE A 1 401 ? 47.478 -9.546 -22.177 1.00 32.75 401 ILE A C 1
ATOM 3175 O O . ILE A 1 401 ? 48.052 -10.362 -21.447 1.00 32.75 401 ILE A O 1
ATOM 3179 N N . PRO A 1 402 ? 47.344 -9.772 -23.496 1.00 32.81 402 PRO A N 1
ATOM 3180 C CA . PRO A 1 402 ? 47.900 -10.963 -24.114 1.00 32.81 402 PRO A CA 1
ATOM 3181 C C . PRO A 1 402 ? 49.423 -10.840 -24.104 1.00 32.81 402 PRO A C 1
ATOM 3183 O O . PRO A 1 402 ? 49.998 -9.977 -24.772 1.00 32.81 402 PRO A O 1
ATOM 3186 N N . TRP A 1 403 ? 50.082 -11.699 -23.327 1.00 29.67 403 TRP A N 1
ATOM 3187 C CA . TRP A 1 403 ? 51.535 -11.805 -23.297 1.00 29.67 403 TRP A CA 1
ATOM 3188 C C . TRP A 1 403 ? 52.057 -12.061 -24.715 1.00 29.67 403 TRP A C 1
ATOM 3190 O O . TRP A 1 403 ? 51.831 -13.114 -25.314 1.00 29.67 403 TRP A O 1
ATOM 3200 N N . ARG A 1 404 ? 52.752 -11.061 -25.265 1.00 32.09 404 ARG A N 1
ATOM 3201 C CA . ARG A 1 404 ? 53.544 -11.188 -26.486 1.00 32.09 404 ARG A CA 1
ATOM 3202 C C . ARG A 1 404 ? 54.688 -12.176 -26.243 1.00 32.09 404 ARG A C 1
ATOM 3204 O O . ARG A 1 404 ? 55.379 -12.098 -25.234 1.00 32.09 404 ARG A O 1
ATOM 3211 N N . LYS A 1 405 ? 54.867 -13.061 -27.227 1.00 35.59 405 LYS A N 1
ATOM 3212 C CA . LYS A 1 405 ? 56.033 -13.909 -27.524 1.00 35.59 405 LYS A CA 1
ATOM 3213 C C . LYS A 1 405 ? 57.321 -13.490 -26.796 1.00 35.59 405 LYS A C 1
ATOM 3215 O O . LYS A 1 405 ? 57.937 -12.495 -27.170 1.00 35.59 405 LYS A O 1
ATOM 3220 N N . ALA A 1 406 ? 57.779 -14.317 -25.860 1.00 30.14 406 ALA A N 1
ATOM 3221 C CA . ALA A 1 406 ? 59.189 -14.370 -25.501 1.00 30.14 406 ALA A CA 1
ATOM 3222 C C . ALA A 1 406 ? 59.903 -15.261 -26.527 1.00 30.14 406 ALA A C 1
ATOM 3224 O O . ALA A 1 406 ? 59.734 -16.478 -26.565 1.00 30.14 406 ALA A O 1
ATOM 3225 N N . SER A 1 407 ? 60.644 -14.613 -27.415 1.00 32.28 407 SER A N 1
ATOM 3226 C CA . SER A 1 407 ? 61.630 -15.208 -28.309 1.00 32.28 407 SER A CA 1
ATOM 3227 C C . SER A 1 407 ? 62.720 -15.928 -27.510 1.00 32.28 407 SER A C 1
ATOM 3229 O O . SER A 1 407 ? 63.392 -15.312 -26.684 1.00 32.28 407 SER A O 1
ATOM 3231 N N . LEU A 1 408 ? 62.914 -17.215 -27.804 1.00 33.88 408 LEU A N 1
ATOM 3232 C CA . LEU A 1 408 ? 64.135 -17.957 -27.505 1.00 33.88 408 LEU A CA 1
ATOM 3233 C C . LEU A 1 408 ? 65.320 -17.256 -28.183 1.00 33.88 408 LEU A C 1
ATOM 3235 O O . LEU A 1 408 ? 65.404 -17.235 -29.406 1.00 33.88 408 LEU A O 1
ATOM 3239 N N . ASN A 1 409 ? 66.231 -16.708 -27.383 1.00 32.19 409 ASN A N 1
ATOM 3240 C CA . ASN A 1 409 ? 67.611 -16.456 -27.782 1.00 32.19 409 ASN A CA 1
ATOM 3241 C C . ASN A 1 409 ? 68.499 -17.239 -26.812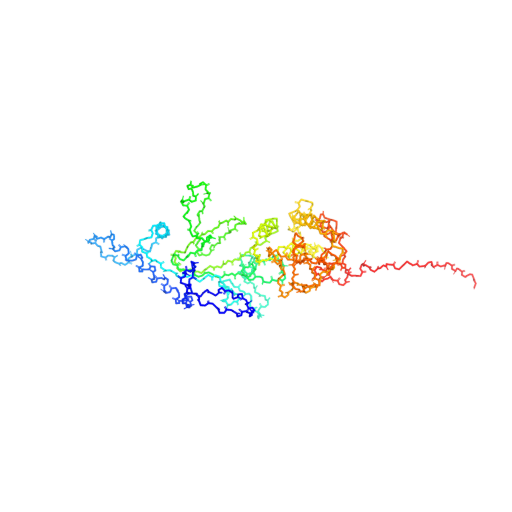 1.00 32.19 409 ASN A C 1
ATOM 3243 O O . ASN A 1 409 ? 68.850 -16.752 -25.739 1.00 32.19 409 ASN A O 1
ATOM 3247 N N . MET A 1 410 ? 68.825 -18.475 -27.193 1.00 32.00 410 MET A N 1
ATOM 3248 C CA . MET A 1 410 ? 70.047 -19.133 -26.738 1.00 32.00 410 MET A CA 1
ATOM 3249 C C . MET A 1 410 ? 71.217 -18.371 -27.366 1.00 32.00 410 MET A C 1
ATOM 3251 O O . MET A 1 410 ? 71.291 -18.255 -28.588 1.00 32.00 410 MET A O 1
ATOM 3255 N N . ARG A 1 411 ? 72.097 -17.810 -26.535 1.00 34.53 411 ARG A N 1
ATOM 3256 C CA . ARG A 1 411 ? 73.453 -17.456 -26.954 1.00 34.53 411 ARG A CA 1
ATOM 3257 C C . ARG A 1 411 ? 74.360 -18.610 -26.564 1.00 34.53 411 ARG A C 1
ATOM 3259 O O . ARG A 1 411 ? 74.492 -18.902 -25.378 1.00 34.53 411 ARG A O 1
ATOM 3266 N N . ASP A 1 412 ? 74.948 -19.227 -27.577 1.00 37.72 412 ASP A N 1
ATOM 3267 C CA . ASP A 1 412 ? 76.250 -19.863 -27.466 1.00 37.72 412 ASP A CA 1
ATOM 3268 C C . ASP A 1 412 ? 77.328 -18.776 -27.314 1.00 37.72 412 ASP A C 1
ATOM 3270 O O . ASP A 1 412 ? 77.271 -17.752 -28.002 1.00 37.72 412 ASP A O 1
ATOM 3274 N N . HIS A 1 413 ? 78.296 -19.085 -26.446 1.00 35.25 413 HIS A N 1
ATOM 3275 C CA . HIS A 1 413 ? 79.608 -18.458 -26.220 1.00 35.25 413 HIS A CA 1
ATOM 3276 C C . HIS A 1 413 ? 79.689 -17.098 -25.513 1.00 35.25 413 HIS A C 1
ATOM 3278 O O . HIS A 1 413 ? 79.208 -16.067 -26.036 1.00 35.25 413 HIS A O 1
#

Sequence (413 aa):
MTRRRNASAASETNDCLGSDTDEKFGFQSGSDYTLETFKEYADEYKRQYFGVKGATESIDFRDDNREKRLEPSVVDIEGEYWQIVEDPTDEIEVLYGADLDTATFGSGFPKASAENKISLDPCVLSGWNLNNLPRLPCSEDISGVLVPWLYVGMCFSSFCWVTQLSPSVLKSEGIPVYRAVQNPGEFVLTFPRAYHSGFNCGFNCAEAVNLAPVDWLPRGLCATELYSEQHRKTSLSHDKVAREAVKEQLELYFLQSNNPRLLRWQKFCGKDGVLTKALKARVIMENKRMEIVSSISNVRKMDKDFDLSTERECFLCSYDLHLSAAGCECSPHRYGCLSHAKRVCSCEPSKKFLLVRYNLDELNALVVALEGDLGAVKLHRLEDFGLVLPMQLKLLEEPKIPWRKASLNMRDH

pLDDT: mean 79.98, std 21.28, range [24.86, 98.31]

Radius of gyration: 29.42 Å; chains: 1; bounding box: 117×56×82 Å

InterPro domains:
  IPR003347 JmjC domain [PF02373] (161-210)
  IPR003347 JmjC domain [PS51184] (76-228)
  IPR003347 JmjC domain [SM00558] (125-228)
  IPR004198 Zinc finger, C5HC2-type [PF02928] (314-366)

Organism: NCBI:txid320322

Secondary structure (DSSP, 8-state):
---PPPP-----------------SS---PPP--HHHHHHHHHHHHHHHHHHHHHHH--------TT--PPPPHHHHHHHHHHHHHS-SS------EEEEEHHHH--SS----SS-S----HHHH-TTSTTTS--S--SS--BTTTB-EEEEE-TT-EE-SSS---HHHHHHTT-------PPTT----PPTT----EE-SSSEEEEE-----GGGHHHHHHHHHHHHHTTPPPSS-HHHHHHHHHHHHHHHHHH-TT-HHHHHHHTT-STT-HHHHHHHHHHHHHHHHHHHTTT---EEEPPTTTTTSS--B-TTT--B-SSEEEEETTSTT--B-GGGGGGS-SS-GGGEEEEESS-HHHHHHHHHHHHT-GGGS-GGGTGGGT----HHHHGGGS-----------PPP-